Protein AF-A0A954G7U2-F1 (afdb_monomer_lite)

Secondary structure (DSSP, 8-state):
-EEE-SS--SSTTSTTS-SHHHH---EEE--TTTS-TT--------GGGHHHHHHHHTTPPPPTT-S----HHHHTTS-S---SEEEEEE--BTTTB---EEEEEETTSEEEEEES-TTBPP--HHHH-TTTTHHHHHHHHHHHH-HHHHHHHHHHH---SEEEEETTT-TT--S--TT-GGGHHHHHHHHHHHHHHHHHTT------SPPPBPPPTTSPEEEEEEETT--TT-SGGGT--SS--HHHHHHHHTSEEEEEEE-SSSSHHHHHHHHHHSS-GGGGT--S----HHHHHHTT--SS--TTS--HHHHHHHTT-EEEEEE---SS--TT-TTSPPGGGGT-SEEEB-TTSSSSEEEEEES-SSSSPPEE--TTGGGG-SS-EEEEEGGGHHHHHHHHHHHHHHHHHHHT--EEEEEE--TTSSS----GGG--TT---HHHHHHHHHHHHHHHHHHHHHHHHTSHHHHHSEEEEEEESS-PPTTSS--TTSS--TT-SSHHHHEEEEEEE-TTTS-GGGTT-EE-S--EEHHHHHHHHHHHHTPPPPTT----S---HHHHTTS-----SSPEEEE--TT--B-SSSBPPSEEEEETTEEEEE-TTS-S-EEEETTT-TT--S----

Structure (mmCIF, N/CA/C/O backbone):
data_AF-A0A954G7U2-F1
#
_entry.id   AF-A0A954G7U2-F1
#
loop_
_atom_site.group_PDB
_atom_site.id
_atom_site.type_symbol
_atom_site.label_atom_id
_atom_site.label_alt_id
_atom_site.label_comp_id
_atom_site.label_asym_id
_atom_site.label_entity_id
_atom_site.label_seq_id
_atom_site.pdbx_PDB_ins_code
_atom_site.Cartn_x
_atom_site.Cartn_y
_atom_site.Cartn_z
_atom_site.occupancy
_atom_site.B_iso_or_equiv
_atom_site.auth_seq_id
_atom_site.auth_comp_id
_atom_site.auth_asym_id
_atom_site.auth_atom_id
_atom_site.pdbx_PDB_model_num
ATOM 1 N N . PHE A 1 1 ? -40.072 20.769 29.296 1.00 85.25 1 PHE A N 1
ATOM 2 C CA . PHE A 1 1 ? -38.926 20.788 28.366 1.00 85.25 1 PHE A CA 1
ATOM 3 C C . PHE A 1 1 ? -37.975 19.663 28.737 1.00 85.25 1 PHE A C 1
ATOM 5 O O . PHE A 1 1 ? -37.664 19.527 29.916 1.00 85.25 1 PHE A O 1
ATOM 12 N N . LEU A 1 2 ? -37.565 18.854 27.761 1.00 91.56 2 LEU A N 1
ATOM 13 C CA . LEU A 1 2 ? -36.565 17.798 27.914 1.00 91.56 2 LEU A CA 1
ATOM 14 C C . LEU A 1 2 ? -35.473 18.055 26.877 1.00 91.56 2 LEU A C 1
ATOM 16 O O . LEU A 1 2 ? -35.784 18.249 25.705 1.00 91.56 2 LEU A O 1
ATOM 20 N N . HIS A 1 3 ? -34.220 18.082 27.315 1.00 93.12 3 HIS A N 1
ATOM 21 C CA . HIS A 1 3 ? -33.055 18.254 26.457 1.00 93.12 3 HIS A CA 1
ATOM 22 C C . HIS A 1 3 ? -32.057 17.130 26.701 1.00 93.12 3 HIS A C 1
ATOM 24 O O . HIS A 1 3 ? -31.744 16.815 27.850 1.00 93.12 3 HIS A O 1
ATOM 30 N N . THR A 1 4 ? -31.561 16.543 25.617 1.00 92.88 4 THR A N 1
ATOM 31 C CA . THR A 1 4 ? -30.524 15.513 25.633 1.00 92.88 4 THR A CA 1
ATOM 32 C C . THR A 1 4 ? -29.788 15.470 24.290 1.00 92.88 4 THR A C 1
ATOM 34 O O . THR A 1 4 ? -30.161 16.189 23.363 1.00 92.88 4 THR A O 1
ATOM 37 N N . SER A 1 5 ? -28.749 14.640 24.208 1.00 90.81 5 SER A N 1
ATOM 38 C CA . SER A 1 5 ? -28.011 14.321 22.980 1.00 90.81 5 SER A CA 1
ATOM 39 C C . SER A 1 5 ? -28.320 12.886 22.544 1.00 90.81 5 SER A C 1
ATOM 41 O O . SER A 1 5 ? -28.670 12.044 23.378 1.00 90.81 5 SER A O 1
ATOM 43 N N . ASP A 1 6 ? -28.171 12.609 21.252 1.00 86.75 6 ASP A N 1
ATOM 44 C CA . ASP A 1 6 ? -28.313 11.273 20.663 1.00 86.75 6 ASP A CA 1
ATOM 45 C C . ASP A 1 6 ? -27.205 10.317 21.135 1.00 86.75 6 ASP A C 1
ATOM 47 O O . ASP A 1 6 ? -27.476 9.183 21.523 1.00 86.75 6 ASP A O 1
ATOM 51 N N . HIS A 1 7 ? -25.964 10.797 21.165 1.00 89.75 7 HIS A N 1
ATOM 52 C CA . HIS A 1 7 ? -24.781 10.096 21.656 1.00 89.75 7 HIS A CA 1
ATOM 53 C C . HIS A 1 7 ? -23.700 11.097 22.106 1.00 89.75 7 HIS A C 1
ATOM 55 O O . HIS A 1 7 ? -23.910 12.314 22.133 1.00 89.75 7 HIS A O 1
ATOM 61 N N . GLY A 1 8 ? -22.532 10.574 22.475 1.00 90.38 8 GLY A N 1
ATOM 62 C CA . GLY A 1 8 ? -21.350 11.333 22.867 1.00 90.38 8 GLY A CA 1
ATOM 63 C C . GLY A 1 8 ? -20.673 12.122 21.743 1.00 90.38 8 GLY A C 1
ATOM 64 O O . GLY A 1 8 ? -21.047 12.039 20.570 1.00 90.38 8 GLY A O 1
ATOM 65 N N . ALA A 1 9 ? -19.649 12.894 22.113 1.00 88.06 9 ALA A N 1
ATOM 66 C CA . ALA A 1 9 ? -18.893 13.737 21.190 1.00 88.06 9 ALA A CA 1
ATOM 67 C C . ALA A 1 9 ? -18.016 12.911 20.233 1.00 88.06 9 ALA A C 1
ATOM 69 O O . ALA A 1 9 ? -17.580 11.806 20.557 1.00 88.06 9 ALA A O 1
ATOM 70 N N . GLN A 1 10 ? -17.715 13.467 19.059 1.00 85.69 10 GLN A N 1
ATOM 71 C CA . GLN A 1 10 ? -16.864 12.848 18.038 1.00 85.69 10 GLN A CA 1
ATOM 72 C C . GLN A 1 10 ? -15.368 12.968 18.389 1.00 85.69 10 GLN A C 1
ATOM 74 O O . GLN A 1 10 ? -14.590 13.572 17.661 1.00 85.69 10 GLN A O 1
ATOM 79 N N . TRP A 1 11 ? -14.971 12.408 19.531 1.00 87.06 11 TRP A N 1
ATOM 80 C CA . TRP A 1 11 ? -13.580 12.288 19.976 1.00 87.06 11 TRP A CA 1
ATOM 81 C C . TRP A 1 11 ? -13.176 10.811 20.059 1.00 87.06 11 TRP A C 1
ATOM 83 O O . TRP A 1 11 ? -14.057 9.951 20.165 1.00 87.06 11 TRP A O 1
ATOM 93 N N . PRO A 1 12 ? -11.870 10.471 20.037 1.00 88.38 12 PRO A N 1
ATOM 94 C CA . PRO A 1 12 ? -11.428 9.129 20.404 1.00 88.38 12 PRO A CA 1
ATOM 95 C C . PRO A 1 12 ? -12.069 8.705 21.734 1.00 88.38 12 PRO A C 1
ATOM 97 O O . PRO A 1 12 ? -12.138 9.506 22.659 1.00 88.38 12 PRO A O 1
ATOM 100 N N . PHE A 1 13 ? -12.538 7.458 21.818 1.00 91.38 13 PHE A N 1
ATOM 101 C CA . PHE A 1 13 ? -13.315 6.883 22.927 1.00 91.38 13 PHE A CA 1
ATOM 102 C C . PHE A 1 13 ? -14.744 7.440 23.100 1.00 91.38 13 PHE A C 1
ATOM 104 O O . PHE A 1 13 ? -15.514 6.863 23.856 1.00 91.38 13 PHE A O 1
ATOM 111 N N . GLY A 1 14 ? -15.146 8.475 22.359 1.00 92.19 14 GLY A N 1
ATOM 112 C CA . GLY A 1 14 ? -16.505 9.021 22.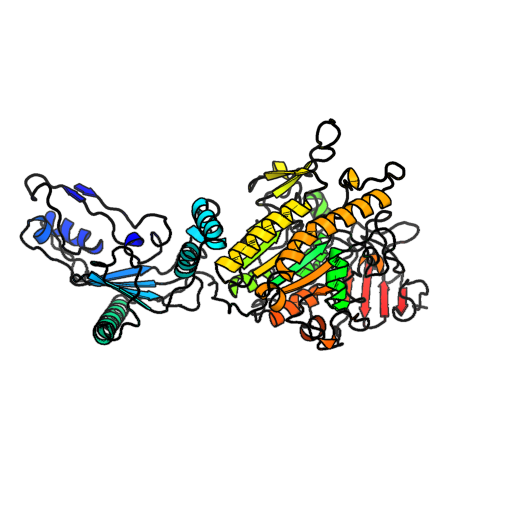352 1.00 92.19 14 GLY A CA 1
ATOM 113 C C . GLY A 1 14 ? -17.454 8.276 21.406 1.00 92.19 14 GLY A C 1
ATOM 114 O O . GLY A 1 14 ? -17.599 7.054 21.479 1.00 92.19 14 GLY A O 1
ATOM 115 N N . LYS A 1 15 ? -18.111 9.013 20.499 1.00 90.94 15 LYS A N 1
ATOM 116 C CA . LYS A 1 15 ? -19.036 8.491 19.473 1.00 90.94 15 LYS A CA 1
ATOM 117 C C . LYS A 1 15 ? -18.513 7.193 18.828 1.00 90.94 15 LYS A C 1
ATOM 119 O O . LYS A 1 15 ? -17.310 7.031 18.629 1.00 90.94 15 LYS A O 1
ATOM 124 N N . TRP A 1 16 ? -19.427 6.270 18.515 1.00 91.81 16 TRP A N 1
ATOM 125 C CA . TRP A 1 16 ? -19.163 4.909 18.003 1.00 91.81 16 TRP A CA 1
ATOM 126 C C . TRP A 1 16 ? -18.488 3.929 18.973 1.00 91.81 16 TRP A C 1
ATOM 128 O O . TRP A 1 16 ? -18.204 2.793 18.597 1.00 91.81 16 TRP A O 1
ATOM 138 N N . ASN A 1 17 ? -18.240 4.342 20.214 1.00 93.50 17 ASN A N 1
ATOM 139 C CA . ASN A 1 17 ? -17.763 3.469 21.278 1.00 93.50 17 ASN A CA 1
ATOM 140 C C . ASN A 1 17 ? -18.837 3.336 22.358 1.00 93.50 17 ASN A C 1
ATOM 142 O O . ASN A 1 17 ? -19.764 4.142 22.441 1.00 93.50 17 ASN A O 1
ATOM 146 N N . LEU A 1 18 ? -18.675 2.334 23.222 1.00 95.88 18 LEU A N 1
ATOM 147 C CA . LEU A 1 18 ? -19.531 2.147 24.394 1.00 95.88 18 LEU A CA 1
ATOM 148 C C . LEU A 1 18 ? -18.876 2.604 25.703 1.00 95.88 18 LEU A C 1
ATOM 150 O O . LEU A 1 18 ? -19.403 2.303 26.770 1.00 95.88 18 LEU A O 1
ATOM 154 N N . TYR A 1 19 ? -17.779 3.363 25.637 1.00 96.19 19 TYR A N 1
ATOM 155 C CA . TYR A 1 19 ? -17.242 4.124 26.773 1.00 96.19 19 TYR A CA 1
ATOM 156 C C . TYR A 1 19 ? -18.203 5.245 27.181 1.00 96.19 19 TYR A C 1
ATOM 158 O O . TYR A 1 19 ? -19.124 5.593 26.442 1.00 96.19 19 TYR A O 1
ATOM 166 N N . ASP A 1 20 ? -18.056 5.769 28.395 1.00 94.19 20 ASP A N 1
ATOM 167 C CA . ASP A 1 20 ? -18.996 6.725 28.982 1.00 94.19 20 ASP A CA 1
ATOM 168 C C . ASP A 1 20 ? -19.050 8.003 28.152 1.00 94.19 20 ASP A C 1
ATOM 170 O O . ASP A 1 20 ? -20.141 8.504 27.890 1.00 94.19 20 ASP A O 1
ATOM 174 N N . ASP A 1 21 ? -17.909 8.436 27.624 1.00 93.00 21 ASP A N 1
ATOM 175 C CA . ASP A 1 21 ? -17.812 9.564 26.697 1.00 93.00 21 ASP A CA 1
ATOM 176 C C . ASP A 1 21 ? -18.608 9.359 25.397 1.00 93.00 21 ASP A C 1
ATOM 178 O O . ASP A 1 21 ? -18.917 10.333 24.712 1.00 93.00 21 ASP A O 1
ATOM 182 N N . GLY A 1 22 ? -18.952 8.114 25.045 1.00 93.25 22 GLY A N 1
ATOM 183 C CA . GLY A 1 22 ? -19.760 7.760 23.877 1.00 93.25 22 GLY A CA 1
ATOM 184 C C . GLY A 1 22 ? -21.259 7.619 24.152 1.00 93.25 22 GLY A C 1
ATOM 185 O O . GLY A 1 22 ? -22.059 7.878 23.252 1.00 93.25 22 GLY A O 1
ATOM 186 N N . ILE A 1 23 ? -21.659 7.238 25.372 1.00 92.81 23 ILE A N 1
ATOM 187 C CA . ILE A 1 23 ? -23.053 6.846 25.681 1.00 92.81 23 ILE A CA 1
ATOM 188 C C . ILE A 1 23 ? -23.708 7.630 26.825 1.00 92.81 23 ILE A C 1
ATOM 190 O O . ILE A 1 23 ? -24.929 7.602 26.966 1.00 92.81 23 ILE A O 1
ATOM 194 N N . ARG A 1 24 ? -22.933 8.315 27.671 1.00 92.44 24 ARG A N 1
ATOM 195 C CA . ARG A 1 24 ? -23.442 9.049 28.835 1.00 92.44 24 ARG A CA 1
ATOM 196 C C . ARG A 1 24 ? -23.710 10.503 28.455 1.00 92.44 24 ARG A C 1
ATOM 198 O O . ARG A 1 24 ? -22.892 11.389 28.689 1.00 92.44 24 ARG A O 1
ATOM 205 N N . THR A 1 25 ? -24.878 10.751 27.879 1.00 92.50 25 THR A N 1
ATOM 206 C CA . THR A 1 25 ? -25.293 12.091 27.449 1.00 92.50 25 THR A CA 1
ATOM 207 C C . THR A 1 25 ? -25.977 12.876 28.576 1.00 92.50 25 THR A C 1
ATOM 209 O O . THR A 1 25 ? -26.512 12.285 29.522 1.00 92.50 25 THR A O 1
ATOM 212 N N . PRO A 1 26 ? -25.965 14.223 28.531 1.00 92.88 26 PRO A N 1
ATOM 213 C CA . PRO A 1 26 ? -26.736 15.020 29.476 1.00 92.88 26 PRO A CA 1
ATOM 214 C C . PRO A 1 26 ? -28.238 14.790 29.268 1.00 92.88 26 PRO A C 1
ATOM 216 O O . PRO A 1 26 ? -28.711 14.699 28.138 1.00 92.88 26 PRO A O 1
ATOM 219 N N . LEU A 1 27 ? -28.998 14.752 30.361 1.00 94.00 27 LEU A N 1
ATOM 220 C CA . LEU A 1 27 ? -30.457 14.824 30.346 1.00 94.00 27 LEU A CA 1
ATOM 221 C C . LEU A 1 27 ? -30.888 15.964 31.265 1.00 94.00 27 LEU A C 1
ATOM 223 O O . LEU A 1 27 ? -30.690 15.904 32.478 1.00 94.00 27 LEU A O 1
ATOM 227 N N . ILE A 1 28 ? -31.474 17.004 30.681 1.00 95.50 28 ILE A N 1
ATOM 228 C CA . ILE A 1 28 ? -31.979 18.171 31.401 1.00 95.50 28 ILE A CA 1
ATOM 229 C C . ILE A 1 28 ? -33.493 18.192 31.252 1.00 95.50 28 ILE A C 1
ATOM 231 O O . ILE A 1 28 ? -34.019 18.226 30.140 1.00 95.50 28 ILE A O 1
ATOM 235 N N . VAL A 1 29 ? -34.198 18.204 32.379 1.00 95.38 29 VAL A N 1
ATOM 236 C CA . VAL A 1 29 ? -35.656 18.313 32.418 1.00 95.38 29 VAL A CA 1
ATOM 237 C C . VAL A 1 29 ? -36.028 19.601 33.138 1.00 95.38 29 VAL A C 1
ATOM 239 O O . VAL A 1 29 ? -35.566 19.862 34.243 1.00 95.38 29 VAL A O 1
ATOM 242 N N . SER A 1 30 ? -36.878 20.408 32.508 1.00 95.31 30 SER A N 1
ATOM 243 C CA . SER A 1 30 ? -37.474 21.603 33.104 1.00 95.31 30 SER A CA 1
ATOM 244 C C . SER A 1 30 ? -38.992 21.488 33.057 1.00 95.31 30 SER A C 1
ATOM 246 O O . SER A 1 30 ? -39.587 21.379 31.976 1.00 95.31 30 SER A O 1
ATOM 248 N N . TRP A 1 31 ? -39.610 21.487 34.240 1.00 95.31 31 TRP A N 1
ATOM 249 C CA . TRP A 1 31 ? -41.059 21.432 34.410 1.00 95.31 31 TRP A CA 1
ATOM 250 C C . TRP A 1 31 ? -41.500 22.296 35.608 1.00 95.31 31 TRP A C 1
ATOM 252 O O . TRP A 1 31 ? -41.650 21.797 36.729 1.00 95.31 31 TRP A O 1
ATOM 262 N N . PRO A 1 32 ? -41.657 23.616 35.398 1.00 95.25 32 PRO A N 1
ATOM 263 C CA . PRO A 1 32 ? -41.957 24.565 36.468 1.00 95.25 32 PRO A CA 1
ATOM 264 C C . PRO A 1 32 ? -43.208 24.191 37.270 1.00 95.25 32 PRO A C 1
ATOM 266 O O . PRO A 1 32 ? -44.218 23.781 36.703 1.00 95.25 32 PRO A O 1
ATOM 269 N N . GLY A 1 33 ? -43.123 24.312 38.597 1.00 94.75 33 GLY A N 1
ATOM 270 C CA . GLY A 1 33 ? -44.211 23.975 39.525 1.00 94.75 33 GLY A CA 1
ATOM 271 C C . GLY A 1 33 ? -44.500 22.477 39.665 1.00 94.75 33 GLY A C 1
ATOM 272 O O . GLY A 1 33 ? -45.351 22.095 40.461 1.00 94.75 33 GLY A O 1
ATOM 273 N N . GLN A 1 34 ? -43.807 21.622 38.909 1.00 95.25 34 GLN A N 1
ATOM 274 C CA . GLN A 1 34 ? -44.065 20.185 38.873 1.00 95.25 34 GLN A CA 1
ATOM 275 C C . GLN A 1 34 ? -42.883 19.359 39.366 1.00 95.25 34 GLN A C 1
ATOM 277 O O . GLN A 1 34 ? -43.114 18.272 39.889 1.00 95.25 34 GLN A O 1
ATOM 282 N N . ILE A 1 35 ? -41.656 19.854 39.220 1.00 95.38 35 ILE A N 1
ATOM 283 C CA . ILE A 1 35 ? -40.432 19.226 39.730 1.00 95.38 35 ILE A CA 1
ATOM 284 C C . ILE A 1 35 ? -39.608 20.253 40.511 1.00 95.38 35 ILE A C 1
ATOM 286 O O . ILE A 1 35 ? -39.769 21.462 40.321 1.00 95.38 35 ILE A O 1
ATOM 290 N N . GLU A 1 36 ? -38.723 19.779 41.384 1.00 94.00 36 GLU A N 1
ATOM 291 C CA . GLU A 1 36 ? -37.835 20.649 42.157 1.00 94.00 36 GLU A CA 1
ATOM 292 C C . GLU A 1 36 ? -36.776 21.310 41.255 1.00 94.00 36 GLU A C 1
ATOM 294 O O . GLU A 1 36 ? -36.193 20.679 40.370 1.00 94.00 36 GLU A O 1
ATOM 299 N N . LYS A 1 37 ? -36.539 22.612 41.455 1.00 94.88 37 LYS A N 1
ATOM 300 C CA . LYS A 1 37 ? -35.612 23.404 40.633 1.00 94.88 37 LYS A CA 1
ATOM 301 C C . LYS A 1 37 ? -34.157 23.173 41.051 1.00 94.88 37 LYS A C 1
ATOM 303 O O . LYS A 1 37 ? -33.852 23.139 42.235 1.00 94.88 37 LYS A O 1
ATOM 308 N N . GLY A 1 38 ? -33.247 23.098 40.078 1.00 93.38 38 GLY A N 1
ATOM 309 C CA . GLY A 1 38 ? -31.799 23.062 40.335 1.00 93.38 38 GLY A CA 1
ATOM 310 C C . GLY A 1 38 ? -31.267 21.757 40.940 1.00 93.38 38 GLY A C 1
ATOM 311 O O . GLY A 1 38 ? -30.126 21.727 41.393 1.00 93.38 38 GLY A O 1
ATOM 312 N N . VAL A 1 39 ? -32.060 20.681 40.945 1.00 93.94 39 VAL A N 1
ATOM 313 C CA . VAL A 1 39 ? -31.662 19.384 41.508 1.00 93.94 39 VAL A CA 1
ATOM 314 C C . VAL A 1 39 ? -30.893 18.545 40.488 1.00 93.94 39 VAL A C 1
ATOM 316 O O . VAL A 1 39 ? -31.284 18.437 39.325 1.00 93.94 39 VAL A O 1
ATOM 319 N N . ARG A 1 40 ? -29.821 17.887 40.946 1.00 94.50 40 ARG A N 1
ATOM 320 C CA . ARG A 1 40 ? -29.090 16.859 40.192 1.00 94.50 40 ARG A CA 1
ATOM 321 C C . ARG A 1 40 ? -29.430 15.475 40.741 1.00 94.50 40 ARG A C 1
ATOM 323 O O . ARG A 1 40 ? -29.175 15.196 41.908 1.00 94.50 40 ARG A O 1
ATOM 330 N N . SER A 1 41 ? -29.964 14.601 39.892 1.00 93.50 41 SER A N 1
ATOM 331 C CA . SER A 1 41 ? -30.255 13.209 40.251 1.00 93.50 41 SER A CA 1
ATOM 332 C C . SER A 1 41 ? -29.075 12.285 39.934 1.00 93.50 41 SER A C 1
ATOM 334 O O . SER A 1 41 ? -28.389 12.475 38.931 1.00 93.50 41 SER A O 1
ATOM 336 N N . GLN A 1 42 ? -28.865 11.273 40.782 1.00 91.25 42 GLN A N 1
ATOM 337 C CA . GLN A 1 42 ? -27.939 10.154 40.540 1.00 91.25 42 GLN A CA 1
ATOM 338 C C . GLN A 1 42 ? -28.660 8.908 39.999 1.00 91.25 42 GLN A C 1
ATOM 340 O O . GLN A 1 42 ? -28.038 7.866 39.800 1.00 91.25 42 GLN A O 1
ATOM 345 N N . ALA A 1 43 ? -29.980 8.977 39.791 1.00 94.88 43 ALA A N 1
ATOM 346 C CA . ALA A 1 43 ? -30.735 7.855 39.255 1.00 94.88 43 ALA A CA 1
ATOM 347 C C . ALA A 1 43 ? -30.260 7.530 37.833 1.00 94.88 43 ALA A C 1
ATOM 349 O O . ALA A 1 43 ? -30.255 8.394 36.957 1.00 94.88 43 ALA A O 1
ATOM 350 N N . MET A 1 44 ? -29.902 6.268 37.599 1.00 95.12 44 MET A N 1
ATOM 351 C CA . MET A 1 44 ? -29.550 5.796 36.267 1.00 95.12 44 MET A CA 1
ATOM 352 C C . MET A 1 44 ? -30.820 5.641 35.423 1.00 95.12 44 MET A C 1
ATOM 354 O O . MET A 1 44 ? -31.736 4.902 35.794 1.00 95.12 44 MET A O 1
ATOM 358 N N . VAL A 1 45 ? -30.868 6.357 34.303 1.00 95.00 45 VAL A N 1
ATOM 359 C CA . VAL A 1 45 ? -31.992 6.402 33.357 1.00 95.00 45 VAL A CA 1
ATOM 360 C C . VAL A 1 45 ? -31.480 6.144 31.942 1.00 95.00 45 VAL A C 1
ATOM 362 O O . VAL A 1 45 ? -30.297 6.343 31.668 1.00 95.00 45 VAL A O 1
ATOM 365 N N . SER A 1 46 ? -32.357 5.691 31.053 1.00 94.19 46 SER A N 1
ATOM 366 C CA . SER A 1 46 ? -32.041 5.397 29.654 1.00 94.19 46 SER A CA 1
ATOM 367 C C . SER A 1 46 ? -33.042 6.065 28.711 1.00 94.19 46 SER A C 1
ATOM 369 O O . SER A 1 46 ? -34.157 6.399 29.101 1.00 94.19 46 SER A O 1
ATOM 371 N N . TRP A 1 47 ? -32.669 6.226 27.442 1.00 92.31 47 TRP A N 1
ATOM 372 C CA . TRP A 1 47 ? -33.535 6.786 26.399 1.00 92.31 47 TRP A CA 1
ATOM 373 C C . TRP A 1 47 ? -34.882 6.058 26.280 1.00 92.31 47 TRP A C 1
ATOM 375 O O . TRP A 1 47 ? -35.918 6.694 26.094 1.00 92.31 47 TRP A O 1
ATOM 385 N N . ILE A 1 48 ? -34.886 4.736 26.472 1.00 93.88 48 ILE A N 1
ATOM 386 C CA . ILE A 1 48 ? -36.109 3.919 26.440 1.00 93.88 48 ILE A CA 1
ATOM 387 C C . ILE A 1 48 ? -37.109 4.282 27.550 1.00 93.88 48 ILE A C 1
ATOM 389 O O . ILE A 1 48 ? -38.288 3.968 27.432 1.00 93.88 48 ILE A O 1
ATOM 393 N N . ASP A 1 49 ? -36.674 4.980 28.604 1.00 96.38 49 ASP A N 1
ATOM 394 C CA . ASP A 1 49 ? -37.538 5.439 29.698 1.00 96.38 49 ASP A CA 1
ATOM 395 C C . ASP A 1 49 ? -38.323 6.709 29.352 1.00 96.38 49 ASP A C 1
ATOM 397 O O . ASP A 1 49 ? -39.296 7.040 30.032 1.00 96.38 49 ASP A O 1
ATOM 401 N N . ILE A 1 50 ? -37.940 7.430 28.294 1.00 94.75 50 ILE A N 1
ATOM 402 C CA . ILE A 1 50 ? -38.591 8.690 27.917 1.00 94.75 50 ILE A CA 1
ATOM 403 C C . ILE A 1 50 ? -40.033 8.431 27.469 1.00 94.75 50 ILE A C 1
ATOM 405 O O . ILE A 1 50 ? -40.944 9.098 27.956 1.00 94.75 50 ILE A O 1
ATOM 409 N N . LEU A 1 51 ? -40.260 7.433 26.608 1.00 95.50 51 LEU A N 1
ATOM 410 C CA . LEU A 1 51 ? -41.594 7.081 26.104 1.00 95.50 51 LEU A CA 1
ATOM 411 C C . LEU A 1 51 ? -42.615 6.826 27.235 1.00 95.50 51 LEU A C 1
ATOM 413 O O . LEU A 1 51 ? -43.606 7.556 27.297 1.00 95.50 51 LEU A O 1
ATOM 417 N N . PRO A 1 52 ? -42.408 5.857 28.152 1.00 97.25 52 PRO A N 1
ATOM 418 C CA . PRO A 1 52 ? -43.362 5.606 29.233 1.00 97.25 52 PRO A CA 1
ATOM 419 C C . PRO A 1 52 ? -43.506 6.798 30.176 1.00 97.25 52 PRO A C 1
ATOM 421 O O . PRO A 1 52 ? -44.587 7.013 30.710 1.00 97.25 52 PRO A O 1
ATOM 424 N N . THR A 1 53 ? -42.452 7.598 30.362 1.00 96.25 53 THR A N 1
ATOM 425 C CA . THR A 1 53 ? -42.526 8.815 31.182 1.00 96.25 53 THR A CA 1
ATOM 426 C C . THR A 1 53 ? -43.450 9.853 30.564 1.00 96.25 53 THR A C 1
ATOM 428 O O . THR A 1 53 ? -44.246 10.450 31.278 1.00 96.25 53 THR A O 1
ATOM 431 N N . LEU A 1 54 ? -43.366 10.080 29.251 1.00 95.81 54 LEU A N 1
ATOM 432 C CA . LEU A 1 54 ? -44.233 11.040 28.566 1.00 95.81 54 LEU A CA 1
ATOM 433 C C . LEU A 1 54 ? -45.699 10.591 28.586 1.00 95.81 54 LEU A C 1
ATOM 435 O O . LEU A 1 54 ? -46.579 11.425 28.782 1.00 95.81 54 LEU A O 1
ATOM 439 N N . VAL A 1 55 ? -45.954 9.287 28.443 1.00 96.44 55 VAL A N 1
ATOM 440 C CA . VAL A 1 55 ? -47.307 8.718 28.555 1.00 96.44 55 VAL A CA 1
ATOM 441 C C . VAL A 1 55 ? -47.867 8.897 29.971 1.00 96.44 55 VAL A C 1
ATOM 443 O O . VAL A 1 55 ? -48.977 9.399 30.123 1.00 96.44 55 VAL A O 1
ATOM 446 N N . ASP A 1 56 ? -47.083 8.558 30.996 1.00 94.62 56 ASP A N 1
ATOM 447 C CA . ASP A 1 56 ? -47.449 8.702 32.414 1.00 94.62 56 ASP A CA 1
ATOM 448 C C . ASP A 1 56 ? -47.709 10.177 32.784 1.00 94.62 56 ASP A C 1
ATOM 450 O O . ASP A 1 56 ? -48.726 10.519 33.383 1.00 94.62 56 ASP A O 1
ATOM 454 N N . VAL A 1 57 ? -46.851 11.092 32.317 1.00 95.06 57 VAL A N 1
ATOM 455 C CA . VAL A 1 57 ? -47.030 12.547 32.480 1.00 95.06 57 VAL A CA 1
ATOM 456 C C . VAL A 1 57 ? -48.317 13.057 31.830 1.00 95.06 57 VAL A C 1
ATOM 458 O O . VAL A 1 57 ? -48.952 13.959 32.376 1.00 95.06 57 VAL A O 1
ATOM 461 N N . ALA A 1 58 ? -48.710 12.495 30.687 1.00 95.81 58 ALA A N 1
ATOM 462 C CA . ALA A 1 58 ? -49.947 12.850 29.998 1.00 95.81 58 ALA A CA 1
ATOM 463 C C . ALA A 1 58 ? -51.206 12.219 30.631 1.00 95.81 58 ALA A C 1
ATOM 465 O O . ALA A 1 58 ? -52.311 12.491 30.167 1.00 95.81 58 ALA A O 1
ATOM 466 N N . GLY A 1 59 ? -51.059 11.382 31.668 1.00 95.56 59 GLY A N 1
ATOM 467 C CA . GLY A 1 59 ? -52.161 10.630 32.275 1.00 95.56 59 GLY A CA 1
ATOM 468 C C . GLY A 1 59 ? -52.651 9.454 31.422 1.00 95.56 59 GLY A C 1
ATOM 469 O O . GLY A 1 59 ? -53.774 8.989 31.609 1.00 95.56 59 GLY A O 1
ATOM 470 N N . GLY A 1 60 ? -51.842 8.996 30.462 1.00 95.19 60 GLY A N 1
ATOM 471 C CA . GLY A 1 60 ? -52.159 7.871 29.586 1.00 95.19 60 GLY A CA 1
ATOM 472 C C . GLY A 1 60 ? -51.771 6.509 30.170 1.00 95.19 60 GLY A C 1
ATOM 473 O O . GLY A 1 60 ? -51.053 6.408 31.163 1.00 95.19 60 GLY A O 1
ATOM 474 N N . ALA A 1 61 ? -52.215 5.439 29.507 1.00 94.56 61 ALA A N 1
ATOM 475 C CA . ALA A 1 61 ? -51.810 4.072 29.823 1.00 94.56 61 ALA A CA 1
ATOM 476 C C . ALA A 1 61 ? -50.518 3.708 29.075 1.00 94.56 61 ALA A C 1
ATOM 478 O O . ALA A 1 61 ? -50.472 3.746 27.844 1.00 94.56 61 ALA A O 1
ATOM 479 N N . VAL A 1 62 ? -49.465 3.361 29.818 1.00 92.69 62 VAL A N 1
ATOM 480 C CA . VAL A 1 62 ? -48.181 2.932 29.246 1.00 92.69 62 VAL A CA 1
ATOM 481 C C . VAL A 1 62 ? -48.374 1.629 28.453 1.00 92.69 62 VAL A C 1
ATOM 483 O O . VAL A 1 62 ? -48.998 0.708 28.982 1.00 92.69 62 VAL A O 1
ATOM 486 N N . PRO A 1 63 ? -47.842 1.518 27.220 1.00 90.19 63 PRO A N 1
ATOM 487 C CA . PRO A 1 63 ? -47.925 0.285 26.442 1.00 90.19 63 PRO A CA 1
ATOM 488 C C . PRO A 1 63 ? -47.363 -0.930 27.191 1.00 90.19 63 PRO A C 1
ATOM 490 O O . PRO A 1 63 ? -46.324 -0.844 27.846 1.00 90.19 63 PRO A O 1
ATOM 493 N N . GLU A 1 64 ? -48.026 -2.078 27.057 1.00 92.19 64 GLU A N 1
ATOM 494 C CA . GLU A 1 64 ? -47.505 -3.345 27.572 1.00 92.19 64 GLU A CA 1
ATOM 495 C C . GLU A 1 64 ? -46.288 -3.817 26.760 1.00 92.19 64 GLU A C 1
ATOM 497 O O . GLU A 1 64 ? -46.154 -3.508 25.575 1.00 92.19 64 GLU A O 1
ATOM 502 N N . LYS A 1 65 ? -45.424 -4.629 27.386 1.00 89.62 65 LYS A N 1
ATOM 503 C CA . LYS A 1 65 ? -44.263 -5.281 26.745 1.00 89.62 65 LYS A CA 1
ATOM 504 C C . LYS A 1 65 ? -43.224 -4.314 26.156 1.00 89.62 65 LYS A C 1
ATOM 506 O O . LYS A 1 65 ? -42.600 -4.623 25.144 1.00 89.62 65 LYS A O 1
ATOM 511 N N . ILE A 1 66 ? -43.015 -3.167 26.801 1.00 93.44 66 ILE A N 1
ATOM 512 C CA . ILE A 1 66 ? -41.864 -2.292 26.540 1.00 93.44 66 ILE A CA 1
ATOM 513 C C . ILE A 1 66 ? -40.835 -2.408 27.670 1.00 93.44 66 ILE A C 1
ATOM 515 O O . ILE A 1 66 ? -41.199 -2.591 28.830 1.00 93.44 66 ILE A O 1
ATOM 519 N N . ASP A 1 67 ? -39.554 -2.234 27.344 1.00 93.00 67 ASP A N 1
ATOM 520 C CA . ASP A 1 67 ? -38.454 -2.303 28.324 1.00 93.00 67 ASP A CA 1
ATOM 521 C C . ASP A 1 67 ? -38.298 -1.018 29.157 1.00 93.00 67 ASP A C 1
ATOM 523 O O . ASP A 1 67 ? -37.634 -0.989 30.203 1.00 93.00 67 ASP A O 1
ATOM 527 N N . GLY A 1 68 ? -38.857 0.085 28.656 1.00 95.31 68 GLY A N 1
ATOM 528 C CA . GLY A 1 68 ? -38.840 1.391 29.301 1.00 95.31 68 GLY A CA 1
ATOM 529 C C . GLY A 1 68 ? -39.689 1.416 30.568 1.00 95.31 68 GLY A C 1
ATOM 530 O O . GLY A 1 68 ? -40.768 0.830 30.617 1.00 95.31 68 GLY A O 1
ATOM 531 N N . ARG A 1 69 ? -39.261 2.173 31.582 1.00 95.19 69 ARG A N 1
ATOM 532 C CA . ARG A 1 69 ? -40.054 2.416 32.797 1.00 95.19 69 ARG A CA 1
ATOM 533 C C . ARG A 1 69 ? -40.147 3.915 33.051 1.00 95.19 69 ARG A C 1
ATOM 535 O O . ARG A 1 69 ? -39.177 4.635 32.859 1.00 95.19 69 ARG A O 1
ATOM 542 N N . SER A 1 70 ? -41.305 4.400 33.500 1.00 95.88 70 SER A N 1
ATOM 543 C CA . SER A 1 70 ? -41.478 5.834 33.769 1.00 95.88 70 SER A CA 1
ATOM 544 C C . SER A 1 70 ? -40.500 6.321 34.849 1.00 95.88 70 SER A C 1
ATOM 546 O O . SER A 1 70 ? -40.428 5.757 35.948 1.00 95.88 70 SER A O 1
ATOM 548 N N . ILE A 1 71 ? -39.763 7.394 34.551 1.00 96.94 71 ILE A N 1
ATOM 549 C CA . ILE A 1 71 ? -38.894 8.106 35.499 1.00 96.94 71 ILE A CA 1
ATOM 550 C C . ILE A 1 71 ? -39.650 9.207 36.250 1.00 96.94 71 ILE A C 1
ATOM 552 O O . ILE A 1 71 ? -39.046 9.915 37.055 1.00 96.94 71 ILE A O 1
ATOM 556 N N . LEU A 1 72 ? -40.967 9.348 36.056 1.00 96.12 72 LEU A N 1
ATOM 557 C CA . LEU A 1 72 ? -41.782 10.357 36.737 1.00 96.12 72 LEU A CA 1
ATOM 558 C C . LEU A 1 72 ? -41.620 10.345 38.272 1.00 96.12 72 LEU A C 1
ATOM 560 O O . LEU A 1 72 ? -41.485 11.425 38.849 1.00 96.12 72 LEU A O 1
ATOM 564 N N . PRO A 1 73 ? -41.538 9.188 38.967 1.00 96.56 73 PRO A N 1
ATOM 565 C CA . PRO A 1 73 ? -41.262 9.176 40.404 1.00 96.56 73 PRO A CA 1
ATOM 566 C C . PRO A 1 73 ? -39.911 9.800 40.776 1.00 96.56 73 PRO A C 1
ATOM 568 O O . PRO A 1 73 ? -39.810 10.424 41.829 1.00 96.56 73 PRO A O 1
ATOM 571 N N . VAL A 1 74 ? -38.889 9.663 39.924 1.00 96.69 74 VAL A N 1
ATOM 572 C CA . VAL A 1 74 ? -37.584 10.316 40.121 1.00 96.69 74 VAL A CA 1
ATOM 573 C C . VAL A 1 74 ? -37.705 11.816 39.885 1.00 96.69 74 VAL A C 1
ATOM 575 O O . VAL A 1 74 ? -37.254 12.600 40.713 1.00 96.69 74 VAL A O 1
ATOM 578 N N . LEU A 1 75 ? -38.374 12.223 38.802 1.00 95.94 75 LEU A N 1
ATOM 579 C CA . LEU A 1 75 ? -38.607 13.638 38.489 1.00 95.94 75 LEU A CA 1
ATOM 580 C C . LEU A 1 75 ? -39.378 14.356 39.609 1.00 95.94 75 LEU A C 1
ATOM 582 O O . LEU A 1 75 ? -39.106 15.514 39.909 1.00 95.94 75 LEU A O 1
ATOM 586 N N . LYS A 1 76 ? -40.317 13.659 40.258 1.00 95.56 76 LYS A N 1
ATOM 587 C CA . LYS A 1 76 ? -41.117 14.156 41.387 1.00 95.56 76 LYS A CA 1
ATOM 588 C C . LYS A 1 76 ? -40.418 14.046 42.751 1.00 95.56 76 LYS A C 1
ATOM 590 O O . LYS A 1 76 ? -41.067 14.299 43.760 1.00 95.56 76 LYS A O 1
ATOM 595 N N . GLY A 1 77 ? -39.157 13.607 42.810 1.00 94.12 77 GLY A N 1
ATOM 596 C CA . GLY A 1 77 ? -38.415 13.428 44.067 1.00 94.12 77 GLY A CA 1
ATOM 597 C C . GLY A 1 77 ? -38.917 12.282 44.957 1.00 94.12 77 GLY A C 1
ATOM 598 O O . GLY A 1 77 ? -38.473 12.138 46.090 1.00 94.12 77 GLY A O 1
ATOM 599 N N . LYS A 1 78 ? -39.828 11.434 44.461 1.00 96.00 78 LYS A N 1
ATOM 600 C CA . LYS A 1 78 ? -40.390 10.290 45.204 1.00 96.00 78 LYS A CA 1
ATOM 601 C C . LYS A 1 78 ? -39.450 9.082 45.235 1.00 96.00 78 LYS A C 1
ATOM 603 O O . LYS A 1 78 ? -39.624 8.193 46.062 1.00 96.00 78 LYS A O 1
ATOM 608 N N . LYS A 1 79 ? -38.491 9.012 44.307 1.00 96.31 79 LYS A N 1
ATOM 609 C CA . LYS A 1 79 ? -37.451 7.977 44.245 1.00 96.31 79 LYS A CA 1
ATOM 610 C C . LYS A 1 79 ? -36.096 8.598 43.926 1.00 96.31 79 LYS A C 1
ATOM 612 O O . LYS A 1 79 ? -36.007 9.508 43.110 1.00 96.31 79 LYS A O 1
ATOM 617 N N . THR A 1 80 ? -35.040 8.040 44.508 1.00 94.38 80 THR A N 1
ATOM 618 C CA . THR A 1 80 ? -33.642 8.431 44.249 1.00 94.38 80 THR A CA 1
ATOM 619 C C . THR A 1 80 ? -32.930 7.493 43.269 1.00 94.38 80 THR A C 1
ATOM 621 O O . THR A 1 80 ? -31.779 7.727 42.909 1.00 94.38 80 THR A O 1
ATOM 624 N N . SER A 1 81 ? -33.605 6.434 42.811 1.00 95.44 81 SER A N 1
ATOM 625 C CA . SER A 1 81 ? -33.069 5.432 41.889 1.00 95.44 81 SER A CA 1
ATOM 626 C C . SER A 1 81 ? -34.099 4.946 40.879 1.00 95.44 81 SER A C 1
ATOM 628 O O . SER A 1 81 ? -35.306 5.097 41.086 1.00 95.44 81 SER A O 1
ATOM 630 N N . HIS A 1 82 ? -33.615 4.352 39.783 1.00 97.06 82 HIS A N 1
ATOM 631 C CA . HIS A 1 82 ? -34.472 3.877 38.699 1.00 97.06 82 HIS A CA 1
ATOM 632 C C . HIS A 1 82 ? -33.990 2.561 38.067 1.00 97.06 82 HIS A C 1
ATOM 634 O O . HIS A 1 82 ? -34.615 1.525 38.297 1.00 97.06 82 HIS A O 1
ATOM 640 N N . ARG A 1 83 ? -32.903 2.569 37.284 1.00 96.12 83 ARG A N 1
ATOM 641 C CA . ARG A 1 83 ? -32.289 1.349 36.732 1.00 96.12 83 ARG A CA 1
ATOM 642 C C . ARG A 1 83 ? -31.148 0.848 37.604 1.00 96.12 83 ARG A C 1
ATOM 644 O O . ARG A 1 83 ? -30.354 1.648 38.091 1.00 96.12 83 ARG A O 1
ATOM 651 N N . ASP A 1 84 ? -31.073 -0.473 37.733 1.00 95.75 84 ASP A N 1
ATOM 652 C CA . ASP A 1 84 ? -29.924 -1.160 38.326 1.00 95.75 84 ASP A CA 1
ATOM 653 C C . ASP A 1 84 ? -28.867 -1.458 37.259 1.00 95.75 84 ASP A C 1
ATOM 655 O O . ASP A 1 84 ? -27.679 -1.348 37.540 1.00 95.75 84 ASP A O 1
ATOM 659 N N . VAL A 1 85 ? -29.297 -1.722 36.014 1.00 96.50 85 VAL A N 1
ATOM 660 C CA . VAL A 1 85 ? -28.426 -1.937 34.849 1.00 96.50 85 VAL A CA 1
ATOM 661 C C . VAL A 1 85 ? -28.967 -1.204 33.615 1.00 96.50 85 VAL A C 1
ATOM 663 O O . VAL A 1 85 ? -30.180 -1.146 33.381 1.00 96.50 85 VAL A O 1
ATOM 666 N N . VAL A 1 86 ? -28.062 -0.628 32.825 1.00 96.38 86 VAL A N 1
ATOM 667 C CA . VAL A 1 86 ? -28.301 -0.120 31.468 1.00 96.38 86 VAL A CA 1
ATOM 668 C C . VAL A 1 86 ? -27.423 -0.903 30.501 1.00 96.38 86 VAL A C 1
ATOM 670 O O . VAL A 1 86 ? -26.211 -0.980 30.696 1.00 96.38 86 VAL A O 1
ATOM 673 N N . PHE A 1 87 ? -28.031 -1.445 29.449 1.00 96.94 87 PHE A N 1
ATOM 674 C CA . PHE A 1 87 ? -27.325 -2.111 28.360 1.00 96.94 87 PHE A CA 1
ATOM 675 C C . PHE A 1 87 ? -27.206 -1.182 27.155 1.00 96.94 87 PHE A C 1
ATOM 677 O O . PHE A 1 87 ? -28.138 -0.435 26.848 1.00 96.94 87 PHE A O 1
ATOM 684 N N . THR A 1 88 ? -26.069 -1.236 26.470 1.00 95.44 88 THR A N 1
ATOM 685 C CA . THR A 1 88 ? -25.831 -0.504 25.223 1.00 95.44 88 THR A CA 1
ATOM 686 C C . THR A 1 88 ? -25.168 -1.402 24.188 1.00 95.44 88 THR A C 1
ATOM 688 O O . THR A 1 88 ? -24.512 -2.397 24.508 1.00 95.44 88 THR A O 1
ATOM 691 N N . THR A 1 89 ? -25.360 -1.058 22.917 1.00 94.50 89 THR A N 1
ATOM 692 C CA . THR A 1 89 ? -24.810 -1.798 21.784 1.00 94.50 89 THR A CA 1
ATOM 693 C C . THR A 1 89 ? -24.351 -0.852 20.691 1.00 94.50 89 THR A C 1
ATOM 695 O O . THR A 1 89 ? -24.933 0.211 20.479 1.00 94.50 89 THR A O 1
ATOM 698 N N . HIS A 1 90 ? -23.301 -1.264 19.997 1.00 94.25 90 HIS A N 1
ATOM 699 C CA . HIS A 1 90 ? -22.869 -0.709 18.729 1.00 94.25 90 HIS A CA 1
ATOM 700 C C . HIS A 1 90 ? -22.635 -1.887 17.784 1.00 94.25 90 HIS A C 1
ATOM 702 O O . HIS A 1 90 ? -21.897 -2.805 18.136 1.00 94.25 90 HIS A O 1
ATOM 708 N N . SER A 1 91 ? -23.259 -1.900 16.607 1.00 91.50 91 SER A N 1
ATOM 709 C CA . SER A 1 91 ? -23.115 -3.030 15.674 1.00 91.50 91 SER A CA 1
ATOM 710 C C . SER A 1 91 ? -22.175 -2.736 14.508 1.00 91.50 91 SER A C 1
ATOM 712 O O . SER A 1 91 ? -21.477 -3.635 14.054 1.00 91.50 91 SER A O 1
ATOM 714 N N . GLY A 1 92 ? -22.121 -1.491 14.038 1.00 89.69 92 GLY A N 1
ATOM 715 C CA . GLY A 1 92 ? -21.216 -1.075 12.972 1.00 89.69 92 GLY A CA 1
ATOM 716 C C . GLY A 1 92 ? -21.712 0.152 12.212 1.00 89.69 92 GLY A C 1
ATOM 717 O O . GLY A 1 92 ? -22.865 0.556 12.358 1.00 89.69 92 GLY A O 1
ATOM 718 N N . ASP A 1 93 ? -20.833 0.719 11.388 1.00 87.50 93 ASP A N 1
ATOM 719 C CA . ASP A 1 93 ? -21.107 1.862 10.508 1.00 87.50 93 ASP A CA 1
ATOM 720 C C . ASP A 1 93 ? -20.425 1.649 9.148 1.00 87.50 93 ASP A C 1
ATOM 722 O O . ASP A 1 93 ? -19.309 2.116 8.896 1.00 87.50 93 ASP A O 1
ATOM 726 N N . GLY A 1 94 ? -21.068 0.846 8.293 1.00 86.12 94 GLY A N 1
ATOM 727 C CA . GLY A 1 94 ? -20.526 0.450 6.992 1.00 86.12 94 GLY A CA 1
ATOM 728 C C . GLY A 1 94 ? -19.099 -0.092 7.107 1.00 86.12 94 GLY A C 1
ATOM 729 O O . GLY A 1 94 ? -18.817 -0.913 7.966 1.00 86.12 94 GLY A O 1
ATOM 730 N N . ASN A 1 95 ? -18.189 0.401 6.263 1.00 84.88 95 ASN A N 1
ATOM 731 C CA . ASN A 1 95 ? -16.758 0.075 6.340 1.00 84.88 95 ASN A CA 1
ATOM 732 C C . ASN A 1 95 ? -15.951 1.048 7.224 1.00 84.88 95 ASN A C 1
ATOM 734 O O . ASN A 1 95 ? -14.729 0.942 7.266 1.00 84.88 95 ASN A O 1
ATOM 738 N N . PHE A 1 96 ? -16.594 2.020 7.883 1.00 84.00 96 PHE A N 1
ATOM 739 C CA . PHE A 1 96 ? -15.899 2.968 8.762 1.00 84.00 96 PHE A CA 1
ATOM 740 C C . PHE A 1 96 ? -15.671 2.393 10.150 1.00 84.00 96 PHE A C 1
ATOM 742 O O . PHE A 1 96 ? -14.616 2.629 10.725 1.00 84.00 96 PHE A O 1
ATOM 749 N N . ASN A 1 97 ? -16.648 1.655 10.681 1.00 89.44 97 ASN A N 1
ATOM 750 C CA . ASN A 1 97 ? -16.520 0.962 11.956 1.00 89.44 97 ASN A CA 1
ATOM 751 C C . ASN A 1 97 ? -17.092 -0.453 11.844 1.00 89.44 97 ASN A C 1
ATOM 753 O O . ASN A 1 97 ? -18.294 -0.667 12.007 1.00 89.44 97 ASN A O 1
ATOM 757 N N . VAL A 1 98 ? -16.208 -1.409 11.564 1.00 94.38 98 VAL A N 1
ATOM 758 C CA . VAL A 1 98 ? -16.513 -2.845 11.488 1.00 94.38 98 VAL A CA 1
ATOM 759 C C . VAL A 1 98 ? -16.131 -3.501 12.816 1.00 94.38 98 VAL A C 1
ATOM 761 O O . VAL A 1 98 ? -15.240 -4.344 12.883 1.00 94.38 98 VAL A O 1
ATOM 764 N N . TYR A 1 99 ? -16.744 -3.040 13.908 1.00 95.19 99 TYR A N 1
ATOM 765 C CA . TYR A 1 99 ? -16.391 -3.475 15.258 1.00 95.19 99 TYR A CA 1
ATOM 766 C C . TYR A 1 99 ? -17.620 -3.492 16.183 1.00 95.19 99 TYR A C 1
ATOM 768 O O . TYR A 1 99 ? -17.967 -2.473 16.795 1.00 95.19 99 TYR A O 1
ATOM 776 N N . PRO A 1 100 ? -18.341 -4.625 16.271 1.00 96.19 100 PRO A N 1
ATOM 777 C CA . PRO A 1 100 ? -19.512 -4.721 17.128 1.00 96.19 100 PRO A CA 1
ATOM 778 C C . PRO A 1 100 ? -19.128 -4.880 18.610 1.00 96.19 100 PRO A C 1
ATOM 780 O O . PRO A 1 100 ? -18.320 -5.733 18.988 1.00 96.19 100 PRO A O 1
ATOM 783 N N . ILE A 1 101 ? -19.754 -4.062 19.458 1.00 97.44 101 ILE A N 1
ATOM 784 C CA . ILE A 1 101 ? -19.487 -3.935 20.896 1.00 97.44 101 ILE A CA 1
ATOM 785 C C . ILE A 1 101 ? -20.804 -4.052 21.665 1.00 97.44 101 ILE A C 1
ATOM 787 O O . ILE A 1 101 ? -21.829 -3.532 21.217 1.00 97.44 101 ILE A O 1
ATOM 791 N N . ARG A 1 102 ? -20.791 -4.705 22.829 1.00 97.88 102 ARG A N 1
ATOM 792 C CA . ARG A 1 102 ? -21.895 -4.731 23.804 1.00 97.88 102 ARG A CA 1
ATOM 793 C C . ARG A 1 102 ? -21.401 -4.236 25.147 1.00 97.88 102 ARG A C 1
ATOM 795 O O . ARG A 1 102 ? -20.260 -4.505 25.501 1.00 97.88 102 ARG A O 1
ATOM 802 N N . ALA A 1 103 ? -22.237 -3.545 25.906 1.00 98.12 103 ALA A N 1
ATOM 803 C CA . ALA A 1 103 ? -21.856 -3.114 27.239 1.00 98.12 103 ALA A CA 1
ATOM 804 C C . ALA A 1 103 ? -23.020 -3.159 28.225 1.00 98.12 103 ALA A C 1
ATOM 806 O O . ALA A 1 103 ? -24.186 -3.043 27.851 1.00 98.12 103 ALA A O 1
ATOM 807 N N . ALA A 1 104 ? -22.668 -3.304 29.498 1.00 98.00 104 ALA A N 1
ATOM 808 C CA . ALA A 1 104 ? -23.563 -3.154 30.632 1.00 98.00 104 ALA A CA 1
ATOM 809 C C . ALA A 1 104 ? -22.952 -2.159 31.614 1.00 98.00 104 ALA A C 1
ATOM 811 O O . ALA A 1 104 ? -21.767 -2.252 31.942 1.00 98.00 104 ALA A O 1
ATOM 812 N N . ARG A 1 105 ? -23.766 -1.227 32.104 1.00 96.56 105 ARG A N 1
ATOM 813 C CA . ARG A 1 105 ? -23.410 -0.311 33.183 1.00 96.56 105 ARG A CA 1
ATOM 814 C C . ARG A 1 105 ? -24.355 -0.502 34.353 1.00 96.56 105 ARG A C 1
ATOM 816 O O . ARG A 1 105 ? -25.566 -0.423 34.166 1.00 96.56 105 ARG A O 1
ATOM 823 N N . THR A 1 106 ? -23.806 -0.710 35.543 1.00 96.81 106 THR A N 1
ATOM 824 C CA . THR A 1 106 ? -24.583 -0.881 36.769 1.00 96.81 106 THR A CA 1
ATOM 825 C C . THR A 1 106 ? -24.680 0.412 37.564 1.00 96.81 106 THR A C 1
ATOM 827 O O . THR A 1 106 ? -23.877 1.341 37.418 1.00 96.81 106 THR A O 1
ATOM 830 N N . ARG A 1 107 ? -25.675 0.464 38.445 1.00 94.19 107 ARG A N 1
ATOM 831 C CA . ARG A 1 107 ? -25.894 1.575 39.368 1.00 94.19 107 ARG A CA 1
ATOM 832 C C . ARG A 1 107 ? -24.723 1.784 40.332 1.00 94.19 107 ARG A C 1
ATOM 834 O O . ARG A 1 107 ? -24.460 2.916 40.724 1.00 94.19 107 ARG A O 1
ATOM 841 N N . GLU A 1 108 ? -24.018 0.720 40.699 1.00 94.25 108 GLU A N 1
ATOM 842 C CA . GLU A 1 108 ? -22.868 0.744 41.613 1.00 94.25 108 GLU A CA 1
ATOM 843 C C . GLU A 1 108 ? -21.577 1.254 40.952 1.00 94.25 108 GLU A C 1
ATOM 845 O O . GLU A 1 108 ? -20.526 1.244 41.590 1.00 94.25 108 GLU A O 1
ATOM 850 N N . GLY A 1 109 ? -21.644 1.687 39.688 1.00 95.12 109 GLY A N 1
ATOM 851 C CA . GLY A 1 109 ? -20.506 2.243 38.961 1.00 95.12 109 GLY A CA 1
ATOM 852 C C . GLY A 1 109 ? -19.757 1.242 38.091 1.00 95.12 109 GLY A C 1
ATOM 853 O O . GLY A 1 109 ? -18.816 1.634 37.406 1.00 95.12 109 GLY A O 1
ATOM 854 N N . TRP A 1 110 ? -20.165 -0.026 38.057 1.00 97.62 110 TRP A N 1
ATOM 855 C CA . TRP A 1 110 ? -19.458 -1.018 37.256 1.00 97.62 110 TRP A CA 1
ATOM 856 C C . TRP A 1 110 ? -19.838 -0.910 35.799 1.00 97.62 110 TRP A C 1
ATOM 858 O O . TRP A 1 110 ? -21.010 -0.752 35.456 1.00 97.62 110 TRP A O 1
ATOM 868 N N . LYS A 1 111 ? -18.843 -1.046 34.932 1.00 97.94 111 LYS A N 1
ATOM 869 C CA . LYS A 1 111 ? -19.059 -1.068 33.501 1.00 97.94 111 LYS A CA 1
ATOM 870 C C . LYS A 1 111 ? -18.279 -2.183 32.850 1.00 97.94 111 LYS A C 1
ATOM 872 O O . LYS A 1 111 ? -17.063 -2.250 32.970 1.00 97.94 111 LYS A O 1
ATOM 877 N N . TYR A 1 112 ? -19.006 -3.047 32.166 1.00 98.62 112 TYR A N 1
ATOM 878 C CA . TYR A 1 112 ? -18.461 -4.165 31.424 1.00 98.62 112 TYR A CA 1
ATOM 879 C C . TYR A 1 112 ? -18.680 -3.928 29.938 1.00 98.62 112 TYR A C 1
ATOM 881 O O . TYR A 1 112 ? -19.789 -3.585 29.528 1.00 98.62 112 TYR A O 1
ATOM 889 N N . ILE A 1 113 ? -17.630 -4.117 29.147 1.00 98.62 113 ILE A N 1
ATOM 890 C CA . ILE A 1 113 ? -17.661 -4.026 27.690 1.00 98.62 113 ILE A CA 1
ATOM 891 C C . ILE A 1 113 ? -17.226 -5.379 27.131 1.00 98.62 113 ILE A C 1
ATOM 893 O O . ILE A 1 113 ? -16.234 -5.958 27.571 1.00 98.62 113 ILE A O 1
ATOM 897 N N . ARG A 1 114 ? -17.972 -5.881 26.151 1.00 98.44 114 ARG A N 1
ATOM 898 C CA . ARG A 1 114 ? -17.635 -7.053 25.355 1.00 98.44 114 ARG A CA 1
ATOM 899 C C . ARG A 1 114 ? -17.424 -6.641 23.909 1.00 98.44 114 ARG A C 1
ATOM 901 O O . ARG A 1 114 ? -18.360 -6.208 23.235 1.00 98.44 114 ARG A O 1
ATOM 908 N N . ASN A 1 115 ? -16.211 -6.867 23.436 1.00 97.81 115 ASN A N 1
ATOM 909 C CA . ASN A 1 115 ? -15.827 -6.721 22.044 1.00 97.81 115 ASN A CA 1
ATOM 910 C C . ASN A 1 115 ? -16.010 -8.087 21.372 1.00 97.81 115 ASN A C 1
ATOM 912 O O . ASN A 1 115 ? -15.334 -9.050 21.738 1.00 97.81 115 ASN A O 1
ATOM 916 N N . LEU A 1 116 ? -16.974 -8.210 20.451 1.00 97.00 116 LEU A N 1
ATOM 917 C CA . LEU A 1 116 ? -17.350 -9.527 19.908 1.00 97.00 116 LEU A CA 1
ATOM 918 C C . LEU A 1 116 ? -16.244 -10.133 19.030 1.00 97.00 116 LEU A C 1
ATOM 920 O O . LEU A 1 116 ? -16.092 -11.353 19.007 1.00 97.00 116 LEU A O 1
ATOM 924 N N . HIS A 1 117 ? -15.454 -9.270 18.384 1.00 96.56 117 HIS A N 1
ATOM 925 C CA . HIS A 1 117 ? -14.347 -9.629 17.500 1.00 96.56 117 HIS A CA 1
ATOM 926 C C . HIS A 1 117 ? -13.038 -8.962 17.953 1.00 96.56 117 HIS A C 1
ATOM 928 O O . HIS A 1 117 ? -12.606 -7.973 17.354 1.00 96.56 117 HIS A O 1
ATOM 934 N N . PRO A 1 118 ? -12.398 -9.453 19.034 1.00 95.62 118 PRO A N 1
ATOM 935 C CA . PRO A 1 118 ? -11.111 -8.926 19.495 1.00 95.62 118 PRO A CA 1
ATOM 936 C C . PRO A 1 118 ? -9.983 -9.080 18.467 1.00 95.62 118 PRO A C 1
ATOM 938 O O . PRO A 1 118 ? -8.959 -8.425 18.596 1.00 95.62 118 PRO A O 1
ATOM 941 N N . GLU A 1 119 ? -10.155 -9.935 17.461 1.00 95.50 119 GLU A N 1
ATOM 942 C CA . GLU A 1 119 ? -9.229 -10.130 16.347 1.00 95.50 119 GLU A CA 1
ATOM 943 C C . GLU A 1 119 ? -9.301 -9.025 15.278 1.00 95.50 119 GLU A C 1
ATOM 945 O O . GLU A 1 119 ? -8.468 -9.002 14.370 1.00 95.50 119 GLU A O 1
ATOM 950 N N . PHE A 1 120 ? -10.281 -8.118 15.350 1.00 95.44 120 PHE A N 1
ATOM 951 C CA . PHE A 1 120 ? -10.383 -6.975 14.442 1.00 95.44 120 PHE A CA 1
ATOM 952 C C . PHE A 1 120 ? -9.614 -5.763 14.979 1.00 95.44 120 PHE A C 1
ATOM 954 O O . PHE A 1 120 ? -9.487 -5.550 16.183 1.00 95.44 120 PHE A O 1
ATOM 961 N N . LEU A 1 121 ? -9.104 -4.943 14.068 1.00 94.00 121 LEU A N 1
ATOM 962 C CA . LEU A 1 121 ? -8.543 -3.637 14.375 1.00 94.00 121 LEU A CA 1
ATOM 963 C C . LEU A 1 121 ? -9.695 -2.637 14.526 1.00 94.00 121 LEU A C 1
ATOM 965 O O . LEU A 1 121 ? -10.492 -2.460 13.599 1.00 94.00 121 LEU A O 1
ATOM 969 N N . PHE A 1 122 ? -9.783 -1.958 15.669 1.00 94.19 122 PHE A N 1
ATOM 970 C CA . PHE A 1 122 ? -10.808 -0.940 15.876 1.00 94.19 122 PHE A CA 1
ATOM 971 C C . PHE A 1 122 ? -10.502 0.297 15.027 1.00 94.19 122 PHE A C 1
ATOM 973 O O . PHE A 1 122 ? -9.487 0.969 15.213 1.00 94.19 122 PHE A O 1
ATOM 980 N N . THR A 1 123 ? -11.407 0.612 14.106 1.00 90.00 123 THR A N 1
ATOM 981 C CA . THR A 1 123 ? -11.360 1.814 13.269 1.00 90.00 123 THR A CA 1
ATOM 982 C C . THR A 1 123 ? -12.709 2.520 13.323 1.00 90.00 123 THR A C 1
ATOM 984 O O . THR A 1 123 ? -13.738 1.917 13.627 1.00 90.00 123 THR A O 1
ATOM 987 N N . SER A 1 124 ? -12.698 3.830 13.107 1.00 89.88 124 SER A N 1
ATOM 988 C CA . SER A 1 124 ? -13.905 4.650 13.017 1.00 89.88 124 SER A CA 1
ATOM 989 C C . SER A 1 124 ? -13.653 5.831 12.082 1.00 89.88 124 SER A C 1
ATOM 991 O O . SER A 1 124 ? -12.563 5.992 11.529 1.00 89.88 124 SER A O 1
ATOM 993 N N . HIS A 1 125 ? -14.619 6.737 11.946 1.00 87.94 125 HIS A N 1
ATOM 994 C CA . HIS A 1 125 ? -14.393 7.995 11.225 1.00 87.94 125 HIS A CA 1
ATOM 995 C C . HIS A 1 125 ? -13.209 8.794 11.785 1.00 87.94 125 HIS A C 1
ATOM 997 O O . HIS A 1 125 ? -12.527 9.459 11.016 1.00 87.94 125 HIS A O 1
ATOM 1003 N N . VAL A 1 126 ? -12.897 8.664 13.081 1.00 88.25 126 VAL A N 1
ATOM 1004 C CA . VAL A 1 126 ? -11.697 9.269 13.687 1.00 88.25 126 VAL A CA 1
ATOM 1005 C C . VAL A 1 126 ? -10.416 8.830 12.970 1.00 88.25 126 VAL A C 1
ATOM 1007 O O . VAL A 1 126 ? -9.545 9.654 12.706 1.00 88.25 126 VAL A O 1
ATOM 1010 N N . THR A 1 127 ? -10.298 7.541 12.649 1.00 86.88 127 THR A N 1
ATOM 1011 C CA . THR A 1 127 ? -9.093 6.964 12.031 1.00 86.88 127 THR A CA 1
ATOM 1012 C C . THR A 1 127 ? -9.129 7.007 10.512 1.00 86.88 127 THR A C 1
ATOM 1014 O O . THR A 1 127 ? -8.082 6.944 9.877 1.00 86.88 127 THR A O 1
ATOM 1017 N N . SER A 1 128 ? -10.326 7.066 9.927 1.00 77.25 128 SER A N 1
ATOM 1018 C CA . SER A 1 128 ? -10.543 6.727 8.518 1.00 77.25 128 SER A CA 1
ATOM 1019 C C . SER A 1 128 ? -11.110 7.871 7.673 1.00 77.25 128 SER A C 1
ATOM 1021 O O . SER A 1 128 ? -11.131 7.751 6.449 1.00 77.25 128 SER A O 1
ATOM 1023 N N . SER A 1 129 ? -11.557 8.982 8.274 1.00 69.50 129 SER A N 1
ATOM 1024 C CA . SER A 1 129 ? -12.090 10.144 7.545 1.00 69.50 129 SER A CA 1
ATOM 1025 C C . SER A 1 129 ? -11.054 11.274 7.447 1.00 69.50 129 SER A C 1
ATOM 1027 O O . SER A 1 129 ? -10.701 11.879 8.459 1.00 69.50 129 SER A O 1
ATOM 1029 N N . PRO A 1 130 ? -10.596 11.660 6.241 1.00 58.84 130 PRO A N 1
ATOM 1030 C CA . PRO A 1 130 ? -9.723 12.823 6.056 1.00 58.84 130 PRO A CA 1
ATOM 1031 C C . PRO A 1 130 ? -10.334 14.145 6.546 1.00 58.84 130 PRO A C 1
ATOM 1033 O O . PRO A 1 130 ? -9.594 15.035 6.951 1.00 58.84 130 PRO A O 1
ATOM 1036 N N . ALA A 1 131 ? -11.667 14.274 6.527 1.00 56.59 131 ALA A N 1
ATOM 1037 C CA . ALA A 1 131 ? -12.373 15.474 6.983 1.00 56.59 131 ALA A CA 1
ATOM 1038 C C . ALA A 1 131 ? -12.418 15.594 8.518 1.00 56.59 131 ALA A C 1
ATOM 1040 O O . ALA A 1 131 ? -12.461 16.704 9.039 1.00 56.59 131 ALA A O 1
ATOM 1041 N N . ASP A 1 132 ? -12.350 14.465 9.232 1.00 58.25 132 ASP A N 1
ATOM 1042 C CA . ASP A 1 132 ? -12.487 14.400 10.692 1.00 58.25 132 ASP A CA 1
ATOM 1043 C C . ASP A 1 132 ? -11.179 14.021 11.417 1.00 58.25 132 ASP A C 1
ATOM 1045 O O . ASP A 1 132 ? -11.108 14.084 12.638 1.00 58.25 132 ASP A O 1
ATOM 1049 N N . SER A 1 133 ? -10.123 13.641 10.690 1.00 58.91 133 SER A N 1
ATOM 1050 C CA . SER A 1 133 ? -8.883 13.044 11.234 1.00 58.91 133 SER A CA 1
ATOM 1051 C C . SER A 1 133 ? -7.793 14.033 11.662 1.00 58.91 133 SER A C 1
ATOM 1053 O O . SER A 1 133 ? -6.707 13.608 12.066 1.00 58.91 133 SER A O 1
ATOM 1055 N N . GLY A 1 134 ? -8.043 15.347 11.614 1.00 66.62 134 GLY A N 1
ATOM 1056 C CA . GLY A 1 134 ? -7.030 16.359 11.951 1.00 66.62 134 GLY A CA 1
ATOM 1057 C C . GLY A 1 134 ? -6.381 16.139 13.327 1.00 66.62 134 GLY A C 1
ATOM 1058 O O . GLY A 1 134 ? -5.175 16.320 13.485 1.00 66.62 134 GLY A O 1
ATOM 1059 N N . TYR A 1 135 ? -7.156 15.659 14.305 1.00 80.19 135 TYR A N 1
ATOM 1060 C CA . TYR A 1 135 ? -6.656 15.300 15.635 1.00 80.19 135 TYR A CA 1
ATOM 1061 C C . TYR A 1 135 ? -6.119 13.863 15.741 1.00 80.19 135 TYR A C 1
ATOM 1063 O O . TYR A 1 135 ? -5.235 13.619 16.555 1.00 80.19 135 TYR A O 1
ATOM 1071 N N . TRP A 1 136 ? -6.575 12.900 14.931 1.00 88.12 136 TRP A N 1
ATOM 1072 C CA . TRP A 1 136 ? -5.968 11.560 14.933 1.00 88.12 136 TRP A CA 1
ATOM 1073 C C . TRP A 1 136 ? -4.518 11.613 14.448 1.00 88.12 136 TRP A C 1
ATOM 1075 O O . TRP A 1 136 ? -3.627 11.049 15.080 1.00 88.12 136 TRP A O 1
ATOM 1085 N N . ASN A 1 137 ? -4.252 12.386 13.393 1.00 86.88 137 ASN A N 1
ATOM 1086 C CA . ASN A 1 137 ? -2.892 12.597 12.901 1.00 86.88 137 ASN A CA 1
ATOM 1087 C C . ASN A 1 137 ? -1.993 13.272 13.947 1.00 86.88 137 ASN A C 1
ATOM 1089 O O . ASN A 1 137 ? -0.812 12.940 14.032 1.00 86.88 137 ASN A O 1
ATOM 1093 N N . SER A 1 138 ? -2.527 14.173 14.782 1.00 89.44 138 SER A N 1
ATOM 1094 C CA . SER A 1 138 ? -1.744 14.769 15.873 1.00 89.44 138 SER A CA 1
ATOM 1095 C C . SER A 1 138 ? -1.449 13.764 16.994 1.00 89.44 138 SER A C 1
ATOM 1097 O O . SER A 1 138 ? -0.354 13.790 17.558 1.00 89.44 138 SER A O 1
ATOM 1099 N N . TRP A 1 139 ? -2.365 12.827 17.270 1.00 92.25 139 TRP A N 1
ATOM 1100 C CA . TRP A 1 139 ? -2.123 11.710 18.189 1.00 92.25 139 TRP A CA 1
ATOM 1101 C C . TRP A 1 139 ? -1.050 10.762 17.661 1.00 92.25 139 TRP A C 1
ATOM 1103 O O . TRP A 1 139 ? -0.126 10.435 18.403 1.00 92.25 139 TRP A O 1
ATOM 1113 N N . LEU A 1 140 ? -1.133 10.366 16.385 1.00 92.69 140 LEU A N 1
ATOM 1114 C CA . LEU A 1 140 ? -0.109 9.548 15.730 1.00 92.69 140 LEU A CA 1
ATOM 1115 C C . LEU A 1 140 ? 1.253 10.240 15.766 1.00 92.69 140 LEU A C 1
ATOM 1117 O O . LEU A 1 140 ? 2.236 9.635 16.182 1.00 92.69 140 LEU A O 1
ATOM 1121 N N . GLN A 1 141 ? 1.297 11.528 15.420 1.00 94.00 141 GLN A N 1
ATOM 1122 C CA . GLN A 1 141 ? 2.531 12.305 15.446 1.00 94.00 141 GLN A CA 1
ATOM 1123 C C . GLN A 1 141 ? 3.143 12.362 16.847 1.00 94.00 141 GLN A C 1
ATOM 1125 O O . GLN A 1 141 ? 4.353 12.206 17.000 1.00 94.00 141 GLN A O 1
ATOM 1130 N N . LYS A 1 142 ? 2.321 12.565 17.881 1.00 95.81 142 LYS A N 1
ATOM 1131 C CA . LYS A 1 142 ? 2.792 12.574 19.267 1.00 95.81 142 LYS A CA 1
ATOM 1132 C C . LYS A 1 142 ? 3.256 11.183 19.716 1.00 95.81 142 LYS A C 1
ATOM 1134 O O . LYS A 1 142 ? 4.261 11.086 20.408 1.00 95.81 142 LYS A O 1
ATOM 1139 N N . ALA A 1 143 ? 2.580 10.118 19.286 1.00 96.69 143 ALA A N 1
ATOM 1140 C CA . ALA A 1 143 ? 2.906 8.729 19.619 1.00 96.69 143 ALA A CA 1
ATOM 1141 C C . ALA A 1 143 ? 4.258 8.239 19.067 1.00 96.69 143 ALA A C 1
ATOM 1143 O O . ALA A 1 143 ? 4.805 7.260 19.583 1.00 96.69 143 ALA A O 1
ATOM 1144 N N . VAL A 1 144 ? 4.818 8.914 18.056 1.00 96.12 144 VAL A N 1
ATOM 1145 C CA . VAL A 1 144 ? 6.177 8.631 17.568 1.00 96.12 144 VAL A CA 1
ATOM 1146 C C . VAL A 1 144 ? 7.195 8.819 18.696 1.00 96.12 144 VAL A C 1
ATOM 1148 O O . VAL A 1 144 ? 7.972 7.911 18.984 1.00 96.12 144 VAL A O 1
ATOM 1151 N N . SER A 1 145 ? 7.142 9.952 19.399 1.00 96.38 145 SER A N 1
ATOM 1152 C CA . SER A 1 145 ? 8.144 10.336 20.405 1.00 96.38 145 SER A CA 1
ATOM 1153 C C . SER A 1 145 ? 7.678 10.232 21.861 1.00 96.38 145 SER A C 1
ATOM 1155 O O . SER A 1 145 ? 8.473 10.473 22.765 1.00 96.38 145 SER A O 1
ATOM 1157 N N . ASP A 1 146 ? 6.412 9.889 22.113 1.00 97.62 146 ASP A N 1
ATOM 1158 C CA . ASP A 1 146 ? 5.819 9.865 23.454 1.00 97.62 146 ASP A CA 1
ATOM 1159 C C . ASP A 1 146 ? 5.144 8.522 23.753 1.00 97.62 146 ASP A C 1
ATOM 1161 O O . ASP A 1 146 ? 4.140 8.154 23.136 1.00 97.62 146 ASP A O 1
ATOM 1165 N N . ASP A 1 147 ? 5.684 7.797 24.731 1.00 96.31 147 ASP A N 1
ATOM 1166 C CA . ASP A 1 147 ? 5.222 6.459 25.104 1.00 96.31 147 ASP A CA 1
ATOM 1167 C C . ASP A 1 147 ? 3.785 6.451 25.640 1.00 96.31 147 ASP A C 1
ATOM 1169 O O . ASP A 1 147 ? 3.037 5.509 25.376 1.00 96.31 147 ASP A O 1
ATOM 1173 N N . ILE A 1 148 ? 3.363 7.505 26.346 1.00 95.19 148 ILE A N 1
ATOM 1174 C CA . ILE A 1 148 ? 2.000 7.614 26.881 1.00 95.19 148 ILE A CA 1
ATOM 1175 C C . ILE A 1 148 ? 1.018 7.813 25.725 1.00 95.19 148 ILE A C 1
ATOM 1177 O O . ILE A 1 148 ? -0.020 7.150 25.665 1.00 95.19 148 ILE A O 1
ATOM 1181 N N . ALA A 1 149 ? 1.338 8.698 24.778 1.00 95.75 149 ALA A N 1
ATOM 1182 C CA . ALA A 1 149 ? 0.531 8.872 23.573 1.00 95.75 149 ALA A CA 1
ATOM 1183 C C . ALA A 1 149 ? 0.487 7.584 22.739 1.00 95.75 149 ALA A C 1
ATOM 1185 O O . ALA A 1 149 ? -0.583 7.193 22.269 1.00 95.75 149 ALA A O 1
ATOM 1186 N N . ARG A 1 150 ? 1.615 6.872 22.633 1.00 96.44 150 ARG A N 1
ATOM 1187 C CA . ARG A 1 150 ? 1.696 5.574 21.957 1.00 96.44 150 ARG A CA 1
ATOM 1188 C C . ARG A 1 150 ? 0.787 4.534 22.597 1.00 96.44 150 ARG A C 1
ATOM 1190 O O . ARG A 1 150 ? 0.020 3.877 21.897 1.00 96.44 150 ARG A O 1
ATOM 1197 N N . GLN A 1 151 ? 0.804 4.420 23.923 1.00 95.00 151 GLN A N 1
ATOM 1198 C CA . GLN A 1 151 ? -0.090 3.524 24.657 1.00 95.00 151 GLN A CA 1
ATOM 1199 C C . GLN A 1 151 ? -1.565 3.888 24.448 1.00 95.00 151 GLN A C 1
ATOM 1201 O O . GLN A 1 151 ? -2.387 2.992 24.275 1.00 95.00 151 GLN A O 1
ATOM 1206 N N . LYS A 1 152 ? -1.912 5.181 24.388 1.00 94.00 152 LYS A N 1
ATOM 1207 C CA . LYS A 1 152 ? -3.287 5.635 24.105 1.00 94.00 152 LYS A CA 1
ATOM 1208 C C . LYS A 1 152 ? -3.748 5.284 22.692 1.00 94.00 152 LYS A C 1
ATOM 1210 O O . LYS A 1 152 ? -4.851 4.765 22.534 1.00 94.00 152 LYS A O 1
ATOM 1215 N N . VAL A 1 153 ? -2.909 5.527 21.683 1.00 95.06 153 VAL A N 1
ATOM 1216 C CA . VAL A 1 153 ? -3.178 5.144 20.286 1.00 95.06 153 VAL A CA 1
ATOM 1217 C C . VAL A 1 153 ? -3.371 3.633 20.180 1.00 95.06 153 VAL A C 1
ATOM 1219 O O . VAL A 1 153 ? -4.366 3.176 19.622 1.00 95.06 153 VAL A O 1
ATOM 1222 N N . ARG A 1 154 ? -2.475 2.846 20.786 1.00 94.94 154 ARG A N 1
ATOM 1223 C CA . ARG A 1 154 ? -2.586 1.383 20.795 1.00 94.94 154 ARG A CA 1
ATOM 1224 C C . ARG A 1 154 ? -3.848 0.916 21.510 1.00 94.94 154 ARG A C 1
ATOM 1226 O O . ARG A 1 154 ? -4.573 0.096 20.967 1.00 94.94 154 ARG A O 1
ATOM 1233 N N . ARG A 1 155 ? -4.165 1.476 22.677 1.00 94.19 155 ARG A N 1
ATOM 1234 C CA . ARG A 1 155 ? -5.406 1.161 23.395 1.00 94.19 155 ARG A CA 1
ATOM 1235 C C . ARG A 1 155 ? -6.641 1.451 22.543 1.00 94.19 155 ARG A C 1
ATOM 1237 O O . ARG A 1 155 ? -7.625 0.732 22.668 1.00 94.19 155 ARG A O 1
ATOM 1244 N N . TYR A 1 156 ? -6.607 2.494 21.714 1.00 94.50 156 TYR A N 1
ATOM 1245 C CA . TYR A 1 156 ? -7.718 2.832 20.831 1.00 94.50 156 TYR A CA 1
ATOM 1246 C C . TYR A 1 156 ? -7.906 1.808 19.701 1.00 94.50 156 TYR A C 1
ATOM 1248 O O . TYR A 1 156 ? -9.038 1.426 19.420 1.00 94.50 156 TYR A O 1
ATOM 1256 N N . LEU A 1 157 ? -6.809 1.359 19.085 1.00 94.69 157 LEU A N 1
ATOM 1257 C CA . LEU A 1 157 ? -6.818 0.447 17.935 1.00 94.69 157 LEU A CA 1
ATOM 1258 C C . LEU A 1 157 ? -6.990 -1.032 18.319 1.00 94.69 157 LEU A C 1
ATOM 1260 O O . LEU A 1 157 ? -7.679 -1.773 17.622 1.00 94.69 157 LEU A O 1
ATOM 1264 N N . PHE A 1 158 ? -6.371 -1.469 19.417 1.00 94.94 158 PHE A N 1
ATOM 1265 C CA . PHE A 1 158 ? -6.356 -2.863 19.864 1.00 94.94 158 PHE A CA 1
ATOM 1266 C C . PHE A 1 158 ? -7.182 -2.994 21.141 1.00 94.94 158 PHE A C 1
ATOM 1268 O O . PHE A 1 158 ? -6.796 -2.473 22.192 1.00 94.94 158 PHE A O 1
ATOM 1275 N N . ARG A 1 159 ? -8.323 -3.687 21.061 1.00 94.50 159 ARG A N 1
ATOM 1276 C CA . ARG A 1 159 ? -9.214 -3.892 22.211 1.00 94.50 159 ARG A CA 1
ATOM 1277 C C . ARG A 1 159 ? -9.173 -5.349 22.669 1.00 94.50 159 ARG A C 1
ATOM 1279 O O . ARG A 1 159 ? -9.209 -6.245 21.827 1.00 94.50 159 ARG A O 1
ATOM 1286 N N . PRO A 1 160 ? -9.109 -5.613 23.985 1.00 96.44 160 PRO A N 1
ATOM 1287 C CA . PRO A 1 160 ? -9.230 -6.974 24.491 1.00 96.44 160 PRO A CA 1
ATOM 1288 C C . PRO A 1 160 ? -10.654 -7.491 24.258 1.00 96.44 160 PRO A C 1
ATOM 1290 O O . PRO A 1 160 ? -11.578 -6.718 24.026 1.00 96.44 160 PRO A O 1
ATOM 1293 N N . ARG A 1 161 ? -10.869 -8.803 24.376 1.00 97.75 161 ARG A N 1
ATOM 1294 C CA . ARG A 1 161 ? -12.213 -9.394 24.238 1.00 97.75 161 ARG A CA 1
ATOM 1295 C C . ARG A 1 161 ? -13.230 -8.795 25.208 1.00 97.75 161 ARG A C 1
ATOM 1297 O O . ARG A 1 161 ? -14.404 -8.640 24.877 1.00 97.75 161 ARG A O 1
ATOM 1304 N N . GLU A 1 162 ? -12.775 -8.498 26.415 1.00 98.19 162 GLU A N 1
ATOM 1305 C CA . GLU A 1 162 ? -13.606 -8.001 27.498 1.00 98.19 162 GLU A CA 1
ATOM 1306 C C . GLU A 1 162 ? -12.865 -6.909 28.266 1.00 98.19 162 GLU A C 1
ATOM 1308 O O . GLU A 1 162 ? -11.646 -6.962 28.444 1.00 98.19 162 GLU A O 1
ATOM 1313 N N . GLU A 1 163 ? -13.618 -5.925 28.738 1.00 98.38 163 GLU A N 1
ATOM 1314 C CA . GLU A 1 163 ? -13.122 -4.829 29.562 1.00 98.38 163 GLU A CA 1
ATOM 1315 C C . GLU A 1 163 ? -14.046 -4.655 30.769 1.00 98.38 163 GLU A C 1
ATOM 1317 O O . GLU A 1 163 ? -15.263 -4.837 30.665 1.00 98.38 163 GLU A O 1
ATOM 1322 N N . LEU A 1 164 ? -13.472 -4.309 31.920 1.00 98.50 164 LEU A N 1
ATOM 1323 C CA . LEU A 1 164 ? -14.211 -4.009 33.140 1.00 98.50 164 LEU A CA 1
ATOM 1324 C C . LEU A 1 164 ? -13.657 -2.747 33.792 1.00 98.50 164 LEU A C 1
ATOM 1326 O O . LEU A 1 164 ? -12.459 -2.646 34.033 1.00 98.50 164 LEU A O 1
ATOM 1330 N N . TYR A 1 165 ? -14.543 -1.829 34.154 1.00 98.38 165 TYR A N 1
ATOM 1331 C CA . TYR A 1 165 ? -14.201 -0.556 34.775 1.00 98.38 165 TYR A CA 1
ATOM 1332 C C . TYR A 1 165 ? -15.070 -0.288 35.996 1.00 98.38 165 TYR A C 1
ATOM 1334 O O . TYR A 1 165 ? -16.241 -0.675 36.031 1.00 98.38 165 TYR A O 1
ATOM 1342 N N . GLN A 1 166 ? -14.500 0.417 36.973 1.00 97.75 166 GLN A N 1
ATOM 1343 C CA . GLN A 1 166 ? -15.247 1.026 38.069 1.00 97.75 166 GLN A CA 1
ATOM 1344 C C . GLN A 1 166 ? -15.332 2.534 37.823 1.00 97.75 166 GLN A C 1
ATOM 1346 O O . GLN A 1 166 ? -14.461 3.294 38.239 1.00 97.75 166 GLN A O 1
ATOM 1351 N N . VAL A 1 167 ? -16.360 2.981 37.099 1.00 95.62 167 VAL A N 1
ATOM 1352 C CA . VAL A 1 167 ? -16.403 4.339 36.524 1.00 95.62 167 VAL A CA 1
ATOM 1353 C C . VAL A 1 167 ? -16.738 5.441 37.529 1.00 95.62 167 VAL A C 1
ATOM 1355 O O . VAL A 1 167 ? -16.694 6.623 37.192 1.00 95.62 167 VAL A O 1
ATOM 1358 N N . THR A 1 168 ? -17.080 5.083 38.768 1.00 92.00 168 THR A N 1
ATOM 1359 C CA . THR A 1 168 ? -17.140 6.048 39.878 1.00 92.00 168 THR A CA 1
ATOM 1360 C C . THR A 1 168 ? -15.752 6.528 40.284 1.00 92.00 168 THR A C 1
ATOM 1362 O O . THR A 1 168 ? -15.602 7.696 40.633 1.00 92.00 168 THR A O 1
ATOM 1365 N N . ASP A 1 169 ? -14.756 5.644 40.190 1.00 94.88 169 ASP A N 1
ATOM 1366 C CA . ASP A 1 169 ? -13.378 5.896 40.621 1.00 94.88 169 ASP A CA 1
ATOM 1367 C C . ASP A 1 169 ? -12.470 6.190 39.411 1.00 94.88 169 ASP A C 1
ATOM 1369 O O . ASP A 1 169 ? -11.468 6.892 39.527 1.00 94.88 169 ASP A O 1
ATOM 1373 N N . ASP A 1 170 ? -12.851 5.684 38.234 1.00 96.12 170 ASP A N 1
ATOM 1374 C CA . ASP A 1 170 ? -12.165 5.834 36.951 1.00 96.12 170 ASP A CA 1
ATOM 1375 C C . ASP A 1 170 ? -13.138 6.339 35.863 1.00 96.12 170 ASP A C 1
ATOM 1377 O O . ASP A 1 170 ? -13.577 5.576 34.996 1.00 96.12 170 ASP A O 1
ATOM 1381 N N . PRO A 1 171 ? -13.522 7.630 35.894 1.00 92.06 171 PRO A N 1
ATOM 1382 C CA . PRO A 1 171 ? -14.547 8.182 35.003 1.00 92.06 171 PRO A CA 1
ATOM 1383 C C . PRO A 1 171 ? -14.145 8.210 33.521 1.00 92.06 171 PRO A C 1
ATOM 1385 O O . PRO A 1 171 ? -15.011 8.415 32.677 1.00 92.06 171 PRO A O 1
ATOM 1388 N N . TYR A 1 172 ? -12.860 8.010 33.213 1.00 91.81 172 TYR A N 1
ATOM 1389 C CA . TYR A 1 172 ? -12.317 7.954 31.850 1.00 91.81 172 TYR A CA 1
ATOM 1390 C C . TYR A 1 172 ? -11.942 6.527 31.423 1.00 91.81 172 TYR A C 1
ATOM 1392 O O . TYR A 1 172 ? -11.265 6.337 30.406 1.00 91.81 172 TYR A O 1
ATOM 1400 N N . GLU A 1 173 ? -12.330 5.531 32.226 1.00 95.88 173 GLU A N 1
ATOM 1401 C CA . GLU A 1 173 ? -12.167 4.108 31.933 1.00 95.88 173 GLU A CA 1
ATOM 1402 C C . GLU A 1 173 ? -10.711 3.754 31.568 1.00 95.88 173 GLU A C 1
ATOM 1404 O O . GLU A 1 173 ? -10.460 3.021 30.620 1.00 95.88 173 GLU A O 1
ATOM 1409 N N . GLN A 1 174 ? -9.707 4.318 32.246 1.00 93.62 174 GLN A N 1
ATOM 1410 C CA . GLN A 1 174 ? -8.289 4.094 31.943 1.00 93.62 174 GLN A CA 1
ATOM 1411 C C . GLN A 1 174 ? -7.721 2.798 32.528 1.00 93.62 174 GLN A C 1
ATOM 1413 O O . GLN A 1 174 ? -6.782 2.239 31.957 1.00 93.62 174 GLN A O 1
ATOM 1418 N N . LYS A 1 175 ? -8.281 2.295 33.631 1.00 95.88 175 LYS A N 1
ATOM 1419 C CA . LYS A 1 175 ? -7.807 1.105 34.341 1.00 95.88 175 LYS A CA 1
ATOM 1420 C C . LYS A 1 175 ? -8.750 -0.070 34.095 1.00 95.88 175 LYS A C 1
ATOM 1422 O O . LYS A 1 175 ? -9.745 -0.237 34.793 1.00 95.88 175 LYS A O 1
ATOM 1427 N N . ASN A 1 176 ? -8.404 -0.915 33.125 1.00 97.00 176 ASN A N 1
ATOM 1428 C CA . ASN A 1 176 ? -9.146 -2.150 32.878 1.00 97.00 176 ASN A CA 1
ATOM 1429 C C . ASN A 1 176 ? -8.880 -3.167 34.007 1.00 97.00 176 ASN A C 1
ATOM 1431 O O . ASN A 1 176 ? -7.739 -3.550 34.248 1.00 97.00 176 ASN A O 1
ATOM 1435 N N . LEU A 1 177 ? -9.939 -3.591 34.693 1.00 98.00 177 LEU A N 1
ATOM 1436 C CA . LEU A 1 177 ? -9.937 -4.524 35.823 1.00 98.00 177 LEU A CA 1
ATOM 1437 C C . LEU A 1 177 ? -10.298 -5.960 35.405 1.00 98.00 177 LEU A C 1
ATOM 1439 O O . LEU A 1 177 ? -10.623 -6.777 36.263 1.00 98.00 177 LEU A O 1
ATOM 1443 N N . ILE A 1 178 ? -10.285 -6.274 34.104 1.00 97.31 178 ILE A N 1
ATOM 1444 C CA . ILE A 1 178 ? -10.669 -7.600 33.594 1.00 97.31 178 ILE A CA 1
ATOM 1445 C C . ILE A 1 178 ? -9.820 -8.741 34.183 1.00 97.31 178 ILE A C 1
ATOM 1447 O O . ILE A 1 178 ? -10.355 -9.816 34.446 1.00 97.31 178 ILE A O 1
ATOM 1451 N N . ASP A 1 179 ? -8.537 -8.480 34.454 1.00 96.81 179 ASP A N 1
ATOM 1452 C CA . ASP A 1 179 ? -7.585 -9.460 34.996 1.00 96.81 179 ASP A CA 1
ATOM 1453 C C . ASP A 1 179 ? -7.460 -9.412 36.530 1.00 96.81 179 ASP A C 1
ATOM 1455 O O . ASP A 1 179 ? -6.667 -10.153 37.108 1.00 96.81 179 ASP A O 1
ATOM 1459 N N . ASP A 1 180 ? -8.223 -8.553 37.218 1.00 97.75 180 ASP A N 1
ATOM 1460 C CA . ASP A 1 180 ? -8.191 -8.457 38.681 1.00 97.75 180 ASP A CA 1
ATOM 1461 C C . ASP A 1 180 ? -8.915 -9.667 39.316 1.00 97.75 180 ASP A C 1
ATOM 1463 O O . ASP A 1 180 ? -10.141 -9.799 39.176 1.00 97.75 180 ASP A O 1
ATOM 1467 N N . PRO A 1 181 ? -8.210 -10.538 40.076 1.00 97.25 181 PRO A N 1
ATOM 1468 C CA . PRO A 1 181 ? -8.810 -11.714 40.706 1.00 97.25 181 PRO A CA 1
ATOM 1469 C C . PRO A 1 181 ? -9.970 -11.380 41.654 1.00 97.25 181 PRO A C 1
ATOM 1471 O O . PRO A 1 181 ? -10.877 -12.197 41.835 1.00 97.25 181 PRO A O 1
ATOM 1474 N N . ALA A 1 182 ? -9.990 -10.175 42.236 1.00 97.81 182 ALA A N 1
ATOM 1475 C CA . ALA A 1 182 ? -11.079 -9.733 43.104 1.00 97.81 182 ALA A CA 1
ATOM 1476 C C . ALA A 1 182 ? -12.406 -9.552 42.342 1.00 97.81 182 ALA A C 1
ATOM 1478 O O . ALA A 1 182 ? -13.480 -9.617 42.947 1.00 97.81 182 ALA A O 1
ATOM 1479 N N . GLN A 1 183 ? -12.359 -9.366 41.017 1.00 97.75 183 GLN A N 1
ATOM 1480 C CA . GLN A 1 183 ? -13.539 -9.092 40.193 1.00 97.75 183 GLN A CA 1
ATOM 1481 C C . GLN A 1 183 ? -14.156 -10.336 39.548 1.00 97.75 183 GLN A C 1
ATOM 1483 O O . GLN A 1 183 ? -15.215 -10.227 38.930 1.00 97.75 183 GLN A O 1
ATOM 1488 N N . VAL A 1 184 ? -13.581 -11.531 39.726 1.00 97.38 184 VAL A N 1
ATOM 1489 C CA . VAL A 1 184 ? -14.030 -12.773 39.058 1.00 97.38 184 VAL A CA 1
ATOM 1490 C C . VAL A 1 184 ? -15.535 -13.028 39.211 1.00 97.38 184 VAL A C 1
ATOM 1492 O O . VAL A 1 184 ? -16.223 -13.312 38.229 1.00 97.38 184 VAL A O 1
ATOM 1495 N N . LYS A 1 185 ? -16.083 -12.877 40.427 1.00 97.62 185 LYS A N 1
ATOM 1496 C CA . LYS A 1 185 ? -17.526 -13.066 40.680 1.00 97.62 185 LYS A CA 1
ATOM 1497 C C . LYS A 1 185 ? -18.380 -12.035 39.942 1.00 97.62 185 LYS A C 1
ATOM 1499 O O . LYS A 1 185 ? -19.422 -12.375 39.387 1.00 97.62 185 LYS A O 1
ATOM 1504 N N . ARG A 1 186 ? -17.928 -10.782 39.921 1.00 97.12 186 ARG A N 1
ATOM 1505 C CA . ARG A 1 186 ? -18.624 -9.676 39.259 1.00 97.12 186 ARG A CA 1
ATOM 1506 C C . ARG A 1 186 ? -18.615 -9.838 37.743 1.00 97.12 186 ARG A C 1
ATOM 1508 O O . ARG A 1 186 ? -19.652 -9.668 37.111 1.00 97.12 186 ARG A O 1
ATOM 1515 N N . LEU A 1 187 ? -17.481 -10.242 37.177 1.00 97.62 187 LEU A N 1
ATOM 1516 C CA . LEU A 1 187 ? -17.357 -10.566 35.759 1.00 97.62 187 LEU A CA 1
ATOM 1517 C C . LEU A 1 187 ? -18.307 -11.689 35.352 1.00 97.62 187 LEU A C 1
ATOM 1519 O O . LEU A 1 187 ? -19.002 -11.562 34.349 1.00 97.62 187 LEU A O 1
ATOM 1523 N N . ALA A 1 188 ? -18.379 -12.770 36.134 1.00 98.06 188 ALA A N 1
ATOM 1524 C CA . ALA A 1 188 ? -19.304 -13.869 35.859 1.00 98.06 188 ALA A CA 1
ATOM 1525 C C . ALA A 1 188 ? -20.768 -13.396 35.824 1.00 98.06 188 ALA A C 1
ATOM 1527 O O . ALA A 1 188 ? -21.517 -13.781 34.925 1.00 98.06 188 ALA A O 1
ATOM 1528 N N . GLN A 1 189 ? -21.152 -12.517 36.753 1.00 98.12 189 GLN A N 1
ATOM 1529 C CA . GLN A 1 189 ? -22.494 -11.944 36.801 1.00 98.12 189 GLN A CA 1
ATOM 1530 C C . GLN A 1 189 ? -22.783 -11.043 35.589 1.00 98.12 189 GLN A C 1
ATOM 1532 O O . GLN A 1 189 ? -23.761 -11.274 34.883 1.00 98.12 189 GLN A O 1
ATOM 1537 N N . LEU A 1 190 ? -21.910 -10.078 35.286 1.00 98.38 190 LEU A N 1
ATOM 1538 C CA . LEU A 1 190 ? -22.103 -9.153 34.159 1.00 98.38 190 LEU A CA 1
ATOM 1539 C C . LEU A 1 190 ? -22.093 -9.875 32.805 1.00 98.38 190 LEU A C 1
ATOM 1541 O O . LEU A 1 190 ? -22.888 -9.555 31.922 1.00 98.38 190 LEU A O 1
ATOM 1545 N N . ARG A 1 191 ? -21.259 -10.912 32.650 1.00 98.25 191 ARG A N 1
ATOM 1546 C CA . ARG A 1 191 ? -21.279 -11.789 31.469 1.00 98.25 191 ARG A CA 1
ATOM 1547 C C . ARG A 1 191 ? -22.637 -12.458 31.290 1.00 98.25 191 ARG A C 1
ATOM 1549 O O . ARG A 1 191 ? -23.131 -12.515 30.164 1.00 98.25 191 ARG A O 1
ATOM 1556 N N . LYS A 1 192 ? -23.218 -12.976 32.377 1.00 98.31 192 LYS A N 1
ATOM 1557 C CA . LYS A 1 192 ? -24.533 -13.625 32.367 1.00 98.31 192 LYS A CA 1
ATOM 1558 C C . LYS A 1 192 ? -25.632 -12.631 32.001 1.00 98.31 192 LYS A C 1
ATOM 1560 O O . LYS A 1 192 ? -26.454 -12.948 31.150 1.00 98.31 192 LYS A O 1
ATOM 1565 N N . GLU A 1 193 ? -25.615 -11.443 32.595 1.00 98.12 193 GLU A N 1
ATOM 1566 C CA . GLU A 1 193 ? -26.594 -10.386 32.325 1.00 98.12 193 GLU A CA 1
ATOM 1567 C C . GLU A 1 193 ? -26.553 -9.916 30.868 1.00 98.12 193 GLU A C 1
ATOM 1569 O O . GLU A 1 193 ? -27.593 -9.872 30.218 1.00 98.12 193 GLU A O 1
ATOM 1574 N N . VAL A 1 194 ? -25.362 -9.651 30.316 1.00 98.25 194 VAL A N 1
ATOM 1575 C CA . VAL A 1 194 ? -25.220 -9.281 28.896 1.00 98.25 194 VAL A CA 1
ATOM 1576 C C . VAL A 1 194 ? -25.685 -10.409 27.975 1.00 98.25 194 VAL A C 1
ATOM 1578 O O . VAL A 1 194 ? -26.385 -10.140 27.004 1.00 98.25 194 VAL A O 1
ATOM 1581 N N . ASN A 1 195 ? -25.355 -11.670 28.282 1.00 98.06 195 ASN A N 1
ATOM 1582 C CA . ASN A 1 195 ? -25.829 -12.821 27.503 1.00 98.06 195 ASN A CA 1
ATOM 1583 C C . ASN A 1 195 ? -27.355 -12.933 27.509 1.00 98.06 195 ASN A C 1
ATOM 1585 O O . ASN A 1 195 ? -27.961 -13.178 26.468 1.00 98.06 195 ASN A O 1
ATOM 1589 N N . GLN A 1 196 ? -27.964 -12.773 28.683 1.00 98.12 196 GLN A N 1
ATOM 1590 C CA . GLN A 1 196 ? -29.409 -12.829 28.836 1.00 98.12 196 GLN A CA 1
ATOM 1591 C C . GLN A 1 196 ? -30.077 -11.702 28.046 1.00 98.12 196 GLN A C 1
ATOM 1593 O O . GLN A 1 196 ? -30.955 -11.975 27.233 1.00 98.12 196 GLN A O 1
ATOM 1598 N N . TRP A 1 197 ? -29.603 -10.466 28.213 1.00 97.25 197 TRP A N 1
ATOM 1599 C CA . TRP A 1 197 ? -30.122 -9.305 27.495 1.00 97.25 197 TRP A CA 1
ATOM 1600 C C . TRP A 1 197 ? -29.986 -9.455 25.971 1.00 97.25 197 TRP A C 1
ATOM 1602 O O . TRP A 1 197 ? -30.935 -9.183 25.236 1.00 97.25 197 TRP A O 1
ATOM 1612 N N . MET A 1 198 ? -28.848 -9.955 25.481 1.00 97.50 198 MET A N 1
ATOM 1613 C CA . MET A 1 198 ? -28.666 -10.268 24.058 1.00 97.50 198 MET A CA 1
ATOM 1614 C C . MET A 1 198 ? -29.678 -11.313 23.563 1.00 97.50 198 MET A C 1
ATOM 1616 O O . MET A 1 198 ? -30.200 -11.190 22.457 1.00 97.50 198 MET A O 1
ATOM 1620 N N . GLY A 1 199 ? -29.979 -12.335 24.371 1.00 97.50 199 GLY A N 1
ATOM 1621 C CA . GLY A 1 199 ? -30.988 -13.345 24.044 1.00 97.50 199 GLY A CA 1
ATOM 1622 C C . GLY A 1 199 ? -32.408 -12.774 23.997 1.00 97.50 199 GLY A C 1
ATOM 1623 O O . GLY A 1 199 ? -33.141 -13.017 23.039 1.00 97.50 199 GLY A O 1
ATOM 1624 N N . GLU A 1 200 ? -32.782 -11.974 24.997 1.00 95.38 200 GLU A N 1
ATOM 1625 C CA . GLU A 1 200 ? -34.098 -11.327 25.105 1.00 95.38 200 GLU A CA 1
ATOM 1626 C C . GLU A 1 200 ? -34.350 -10.334 23.961 1.00 95.38 200 GLU A C 1
ATOM 1628 O O . GLU A 1 200 ? -35.448 -10.289 23.405 1.00 95.38 200 GLU A O 1
ATOM 1633 N N . THR A 1 201 ? -33.314 -9.596 23.553 1.00 94.06 201 THR A N 1
ATOM 1634 C CA . THR A 1 201 ? -33.381 -8.607 22.463 1.00 94.06 201 THR A CA 1
ATOM 1635 C C . THR A 1 201 ? -33.127 -9.187 21.072 1.00 94.06 201 THR A C 1
ATOM 1637 O O . THR A 1 201 ? -33.215 -8.455 20.086 1.00 94.06 201 THR A O 1
ATOM 1640 N N . ARG A 1 202 ? -32.866 -10.500 20.968 1.00 95.31 202 ARG A N 1
ATOM 1641 C CA . ARG A 1 202 ? -32.533 -11.197 19.712 1.00 95.31 202 ARG A CA 1
ATOM 1642 C C . ARG A 1 202 ? -31.358 -10.537 18.983 1.00 95.31 202 ARG A C 1
ATOM 1644 O O . ARG A 1 202 ? -31.424 -10.290 17.779 1.00 95.31 202 ARG A O 1
ATOM 1651 N N . ASP A 1 203 ? -30.300 -10.236 19.728 1.00 95.50 203 ASP A N 1
ATOM 1652 C CA . ASP A 1 203 ? -29.121 -9.553 19.209 1.00 95.50 203 ASP A CA 1
ATOM 1653 C C . ASP A 1 203 ? -28.493 -10.343 18.047 1.00 95.50 203 ASP A C 1
ATOM 1655 O O . ASP A 1 203 ? -28.047 -11.479 18.246 1.00 95.50 203 ASP A O 1
ATOM 1659 N N . PRO A 1 204 ? -28.432 -9.767 16.833 1.00 91.88 204 PRO A N 1
ATOM 1660 C CA . PRO A 1 204 ? -27.989 -10.503 15.658 1.00 91.88 204 PRO A CA 1
ATOM 1661 C C . PRO A 1 204 ? -26.467 -10.687 15.612 1.00 91.88 204 PRO A C 1
ATOM 1663 O O . PRO A 1 204 ? -25.983 -11.464 14.794 1.00 91.88 204 PRO A O 1
ATOM 1666 N N . GLN A 1 205 ? -25.707 -9.968 16.452 1.00 93.69 205 GLN A N 1
ATOM 1667 C CA . GLN A 1 205 ? -24.237 -9.989 16.488 1.00 93.69 205 GLN A CA 1
ATOM 1668 C C . GLN A 1 205 ? -23.582 -9.738 15.116 1.00 93.69 205 GLN A C 1
ATOM 1670 O O . GLN A 1 205 ? -22.452 -10.146 14.864 1.00 93.69 205 GLN A O 1
ATOM 1675 N N . THR A 1 206 ? -24.299 -9.053 14.222 1.00 90.81 206 THR A N 1
ATOM 1676 C CA . THR A 1 206 ? -23.887 -8.834 12.837 1.00 90.81 206 THR A CA 1
ATOM 1677 C C . THR A 1 206 ? -22.590 -8.038 12.749 1.00 90.81 206 THR A C 1
ATOM 1679 O O . THR A 1 206 ? -22.455 -6.986 13.375 1.00 90.81 206 THR A O 1
ATOM 1682 N N . VAL A 1 207 ? -21.689 -8.497 11.881 1.00 93.62 207 VAL A N 1
ATOM 1683 C CA . VAL A 1 207 ? -20.543 -7.725 11.392 1.00 93.62 207 VAL A CA 1
ATOM 1684 C C . VAL A 1 207 ? -20.963 -7.007 10.114 1.00 93.62 207 VAL A C 1
ATOM 1686 O O . VAL A 1 207 ? -21.281 -7.642 9.109 1.00 93.62 207 VAL A O 1
ATOM 1689 N N . PHE A 1 208 ? -20.994 -5.677 10.156 1.00 90.31 208 PHE A N 1
ATOM 1690 C CA . PHE A 1 208 ? -21.303 -4.850 8.991 1.00 90.31 208 PHE A CA 1
ATOM 1691 C C . PHE A 1 208 ? -20.011 -4.425 8.297 1.00 90.31 208 PHE A C 1
ATOM 1693 O O . PHE A 1 208 ? -19.169 -3.817 8.939 1.00 90.31 208 PHE A O 1
ATOM 1700 N N . GLY A 1 209 ? -19.877 -4.699 6.997 1.00 90.62 209 GLY A N 1
ATOM 1701 C CA . GLY A 1 209 ? -18.695 -4.324 6.214 1.00 90.62 209 GLY A CA 1
ATOM 1702 C C . GLY A 1 209 ? -17.579 -5.373 6.224 1.00 90.62 209 GLY A C 1
ATOM 1703 O O . GLY A 1 209 ? -17.763 -6.501 6.678 1.00 90.62 209 GLY A O 1
ATOM 1704 N N . THR A 1 210 ? -16.421 -5.012 5.671 1.00 89.62 210 THR A N 1
ATOM 1705 C CA . THR A 1 210 ? -15.240 -5.887 5.620 1.00 89.62 210 THR A CA 1
ATOM 1706 C C . THR A 1 210 ? -14.269 -5.525 6.744 1.00 89.62 210 THR A C 1
ATOM 1708 O O . THR A 1 210 ? -13.751 -4.406 6.742 1.00 89.62 210 THR A O 1
ATOM 1711 N N . PRO A 1 211 ? -13.996 -6.432 7.698 1.00 91.56 211 PRO A N 1
ATOM 1712 C CA . PRO A 1 211 ? -13.133 -6.121 8.828 1.00 91.56 211 PRO A CA 1
ATOM 1713 C C . PRO A 1 211 ? -11.668 -5.998 8.407 1.00 91.56 211 PRO A C 1
ATOM 1715 O O . PRO A 1 211 ? -11.189 -6.732 7.540 1.00 91.56 211 PRO A O 1
ATOM 1718 N N . ARG A 1 212 ? -10.937 -5.115 9.092 1.00 92.19 212 ARG A N 1
ATOM 1719 C CA . ARG A 1 212 ? -9.473 -5.180 9.163 1.00 92.19 212 ARG A CA 1
ATOM 1720 C C . ARG A 1 212 ? -9.101 -6.039 10.356 1.00 92.19 212 ARG A C 1
ATOM 1722 O O . ARG A 1 212 ? -9.580 -5.784 11.458 1.00 92.19 212 ARG A O 1
ATOM 1729 N N . ARG A 1 213 ? -8.267 -7.049 10.151 1.00 93.12 213 ARG A N 1
ATOM 1730 C CA . ARG A 1 213 ? -7.762 -7.899 11.233 1.00 93.12 213 ARG A CA 1
ATOM 1731 C C . ARG A 1 213 ? -6.569 -7.243 11.914 1.00 93.12 213 ARG A C 1
ATOM 1733 O O . ARG A 1 213 ? -5.916 -6.381 11.340 1.00 93.12 213 ARG A O 1
ATOM 1740 N N . ILE A 1 214 ? -6.276 -7.651 13.138 1.00 92.94 214 ILE A N 1
ATOM 1741 C CA . ILE A 1 214 ? -4.996 -7.346 13.773 1.00 92.94 214 ILE A CA 1
ATOM 1742 C C . ILE A 1 214 ? -3.943 -8.255 13.137 1.00 92.94 214 ILE A C 1
ATOM 1744 O O . ILE A 1 214 ? -4.077 -9.478 13.163 1.00 92.94 214 ILE A O 1
ATOM 1748 N N . ALA A 1 215 ? -2.909 -7.654 12.553 1.00 87.94 215 ALA A N 1
ATOM 1749 C CA . ALA A 1 215 ? -1.745 -8.390 12.084 1.00 87.94 215 ALA A CA 1
ATOM 1750 C C . ALA A 1 215 ? -0.835 -8.745 13.265 1.00 87.94 215 ALA A C 1
ATOM 1752 O O . ALA A 1 215 ? -0.723 -7.978 14.224 1.00 87.94 215 ALA A O 1
ATOM 1753 N N . ASP A 1 216 ? -0.128 -9.866 13.152 1.00 86.12 216 ASP A N 1
ATOM 1754 C CA . ASP A 1 216 ? 1.052 -10.093 13.977 1.00 86.12 216 ASP A CA 1
ATOM 1755 C C . ASP A 1 216 ? 2.111 -9.030 13.630 1.00 86.12 216 ASP A C 1
ATOM 1757 O O . ASP A 1 216 ? 2.405 -8.789 12.456 1.00 86.12 216 ASP A O 1
ATOM 1761 N N . ARG A 1 217 ? 2.644 -8.362 14.659 1.00 82.81 217 ARG A N 1
ATOM 1762 C CA . ARG A 1 217 ? 3.650 -7.299 14.521 1.00 82.81 217 ARG A CA 1
ATOM 1763 C C . ARG A 1 217 ? 4.977 -7.836 13.983 1.00 82.81 217 ARG A C 1
ATOM 1765 O O . ARG A 1 217 ? 5.750 -7.051 13.433 1.00 82.81 217 ARG A O 1
ATOM 1772 N N . ASP A 1 218 ? 5.210 -9.136 14.128 1.00 88.50 218 ASP A N 1
ATOM 1773 C CA . ASP A 1 218 ? 6.404 -9.818 13.638 1.00 88.50 218 ASP A CA 1
ATOM 1774 C C . ASP A 1 218 ? 6.278 -10.232 12.164 1.00 88.50 218 ASP A C 1
ATOM 1776 O O . ASP A 1 218 ? 7.242 -10.708 11.570 1.00 88.50 218 ASP A O 1
ATOM 1780 N N . ARG A 1 219 ? 5.121 -10.001 11.522 1.00 94.56 219 ARG A N 1
ATOM 1781 C CA . ARG A 1 219 ? 5.026 -10.100 10.060 1.00 94.56 219 ARG A CA 1
ATOM 1782 C C . ARG A 1 219 ? 5.926 -9.050 9.399 1.00 94.56 219 ARG A C 1
ATOM 1784 O O . ARG A 1 219 ? 6.039 -7.934 9.918 1.00 94.56 219 ARG A O 1
ATOM 1791 N N . PRO A 1 220 ? 6.529 -9.360 8.240 1.00 97.75 220 PRO A N 1
ATOM 1792 C CA . PRO A 1 220 ? 7.485 -8.466 7.609 1.00 97.75 220 PRO A CA 1
ATOM 1793 C C . PRO A 1 220 ? 6.813 -7.201 7.088 1.00 97.75 220 PRO A C 1
ATOM 1795 O O . PRO A 1 220 ? 5.739 -7.254 6.480 1.00 97.75 220 PRO A O 1
ATOM 1798 N N . ASN A 1 221 ? 7.486 -6.070 7.280 1.00 98.81 221 ASN A N 1
ATOM 1799 C CA . ASN A 1 221 ? 7.209 -4.841 6.554 1.00 98.81 221 ASN A CA 1
ATOM 1800 C C . ASN A 1 221 ? 7.692 -4.980 5.111 1.00 98.81 221 ASN A C 1
ATOM 1802 O O . ASN A 1 221 ? 8.724 -5.598 4.855 1.00 98.81 221 ASN A O 1
ATOM 1806 N N . ILE A 1 222 ? 6.991 -4.357 4.172 1.00 98.88 222 ILE A N 1
ATOM 1807 C CA . ILE A 1 222 ? 7.311 -4.433 2.748 1.00 98.88 222 ILE A CA 1
ATOM 1808 C C . ILE A 1 222 ? 7.403 -3.021 2.175 1.00 98.88 222 ILE A C 1
ATOM 1810 O O . ILE A 1 222 ? 6.479 -2.220 2.325 1.00 98.88 222 ILE A O 1
ATOM 1814 N N . ILE A 1 223 ? 8.495 -2.736 1.473 1.00 98.94 223 ILE A N 1
ATOM 1815 C CA . ILE A 1 223 ? 8.699 -1.510 0.704 1.00 98.94 223 ILE A CA 1
ATOM 1816 C C . ILE A 1 223 ? 8.959 -1.900 -0.746 1.00 98.94 223 ILE A C 1
ATOM 1818 O O . ILE A 1 223 ? 9.916 -2.612 -1.032 1.00 98.94 223 ILE A O 1
ATOM 1822 N N . THR A 1 224 ? 8.138 -1.415 -1.672 1.00 98.81 224 THR A N 1
ATOM 1823 C CA . THR A 1 224 ? 8.425 -1.524 -3.106 1.00 98.81 224 THR A CA 1
ATOM 1824 C C . THR A 1 224 ? 8.856 -0.169 -3.641 1.00 98.81 224 THR A C 1
ATOM 1826 O O . THR A 1 224 ? 8.168 0.835 -3.452 1.00 98.81 224 THR A O 1
ATOM 1829 N N . VAL A 1 225 ? 10.003 -0.139 -4.306 1.00 98.81 225 VAL A N 1
ATOM 1830 C CA . VAL A 1 225 ? 10.534 1.022 -5.007 1.00 98.81 225 VAL A CA 1
ATOM 1831 C C . VAL A 1 225 ? 10.467 0.735 -6.496 1.00 98.81 225 VAL A C 1
ATOM 1833 O O . VAL A 1 225 ? 11.087 -0.214 -6.974 1.00 98.81 225 VAL A O 1
ATOM 1836 N N . PHE A 1 226 ? 9.684 1.533 -7.218 1.00 97.38 226 PHE A N 1
ATOM 1837 C CA . PHE A 1 226 ? 9.478 1.341 -8.651 1.00 97.38 226 PHE A CA 1
ATOM 1838 C C . PHE A 1 226 ? 9.763 2.636 -9.399 1.00 97.38 226 PHE A C 1
ATOM 1840 O O . PHE A 1 226 ? 8.929 3.545 -9.437 1.00 97.38 226 PHE A O 1
ATOM 1847 N N . ILE A 1 227 ? 10.991 2.705 -9.909 1.00 98.31 227 ILE A N 1
ATOM 1848 C CA . ILE A 1 227 ? 11.602 3.874 -10.541 1.00 98.31 227 ILE A CA 1
ATOM 1849 C C . ILE A 1 227 ? 11.070 4.007 -11.968 1.00 98.31 227 ILE A C 1
ATOM 1851 O O . ILE A 1 227 ? 10.943 3.013 -12.685 1.00 98.31 227 ILE A O 1
ATOM 1855 N N . ASP A 1 228 ? 10.746 5.227 -12.375 1.00 98.06 228 ASP A N 1
ATOM 1856 C CA . ASP A 1 228 ? 10.145 5.522 -13.675 1.00 98.06 228 ASP A CA 1
ATOM 1857 C C . ASP A 1 228 ? 11.236 5.692 -14.747 1.00 98.06 228 ASP A C 1
ATOM 1859 O O . ASP A 1 228 ? 12.126 6.525 -14.586 1.00 98.06 228 ASP A O 1
ATOM 1863 N N . ASP A 1 229 ? 11.161 4.919 -15.835 1.00 97.69 229 ASP A N 1
ATOM 1864 C CA . ASP A 1 229 ? 12.072 4.995 -16.998 1.00 97.69 229 ASP A CA 1
ATOM 1865 C C . ASP A 1 229 ? 13.572 4.769 -16.719 1.00 97.69 229 ASP A C 1
ATOM 1867 O O . ASP A 1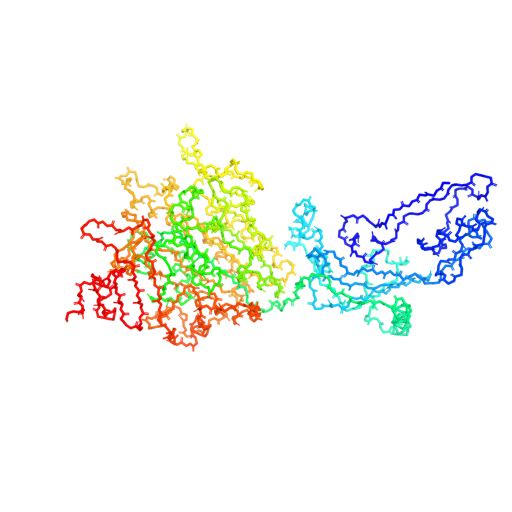 229 ? 14.420 5.336 -17.413 1.00 97.69 229 ASP A O 1
ATOM 1871 N N . MET A 1 230 ? 13.923 3.935 -15.739 1.00 97.94 230 MET A N 1
ATOM 1872 C CA . MET A 1 230 ? 15.318 3.598 -15.458 1.00 97.94 230 MET A CA 1
ATOM 1873 C C . MET A 1 230 ? 15.751 2.351 -16.228 1.00 97.94 230 MET A C 1
ATOM 1875 O O . MET A 1 230 ? 15.160 1.278 -16.118 1.00 97.94 230 MET A O 1
ATOM 1879 N N . GLY A 1 231 ? 16.822 2.477 -17.001 1.00 97.25 231 GLY A N 1
ATOM 1880 C CA . GLY A 1 231 ? 17.344 1.388 -17.801 1.00 97.25 231 GLY A CA 1
ATOM 1881 C C . GLY A 1 231 ? 18.057 0.308 -16.996 1.00 97.25 231 GLY A C 1
ATOM 1882 O O . GLY A 1 231 ? 18.480 0.497 -15.854 1.00 97.25 231 GLY A O 1
ATOM 1883 N N . TRP A 1 232 ? 18.184 -0.867 -17.617 1.00 97.81 232 TRP A N 1
ATOM 1884 C CA . TRP A 1 232 ? 18.726 -2.063 -16.970 1.00 97.81 232 TRP A CA 1
ATOM 1885 C C . TRP A 1 232 ? 20.155 -1.892 -16.455 1.00 97.81 232 TRP A C 1
ATOM 1887 O O . TRP A 1 232 ? 20.487 -2.421 -15.398 1.00 97.81 232 TRP A O 1
ATOM 1897 N N . SER A 1 233 ? 20.971 -1.118 -17.169 1.00 96.25 233 SER A N 1
ATOM 1898 C CA . SER A 1 233 ? 22.386 -0.907 -16.871 1.00 96.25 233 SER A CA 1
ATOM 1899 C C . SER A 1 233 ? 22.683 0.490 -16.330 1.00 96.25 233 SER A C 1
ATOM 1901 O O . SER A 1 233 ? 23.828 0.926 -16.392 1.00 96.25 233 SER A O 1
ATOM 1903 N N . ASP A 1 234 ? 21.676 1.234 -15.866 1.00 97.62 234 ASP A N 1
ATOM 1904 C CA . ASP A 1 234 ? 21.894 2.599 -15.375 1.00 97.62 234 ASP A CA 1
ATOM 1905 C C . ASP A 1 234 ? 22.484 2.639 -13.966 1.00 97.62 234 ASP A C 1
ATOM 1907 O O . ASP A 1 234 ? 23.296 3.513 -13.666 1.00 97.62 234 ASP A O 1
ATOM 1911 N N . LEU A 1 235 ? 22.112 1.677 -13.119 1.00 97.69 235 LEU A N 1
ATOM 1912 C CA . LEU A 1 235 ? 22.681 1.529 -11.782 1.00 97.69 235 LEU A CA 1
ATOM 1913 C C . LEU A 1 235 ? 24.124 1.024 -11.870 1.00 97.69 235 LEU A C 1
ATOM 1915 O O . LEU A 1 235 ? 24.414 0.071 -12.605 1.00 97.69 235 LEU A O 1
ATOM 1919 N N . SER A 1 236 ? 25.022 1.574 -11.053 1.00 96.75 236 SER A N 1
ATOM 1920 C CA . SER A 1 236 ? 26.419 1.124 -11.014 1.00 96.75 236 SER A CA 1
ATOM 1921 C C . SER A 1 236 ? 26.539 -0.343 -10.573 1.00 96.75 236 SER A C 1
ATOM 1923 O O . SER A 1 236 ? 27.322 -1.100 -11.155 1.00 96.75 236 SER A O 1
ATOM 1925 N N . CYS A 1 237 ? 25.669 -0.827 -9.678 1.00 96.88 237 CYS A N 1
ATOM 1926 C CA . CYS A 1 237 ? 25.589 -2.251 -9.322 1.00 96.88 237 CYS A CA 1
ATOM 1927 C C . CYS A 1 237 ? 25.052 -3.189 -10.429 1.00 96.88 237 CYS A C 1
ATOM 1929 O O . CYS A 1 237 ? 25.090 -4.412 -10.246 1.00 96.88 237 CYS A O 1
ATOM 1931 N N . TYR A 1 238 ? 24.595 -2.652 -11.567 1.00 97.00 238 TYR A N 1
ATOM 1932 C CA . TYR A 1 238 ? 24.231 -3.385 -12.792 1.00 97.00 238 TYR A CA 1
ATOM 1933 C C . TYR A 1 238 ? 25.193 -3.104 -13.963 1.00 97.00 238 TYR A C 1
ATOM 1935 O O . TYR A 1 238 ? 24.903 -3.434 -15.110 1.00 97.00 238 TYR A O 1
ATOM 1943 N N . GLY A 1 239 ? 26.374 -2.546 -13.677 1.00 91.56 239 GLY A N 1
ATOM 1944 C CA . GLY A 1 239 ? 27.412 -2.283 -14.676 1.00 91.56 239 GLY A CA 1
ATOM 1945 C C . GLY A 1 239 ? 27.366 -0.882 -15.288 1.00 91.56 239 GLY A C 1
ATOM 1946 O O . GLY A 1 239 ? 28.155 -0.608 -16.195 1.00 91.56 239 GLY A O 1
ATOM 1947 N N . GLY A 1 240 ? 26.496 -0.000 -14.784 1.00 92.19 240 GLY A N 1
ATOM 1948 C CA . GLY A 1 240 ? 26.474 1.415 -15.140 1.00 92.19 240 GLY A CA 1
ATOM 1949 C C . GLY A 1 240 ? 27.798 2.108 -14.822 1.00 92.19 240 GLY A C 1
ATOM 1950 O O . GLY A 1 240 ? 28.443 1.828 -13.812 1.00 92.19 240 GLY A O 1
ATOM 1951 N N . LYS A 1 241 ? 28.231 3.001 -15.719 1.00 90.69 241 LYS A N 1
ATOM 1952 C CA . LYS A 1 241 ? 29.542 3.676 -15.639 1.00 90.69 241 LYS A CA 1
ATOM 1953 C C . LYS A 1 241 ? 29.459 5.200 -15.576 1.00 90.69 241 LYS A C 1
ATOM 1955 O O . LYS A 1 241 ? 30.499 5.836 -15.452 1.00 90.69 241 LYS A O 1
ATOM 1960 N N . VAL A 1 242 ? 28.263 5.779 -15.720 1.00 89.50 242 VAL A N 1
ATOM 1961 C CA . VAL A 1 242 ? 28.099 7.233 -15.887 1.00 89.50 242 VAL A CA 1
ATOM 1962 C C . VAL A 1 242 ? 27.945 7.958 -14.550 1.00 89.50 242 VAL A C 1
ATOM 1964 O O . VAL A 1 242 ? 28.630 8.949 -14.333 1.00 89.50 242 VAL A O 1
ATOM 1967 N N . THR A 1 243 ? 27.109 7.453 -13.638 1.00 91.19 243 THR A N 1
ATOM 1968 C CA . THR A 1 243 ? 26.982 7.974 -12.265 1.00 91.19 243 THR A CA 1
ATOM 1969 C C . THR A 1 243 ? 27.045 6.837 -11.243 1.00 91.19 243 THR A C 1
ATOM 1971 O O . THR A 1 243 ? 26.837 5.672 -11.589 1.00 91.19 243 THR A O 1
ATOM 1974 N N . GLN A 1 244 ? 27.370 7.174 -9.995 1.00 91.50 244 GLN A N 1
ATOM 1975 C CA . GLN A 1 244 ? 27.370 6.245 -8.868 1.00 91.50 244 GLN A CA 1
ATOM 1976 C C . GLN A 1 244 ? 26.017 6.300 -8.158 1.00 91.50 244 GLN A C 1
ATOM 1978 O O . GLN A 1 244 ? 25.569 7.366 -7.743 1.00 91.50 244 GLN A O 1
ATOM 1983 N N . THR A 1 245 ? 25.391 5.143 -7.961 1.00 96.50 245 THR A N 1
ATOM 1984 C CA . THR A 1 245 ? 24.131 5.011 -7.217 1.00 96.50 245 THR A CA 1
ATOM 1985 C C . THR A 1 245 ? 24.394 4.444 -5.826 1.00 96.50 245 THR A C 1
ATOM 1987 O O . THR A 1 245 ? 24.011 3.319 -5.519 1.00 96.50 245 THR A O 1
ATOM 1990 N N . GLU A 1 246 ? 25.126 5.197 -4.995 1.00 97.12 246 GLU A N 1
ATOM 1991 C CA . GLU A 1 246 ? 25.716 4.727 -3.729 1.00 97.12 246 GLU A CA 1
ATOM 1992 C C . GLU A 1 246 ? 24.699 4.072 -2.777 1.00 97.12 246 GLU A C 1
ATOM 1994 O O . GLU A 1 246 ? 25.001 3.074 -2.111 1.00 97.12 246 GLU A O 1
ATOM 1999 N N . ASN A 1 247 ? 23.494 4.629 -2.667 1.00 98.62 247 ASN A N 1
ATOM 2000 C CA . ASN A 1 247 ? 22.499 4.154 -1.710 1.00 98.62 247 ASN A CA 1
ATOM 2001 C C . ASN A 1 247 ? 21.840 2.857 -2.188 1.00 98.62 247 ASN A C 1
ATOM 2003 O O . ASN A 1 247 ? 21.736 1.902 -1.413 1.00 98.62 247 ASN A O 1
ATOM 2007 N N . ILE A 1 248 ? 21.450 2.791 -3.461 1.00 98.62 248 ILE A N 1
ATOM 2008 C CA . ILE A 1 248 ? 20.911 1.575 -4.081 1.00 98.62 248 ILE A CA 1
ATOM 2009 C C . ILE A 1 248 ? 21.982 0.476 -4.157 1.00 98.62 248 ILE A C 1
ATOM 2011 O O . ILE A 1 248 ? 21.700 -0.676 -3.824 1.00 98.62 248 ILE A O 1
ATOM 2015 N N . ASP A 1 249 ? 23.222 0.813 -4.508 1.00 98.56 249 ASP A N 1
ATOM 2016 C CA . ASP A 1 249 ? 24.339 -0.134 -4.593 1.00 98.56 249 ASP A CA 1
ATOM 2017 C C . ASP A 1 249 ? 24.657 -0.773 -3.243 1.00 98.56 249 ASP A C 1
ATOM 2019 O O . ASP A 1 249 ? 24.962 -1.964 -3.158 1.00 98.56 249 ASP A O 1
ATOM 2023 N N . ARG A 1 250 ? 24.537 -0.000 -2.164 1.00 98.44 250 ARG A N 1
ATOM 2024 C CA . ARG A 1 250 ? 24.680 -0.503 -0.798 1.00 98.44 250 ARG A CA 1
ATOM 2025 C C . ARG A 1 250 ? 23.559 -1.463 -0.410 1.00 98.44 250 ARG A C 1
ATOM 2027 O O . ARG A 1 250 ? 23.827 -2.458 0.254 1.00 98.44 250 ARG A O 1
ATOM 2034 N N . LEU A 1 251 ? 22.326 -1.237 -0.865 1.00 98.56 251 LEU A N 1
ATOM 2035 C CA . LEU A 1 251 ? 21.270 -2.244 -0.717 1.00 98.56 251 LEU A CA 1
ATOM 2036 C C . LEU A 1 251 ? 21.542 -3.487 -1.567 1.00 98.56 251 LEU A C 1
ATOM 2038 O O . LEU A 1 251 ? 21.262 -4.597 -1.127 1.00 98.56 251 LEU A O 1
ATOM 2042 N N . ALA A 1 252 ? 22.118 -3.332 -2.756 1.00 98.44 252 ALA A N 1
ATOM 2043 C CA . ALA A 1 252 ? 22.480 -4.465 -3.597 1.00 98.44 252 ALA A CA 1
ATOM 2044 C C . ALA A 1 252 ? 23.614 -5.315 -2.995 1.00 98.44 252 ALA A C 1
ATOM 2046 O O . ALA A 1 252 ? 23.556 -6.541 -3.073 1.00 98.44 252 ALA A O 1
ATOM 2047 N N . SER A 1 253 ? 24.624 -4.694 -2.379 1.00 98.19 253 SER A N 1
ATOM 2048 C CA . SER A 1 253 ? 25.743 -5.403 -1.739 1.00 98.19 253 SER A CA 1
ATOM 2049 C C . SER A 1 253 ? 25.354 -6.088 -0.424 1.00 98.19 253 SER A C 1
ATOM 2051 O O . SER A 1 253 ? 25.967 -7.081 -0.041 1.00 98.19 253 SER A O 1
ATOM 2053 N N . GLU A 1 254 ? 24.306 -5.600 0.238 1.00 97.88 254 GLU A N 1
ATOM 2054 C CA . GLU A 1 254 ? 23.703 -6.199 1.436 1.00 97.88 254 GLU A CA 1
ATOM 2055 C C . GLU A 1 254 ? 22.466 -7.064 1.123 1.00 97.88 254 GLU A C 1
ATOM 2057 O O . GLU A 1 254 ? 21.800 -7.553 2.038 1.00 97.88 254 GLU A O 1
ATOM 2062 N N . GLY A 1 255 ? 22.121 -7.226 -0.153 1.00 98.31 255 GLY A N 1
ATOM 2063 C CA . GLY A 1 255 ? 20.891 -7.868 -0.611 1.00 98.31 255 GLY A CA 1
ATOM 2064 C C . GLY A 1 255 ? 21.138 -8.889 -1.716 1.00 98.31 255 GLY A C 1
ATOM 2065 O O . GLY A 1 255 ? 22.242 -9.393 -1.884 1.00 98.31 255 GLY A O 1
ATOM 2066 N N . LEU A 1 256 ? 20.096 -9.203 -2.475 1.00 98.69 256 LEU A N 1
ATOM 2067 C CA . LEU A 1 256 ? 20.114 -10.134 -3.596 1.00 98.69 256 LEU A CA 1
ATOM 2068 C C . LEU A 1 256 ? 19.731 -9.397 -4.881 1.00 98.69 256 LEU A C 1
ATOM 2070 O O . LEU A 1 256 ? 18.689 -8.743 -4.946 1.00 98.69 256 LEU A O 1
ATOM 2074 N N . ARG A 1 257 ? 20.559 -9.517 -5.921 1.00 98.56 257 ARG A N 1
ATOM 2075 C CA . ARG A 1 257 ? 20.265 -8.992 -7.265 1.00 98.56 257 ARG A CA 1
ATOM 2076 C C . ARG A 1 257 ? 19.691 -10.077 -8.168 1.00 98.56 257 ARG A C 1
ATOM 2078 O O . ARG A 1 257 ? 20.164 -11.208 -8.124 1.00 98.56 257 ARG A O 1
ATOM 2085 N N . PHE A 1 258 ? 18.761 -9.717 -9.047 1.00 98.69 258 PHE A N 1
ATOM 2086 C CA . PHE A 1 258 ? 18.242 -10.588 -10.101 1.00 98.69 258 PHE A CA 1
ATOM 2087 C C . PHE A 1 258 ? 18.486 -9.977 -11.472 1.00 98.69 258 PHE A C 1
ATOM 2089 O O . PHE A 1 258 ? 17.993 -8.892 -11.776 1.00 98.69 258 PHE A O 1
ATOM 2096 N N . THR A 1 259 ? 19.176 -10.705 -12.347 1.00 97.44 259 THR A N 1
ATOM 2097 C CA . THR A 1 259 ? 19.414 -10.202 -13.704 1.00 97.44 259 THR A CA 1
ATOM 2098 C C . THR A 1 259 ? 18.295 -10.545 -14.675 1.00 97.44 259 THR A C 1
ATOM 2100 O O . THR A 1 259 ? 18.234 -9.902 -15.712 1.00 97.44 259 THR A O 1
ATOM 2103 N N . ASN A 1 260 ? 17.409 -11.507 -14.384 1.00 97.75 260 ASN A N 1
ATOM 2104 C CA . ASN A 1 260 ? 16.310 -11.953 -15.263 1.00 97.75 260 ASN A CA 1
ATOM 2105 C C . ASN A 1 260 ? 14.916 -11.583 -14.711 1.00 97.75 260 ASN A C 1
ATOM 2107 O O . ASN A 1 260 ? 13.998 -12.409 -14.708 1.00 97.75 260 ASN A O 1
ATOM 2111 N N . PHE A 1 261 ? 14.756 -10.342 -14.245 1.00 98.62 261 PHE A N 1
ATOM 2112 C CA . PHE A 1 261 ? 13.461 -9.795 -13.841 1.00 98.62 261 PHE A CA 1
ATOM 2113 C C . PHE A 1 261 ? 12.800 -9.002 -14.977 1.00 98.62 261 PHE A C 1
ATOM 2115 O O . PHE A 1 261 ? 13.452 -8.229 -15.681 1.00 98.62 261 PHE A O 1
ATOM 2122 N N . TYR A 1 262 ? 11.487 -9.179 -15.133 1.00 98.81 262 TYR A N 1
ATOM 2123 C CA . TYR A 1 262 ? 10.700 -8.556 -16.194 1.00 98.81 262 TYR A CA 1
ATOM 2124 C C . TYR A 1 262 ? 9.527 -7.734 -15.685 1.00 98.81 262 TYR A C 1
ATOM 2126 O O . TYR A 1 262 ? 8.782 -8.137 -14.792 1.00 98.81 262 TYR A O 1
ATOM 2134 N N . VAL A 1 263 ? 9.263 -6.638 -16.380 1.00 98.56 263 VAL A N 1
ATOM 2135 C CA . VAL A 1 263 ? 7.989 -5.933 -16.300 1.00 98.56 263 VAL A CA 1
ATOM 2136 C C . VAL A 1 263 ? 7.038 -6.424 -17.383 1.00 98.56 263 VAL A C 1
ATOM 2138 O O . VAL A 1 263 ? 7.450 -6.820 -18.470 1.00 98.56 263 VAL A O 1
ATOM 2141 N N . ASN A 1 264 ? 5.734 -6.404 -17.119 1.00 98.06 264 ASN A N 1
ATOM 2142 C CA . ASN A 1 264 ? 4.734 -7.009 -18.014 1.00 98.06 264 ASN A CA 1
ATOM 2143 C C . ASN A 1 264 ? 4.297 -6.102 -19.176 1.00 98.06 264 ASN A C 1
ATOM 2145 O O . ASN A 1 264 ? 3.349 -6.416 -19.897 1.00 98.06 264 ASN A O 1
ATOM 2149 N N . SER A 1 265 ? 4.967 -4.965 -19.359 1.00 98.00 265 SER A N 1
ATOM 2150 C CA . SER A 1 265 ? 4.785 -4.058 -20.490 1.00 98.00 265 SER A CA 1
ATOM 2151 C C . SER A 1 265 ? 5.963 -3.086 -20.562 1.00 98.00 265 SER A C 1
ATOM 2153 O O . SER A 1 265 ? 6.409 -2.642 -19.508 1.00 98.00 265 SER A O 1
ATOM 2155 N N . PRO A 1 266 ? 6.407 -2.651 -21.755 1.00 97.44 266 PRO A N 1
ATOM 2156 C CA . PRO A 1 266 ? 7.511 -1.698 -21.883 1.00 97.44 266 PRO A CA 1
ATOM 2157 C C . PRO A 1 266 ? 7.076 -0.242 -21.645 1.00 97.44 266 PRO A C 1
ATOM 2159 O O . PRO A 1 266 ? 7.600 0.683 -22.262 1.00 97.44 266 PRO A O 1
ATOM 2162 N N . ILE A 1 267 ? 6.030 -0.022 -20.844 1.00 96.25 267 ILE A N 1
ATOM 2163 C CA . ILE A 1 267 ? 5.510 1.315 -20.551 1.00 96.25 267 ILE A CA 1
ATOM 2164 C C . ILE A 1 267 ? 4.798 1.341 -19.191 1.00 96.25 267 ILE A C 1
ATOM 2166 O O . ILE A 1 267 ? 4.177 0.361 -18.778 1.00 96.25 267 ILE A O 1
ATOM 2170 N N . CYS A 1 268 ? 4.856 2.497 -18.542 1.00 96.50 268 CYS A N 1
ATOM 2171 C CA . CYS A 1 268 ? 4.511 2.749 -17.147 1.00 96.50 268 CYS A CA 1
ATOM 2172 C C . CYS A 1 268 ? 3.138 2.238 -16.665 1.00 96.50 268 CYS A C 1
ATOM 2174 O O . CYS A 1 268 ? 3.092 1.320 -15.846 1.00 96.50 268 CYS A O 1
ATOM 2176 N N . SER A 1 269 ? 2.004 2.785 -17.136 1.00 98.25 269 SER A N 1
ATOM 2177 C CA . SER A 1 269 ? 0.670 2.408 -16.605 1.00 98.25 269 SER A CA 1
ATOM 2178 C C . SER A 1 269 ? 0.402 0.888 -16.571 1.00 98.25 269 SER A C 1
ATOM 2180 O O . SER A 1 269 ? 0.052 0.383 -15.505 1.00 98.25 269 SER A O 1
ATOM 2182 N N . PRO A 1 270 ? 0.557 0.124 -17.672 1.00 98.31 270 PRO A N 1
ATOM 2183 C CA . PRO A 1 270 ? 0.344 -1.326 -17.651 1.00 98.31 270 PRO A CA 1
ATOM 2184 C C . PRO A 1 270 ? 1.327 -2.086 -16.747 1.00 98.31 270 PRO A C 1
ATOM 2186 O O . PRO A 1 270 ? 0.919 -3.036 -16.084 1.00 98.31 270 PRO A O 1
ATOM 2189 N N . SER A 1 271 ? 2.592 -1.669 -16.672 1.00 97.81 271 SER A N 1
ATOM 2190 C CA . SER A 1 271 ? 3.571 -2.285 -15.764 1.00 97.81 271 SER A CA 1
ATOM 2191 C C . SER A 1 271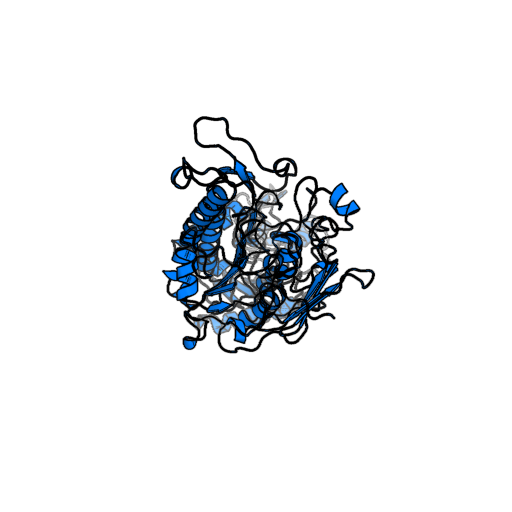 ? 3.180 -2.106 -14.290 1.00 97.81 271 SER A C 1
ATOM 2193 O O . SER A 1 271 ? 3.156 -3.059 -13.509 1.00 97.81 271 SER A O 1
ATOM 2195 N N . ARG A 1 272 ? 2.738 -0.901 -13.918 1.00 98.50 272 ARG A N 1
ATOM 2196 C CA . ARG A 1 272 ? 2.251 -0.589 -12.564 1.00 98.50 272 ARG A CA 1
ATOM 2197 C C . ARG A 1 272 ? 0.974 -1.357 -12.216 1.00 98.50 272 ARG A C 1
ATOM 2199 O O . ARG A 1 272 ? 0.829 -1.816 -11.082 1.00 98.50 272 ARG A O 1
ATOM 2206 N N . VAL A 1 273 ? 0.079 -1.569 -13.187 1.00 98.69 273 VAL A N 1
ATOM 2207 C CA . VAL A 1 273 ? -1.105 -2.436 -13.019 1.00 98.69 273 VAL A CA 1
ATOM 2208 C C . VAL A 1 273 ? -0.692 -3.876 -12.721 1.00 98.69 273 VAL A C 1
ATOM 2210 O O . VAL A 1 273 ? -1.276 -4.490 -11.829 1.00 98.69 273 VAL A O 1
ATOM 2213 N N . ALA A 1 274 ? 0.322 -4.403 -13.410 1.00 98.44 274 ALA A N 1
ATOM 2214 C CA . ALA A 1 274 ? 0.805 -5.765 -13.196 1.00 98.44 274 ALA A CA 1
ATOM 2215 C C . ALA A 1 274 ? 1.290 -5.981 -11.754 1.00 98.44 274 ALA A C 1
ATOM 2217 O O . ALA A 1 274 ? 0.780 -6.863 -11.061 1.00 98.44 274 ALA A O 1
ATOM 2218 N N . LEU A 1 275 ? 2.182 -5.117 -11.258 1.00 98.19 275 LEU A N 1
ATOM 2219 C CA . LEU A 1 275 ? 2.664 -5.195 -9.873 1.00 98.19 275 LEU A CA 1
ATOM 2220 C C . LEU A 1 275 ? 1.547 -4.957 -8.843 1.00 98.19 275 LEU A C 1
ATOM 2222 O O . LEU A 1 275 ? 1.563 -5.541 -7.764 1.00 98.19 275 LEU A O 1
ATOM 2226 N N . THR A 1 276 ? 0.560 -4.115 -9.157 1.00 98.56 276 THR A N 1
ATOM 2227 C CA . THR A 1 276 ? -0.557 -3.808 -8.244 1.00 98.56 276 THR A CA 1
ATOM 2228 C C . THR A 1 276 ? -1.534 -4.972 -8.109 1.00 98.56 276 THR A C 1
ATOM 2230 O O . THR A 1 276 ? -2.038 -5.235 -7.012 1.00 98.56 276 THR A O 1
ATOM 2233 N N . THR A 1 277 ? -1.808 -5.654 -9.223 1.00 98.50 277 THR A N 1
ATOM 2234 C CA . THR A 1 277 ? -2.923 -6.603 -9.329 1.00 98.50 277 THR A CA 1
ATOM 2235 C C . THR A 1 277 ? -2.513 -8.066 -9.374 1.00 98.50 277 THR A C 1
ATOM 2237 O O . THR A 1 277 ? -3.366 -8.928 -9.183 1.00 98.50 277 THR A O 1
ATOM 2240 N N . GLY A 1 278 ? -1.243 -8.364 -9.661 1.00 98.12 278 GLY A N 1
ATOM 2241 C CA . GLY A 1 278 ? -0.799 -9.733 -9.932 1.00 98.12 278 GLY A CA 1
ATOM 2242 C C . GLY A 1 278 ? -1.426 -10.317 -11.198 1.00 98.12 278 GLY A C 1
ATOM 2243 O O . GLY A 1 278 ? -1.417 -11.532 -11.385 1.00 98.12 278 GLY A O 1
ATOM 2244 N N . GLN A 1 279 ? -1.988 -9.463 -12.060 1.00 98.31 279 GLN A N 1
ATOM 2245 C CA . GLN A 1 279 ? -2.639 -9.841 -13.307 1.00 98.31 279 GLN A CA 1
ATOM 2246 C C . GLN A 1 279 ? -2.071 -9.101 -14.515 1.00 98.31 279 GLN A C 1
ATOM 2248 O O . GLN A 1 279 ? -1.648 -7.946 -14.430 1.00 98.31 279 GLN A O 1
ATOM 2253 N N . TYR A 1 280 ? -2.138 -9.751 -15.674 1.00 98.31 280 TYR A N 1
ATOM 2254 C CA . TYR A 1 280 ? -1.807 -9.126 -16.946 1.00 98.31 280 TYR A CA 1
ATOM 2255 C C . TYR A 1 280 ? -2.660 -7.861 -17.166 1.00 98.31 280 TYR A C 1
ATOM 2257 O O . TYR A 1 280 ? -3.896 -7.923 -17.110 1.00 98.31 280 TYR A O 1
ATOM 2265 N N . PRO A 1 281 ? -2.045 -6.704 -17.469 1.00 97.81 281 PRO A N 1
ATOM 2266 C CA . PRO A 1 281 ? -2.752 -5.421 -17.536 1.00 97.81 281 PRO A CA 1
ATOM 2267 C C . PRO A 1 281 ? -3.774 -5.348 -18.688 1.00 97.81 281 PRO A C 1
ATOM 2269 O O . PRO A 1 281 ? -4.724 -4.561 -18.668 1.00 97.81 281 PRO A O 1
ATOM 2272 N N . GLN A 1 282 ? -3.651 -6.254 -19.659 1.00 96.62 282 GLN A N 1
ATOM 2273 C CA . GLN A 1 282 ? -4.602 -6.495 -20.737 1.00 96.62 282 GLN A CA 1
ATOM 2274 C C . GLN A 1 282 ? -6.008 -6.846 -20.219 1.00 96.62 282 GLN A C 1
ATOM 2276 O O . GLN A 1 282 ? -6.986 -6.413 -20.833 1.00 96.62 282 GLN A O 1
ATOM 2281 N N . ARG A 1 283 ? -6.128 -7.557 -19.084 1.00 96.75 283 ARG A N 1
ATOM 2282 C CA . ARG A 1 283 ? -7.422 -7.878 -18.443 1.00 96.75 283 ARG A CA 1
ATOM 2283 C C . ARG A 1 283 ? -8.186 -6.619 -18.027 1.00 96.75 283 ARG A C 1
ATOM 2285 O O . ARG A 1 283 ? -9.412 -6.598 -18.054 1.00 96.75 283 ARG A O 1
ATOM 2292 N N . TRP A 1 284 ? -7.446 -5.552 -17.732 1.00 97.56 284 TRP A N 1
ATOM 2293 C CA . TRP A 1 284 ? -7.955 -4.262 -17.273 1.00 97.56 284 TRP A CA 1
ATOM 2294 C C . TRP A 1 284 ? -8.074 -3.223 -18.390 1.00 97.56 284 TRP A C 1
ATOM 2296 O O . TRP A 1 284 ? -8.395 -2.068 -18.123 1.00 97.56 284 TRP A O 1
ATOM 2306 N N . LYS A 1 285 ? -7.820 -3.614 -19.649 1.00 97.94 285 LYS A N 1
ATOM 2307 C CA . LYS A 1 285 ? -7.762 -2.705 -20.808 1.00 97.94 285 LYS A CA 1
ATOM 2308 C C . LYS A 1 285 ? -6.809 -1.526 -20.576 1.00 97.94 285 LYS A C 1
ATOM 2310 O O . LYS A 1 285 ? -7.045 -0.426 -21.063 1.00 97.94 285 LYS A O 1
ATOM 2315 N N . ILE A 1 286 ? -5.729 -1.735 -19.832 1.00 98.31 286 ILE A N 1
ATOM 2316 C CA . ILE A 1 286 ? -4.652 -0.755 -19.682 1.00 98.31 286 ILE A CA 1
ATOM 2317 C C . ILE A 1 286 ? -3.467 -1.357 -20.424 1.00 98.31 286 ILE A C 1
ATOM 2319 O O . ILE A 1 286 ? -2.804 -2.239 -19.910 1.00 98.31 286 ILE A O 1
ATOM 2323 N N . THR A 1 287 ? -3.265 -0.976 -21.684 1.00 97.25 287 THR A N 1
ATOM 2324 C CA . THR A 1 287 ? -2.251 -1.583 -22.577 1.00 97.25 287 THR A CA 1
ATOM 2325 C C . THR A 1 287 ? -1.235 -0.575 -23.114 1.00 97.25 287 THR A C 1
ATOM 2327 O O . THR A 1 287 ? -0.361 -0.923 -23.895 1.00 97.25 287 THR A O 1
ATOM 2330 N N . SER A 1 288 ? -1.348 0.681 -22.691 1.00 97.69 288 SER A N 1
ATOM 2331 C CA . SER A 1 288 ? -0.416 1.782 -22.944 1.00 97.69 288 SER A CA 1
ATOM 2332 C C . SER A 1 288 ? -0.531 2.779 -21.786 1.00 97.69 288 SER A C 1
ATOM 2334 O O . SER A 1 288 ? -1.364 2.598 -20.891 1.00 97.69 288 SER A O 1
ATOM 2336 N N . TYR A 1 289 ? 0.276 3.838 -21.794 1.00 96.50 289 TYR A N 1
ATOM 2337 C CA . TYR A 1 289 ? 0.174 4.895 -20.792 1.00 96.50 289 TYR A CA 1
ATOM 2338 C C . TYR A 1 289 ? -1.215 5.545 -20.820 1.00 96.50 289 TYR A C 1
ATOM 2340 O O . TYR A 1 289 ? -1.728 5.920 -21.881 1.00 96.50 289 TYR A O 1
ATOM 2348 N N . LEU A 1 290 ? -1.828 5.716 -19.653 1.00 96.94 290 LEU A N 1
ATOM 2349 C CA . LEU A 1 290 ? -3.113 6.391 -19.528 1.00 96.94 290 LEU A CA 1
ATOM 2350 C C . LEU A 1 290 ? -2.937 7.904 -19.752 1.00 96.94 290 LEU A C 1
ATOM 2352 O O . LEU A 1 290 ? -2.169 8.580 -19.063 1.00 96.94 290 LEU A O 1
ATOM 2356 N N . ALA A 1 291 ? -3.663 8.433 -20.737 1.00 94.94 291 ALA A N 1
ATOM 2357 C CA . ALA A 1 291 ? -3.581 9.811 -21.213 1.00 94.94 291 ALA A CA 1
ATOM 2358 C C . ALA A 1 291 ? -4.914 10.553 -20.999 1.00 94.94 291 ALA A C 1
ATOM 2360 O O . ALA A 1 291 ? -5.611 10.316 -20.014 1.00 94.94 291 ALA A O 1
ATOM 2361 N N . ARG A 1 292 ? -5.264 11.466 -21.918 1.00 95.94 292 ARG A N 1
ATOM 2362 C CA . ARG A 1 292 ? -6.581 12.116 -21.951 1.00 95.94 292 ARG A CA 1
ATOM 2363 C C . ARG A 1 292 ? -7.673 11.145 -22.395 1.00 95.94 292 ARG A C 1
ATOM 2365 O O . ARG A 1 292 ? -7.404 10.216 -23.159 1.00 95.94 292 ARG A O 1
ATOM 2372 N N . ARG A 1 293 ? -8.927 11.413 -22.029 1.00 96.94 293 ARG A N 1
ATOM 2373 C CA . ARG A 1 293 ? -10.074 10.539 -22.326 1.00 96.94 293 ARG A CA 1
ATOM 2374 C C . ARG A 1 293 ? -10.211 10.161 -23.786 1.00 96.94 293 ARG A C 1
ATOM 2376 O O . ARG A 1 293 ? -10.451 8.994 -24.089 1.00 96.94 293 ARG A O 1
ATOM 2383 N N . LYS A 1 294 ? -10.091 11.152 -24.673 1.00 97.62 294 LYS A N 1
ATOM 2384 C CA . LYS A 1 294 ? -10.192 10.957 -26.124 1.00 97.62 294 LYS A CA 1
ATOM 2385 C C . LYS A 1 294 ? -9.139 9.955 -26.607 1.00 97.62 294 LYS A C 1
ATOM 2387 O O . LYS A 1 294 ? -9.516 8.923 -27.147 1.00 97.62 294 LYS A O 1
ATOM 2392 N N . ALA A 1 295 ? -7.870 10.196 -26.284 1.00 97.19 295 ALA A N 1
ATOM 2393 C CA . ALA A 1 295 ? -6.762 9.319 -26.658 1.00 97.19 295 ALA A CA 1
ATOM 2394 C C . ALA A 1 295 ? -6.874 7.917 -26.038 1.00 97.19 295 ALA A C 1
ATOM 2396 O O . ALA A 1 295 ? -6.519 6.926 -26.668 1.00 97.19 295 ALA A O 1
ATOM 2397 N N . ASN A 1 296 ? -7.374 7.800 -24.804 1.00 97.75 296 ASN A N 1
ATOM 2398 C CA . ASN A 1 296 ? -7.629 6.493 -24.194 1.00 97.75 296 ASN A CA 1
ATOM 2399 C C . ASN A 1 296 ? -8.714 5.728 -24.969 1.00 97.75 296 ASN A C 1
ATOM 2401 O O . ASN A 1 296 ? -8.500 4.570 -25.300 1.00 97.75 296 ASN A O 1
ATOM 2405 N N . ARG A 1 297 ? -9.831 6.376 -25.338 1.00 97.88 297 ARG A N 1
ATOM 2406 C CA . ARG A 1 297 ? -10.891 5.741 -26.145 1.00 97.88 297 ARG A CA 1
ATOM 2407 C C . ARG A 1 297 ? -10.401 5.320 -27.528 1.00 97.88 297 ARG A C 1
ATOM 2409 O O . ARG A 1 297 ? -10.673 4.199 -27.933 1.00 97.88 297 ARG A O 1
ATOM 2416 N N . GLU A 1 298 ? -9.671 6.193 -28.218 1.00 97.81 298 GLU A N 1
ATOM 2417 C CA . GLU A 1 298 ? -9.120 5.921 -29.555 1.00 97.81 298 GLU A CA 1
ATOM 2418 C C . GLU A 1 298 ? -8.153 4.731 -29.550 1.00 97.81 298 GLU A C 1
ATOM 2420 O O . GLU A 1 298 ? -8.131 3.951 -30.494 1.00 97.81 298 GLU A O 1
ATOM 2425 N N . ARG A 1 299 ? -7.402 4.548 -28.458 1.00 96.75 299 ARG A N 1
ATOM 2426 C CA . ARG A 1 299 ? -6.488 3.412 -28.268 1.00 96.75 299 ARG A CA 1
ATOM 2427 C C . ARG A 1 299 ? -7.155 2.175 -27.641 1.00 96.75 299 ARG A C 1
ATOM 2429 O O . ARG A 1 299 ? -6.477 1.178 -27.416 1.00 96.75 299 ARG A O 1
ATOM 2436 N N . GLY A 1 300 ? -8.453 2.228 -27.323 1.00 97.19 300 GLY A N 1
ATOM 2437 C CA . GLY A 1 300 ? -9.189 1.128 -26.683 1.00 97.19 300 GLY A CA 1
ATOM 2438 C C . GLY A 1 300 ? -8.864 0.901 -25.199 1.00 97.19 300 GLY A C 1
ATOM 2439 O O . GLY A 1 300 ? -9.128 -0.181 -24.674 1.00 97.19 300 GLY A O 1
ATOM 2440 N N . LEU A 1 301 ? -8.293 1.898 -24.519 1.00 98.06 301 LEU A N 1
ATOM 2441 C CA . LEU A 1 301 ? -7.908 1.826 -23.111 1.00 98.06 301 LEU A CA 1
ATOM 2442 C C . LEU A 1 301 ? -9.056 2.199 -22.161 1.00 98.06 301 LEU A C 1
ATOM 2444 O O . LEU A 1 301 ? -9.895 3.061 -22.451 1.00 98.06 301 LEU A O 1
ATOM 2448 N N . ALA A 1 302 ? -9.027 1.607 -20.966 1.00 98.31 302 ALA A N 1
ATOM 2449 C CA . ALA A 1 302 ? -9.758 2.105 -19.808 1.00 98.31 302 ALA A CA 1
ATOM 2450 C C . ALA A 1 302 ? -9.285 3.519 -19.418 1.00 98.31 302 ALA A C 1
ATOM 2452 O O . ALA A 1 302 ? -8.270 4.021 -19.892 1.00 98.31 302 ALA A O 1
ATOM 2453 N N . GLN A 1 303 ? -10.047 4.192 -18.556 1.00 98.12 303 GLN A N 1
ATOM 2454 C CA . GLN A 1 303 ? -9.702 5.536 -18.068 1.00 98.12 303 GLN A CA 1
ATOM 2455 C C . GLN A 1 303 ? -8.972 5.503 -16.718 1.00 98.12 303 GLN A C 1
ATOM 2457 O O . GLN A 1 303 ? -8.287 6.456 -16.358 1.00 98.12 303 GLN A O 1
ATOM 2462 N N . TRP A 1 304 ? -9.146 4.415 -15.975 1.00 98.38 304 TRP A N 1
ATOM 2463 C CA . TRP A 1 304 ? -8.526 4.114 -14.690 1.00 98.38 304 TRP A CA 1
ATOM 2464 C C . TRP A 1 304 ? -8.625 2.601 -14.454 1.00 98.38 304 TRP A C 1
ATOM 2466 O O . TRP A 1 304 ? -9.422 1.927 -15.115 1.00 98.38 304 TRP A O 1
ATOM 2476 N N . LEU A 1 305 ? -7.830 2.075 -13.525 1.00 98.62 305 LEU A N 1
ATOM 2477 C CA . LEU A 1 305 ? -7.954 0.700 -13.047 1.00 98.62 305 LEU A CA 1
ATOM 2478 C C . LEU A 1 305 ? -9.297 0.525 -12.334 1.00 98.62 305 LEU A C 1
ATOM 2480 O O . LEU A 1 305 ? -9.652 1.331 -11.482 1.00 98.62 305 LEU A O 1
ATOM 2484 N N . ASP A 1 306 ? -10.055 -0.516 -12.657 1.00 97.75 306 ASP A N 1
ATOM 2485 C CA . ASP A 1 306 ? -11.323 -0.775 -11.974 1.00 97.75 306 ASP A CA 1
ATOM 2486 C C . ASP A 1 306 ? -11.084 -1.010 -10.465 1.00 97.75 306 ASP A C 1
ATOM 2488 O O . ASP A 1 306 ? -10.261 -1.857 -10.108 1.00 97.75 306 ASP A O 1
ATOM 2492 N N . PRO A 1 307 ? -11.784 -0.310 -9.550 1.00 96.12 307 PRO A N 1
ATOM 2493 C CA . PRO A 1 307 ? -11.711 -0.595 -8.119 1.00 96.12 307 PRO A CA 1
ATOM 2494 C C . PRO A 1 307 ? -12.018 -2.048 -7.744 1.00 96.12 307 PRO A C 1
ATOM 2496 O O . PRO A 1 307 ? -11.574 -2.487 -6.686 1.00 96.12 307 PRO A O 1
ATOM 2499 N N . ALA A 1 308 ? -12.740 -2.804 -8.573 1.00 94.25 308 ALA A N 1
ATOM 2500 C CA . ALA A 1 308 ? -12.988 -4.228 -8.359 1.00 94.25 308 ALA A CA 1
ATOM 2501 C C . ALA A 1 308 ? -11.760 -5.122 -8.618 1.00 94.25 308 ALA A C 1
ATOM 2503 O O . ALA A 1 308 ? -11.796 -6.303 -8.275 1.00 94.25 308 ALA A O 1
ATOM 2504 N N . ALA A 1 309 ? -10.670 -4.589 -9.183 1.00 97.00 309 ALA A N 1
ATOM 2505 C CA . ALA A 1 309 ? -9.442 -5.347 -9.399 1.00 97.00 309 ALA A CA 1
ATOM 2506 C C . ALA A 1 309 ? -8.902 -5.958 -8.097 1.00 97.00 309 ALA A C 1
ATOM 2508 O O . ALA A 1 309 ? -9.022 -5.327 -7.037 1.00 97.00 309 ALA A O 1
ATOM 2509 N N . PRO A 1 310 ? -8.289 -7.159 -8.139 1.00 97.06 310 PRO A N 1
ATOM 2510 C CA . PRO A 1 310 ? -7.504 -7.640 -7.015 1.00 97.06 310 PRO A CA 1
ATOM 2511 C C . PRO A 1 310 ? -6.355 -6.653 -6.815 1.00 97.06 310 PRO A C 1
ATOM 2513 O O . PRO A 1 310 ? -5.662 -6.313 -7.764 1.00 97.06 310 PRO A O 1
ATOM 2516 N N . VAL A 1 311 ? -6.190 -6.133 -5.602 1.00 97.75 311 VAL A N 1
ATOM 2517 C CA . VAL A 1 311 ? -5.113 -5.190 -5.283 1.00 97.75 311 VAL A CA 1
ATOM 2518 C C . VAL A 1 311 ? -4.396 -5.691 -4.043 1.00 97.75 311 VAL A C 1
ATOM 2520 O O . VAL A 1 311 ? -5.039 -5.899 -3.011 1.00 97.75 311 VAL A O 1
ATOM 2523 N N . LEU A 1 312 ? -3.074 -5.849 -4.136 1.00 98.38 312 LEU A N 1
ATOM 2524 C CA . LEU A 1 312 ? -2.240 -6.331 -3.030 1.00 98.38 312 LEU A CA 1
ATOM 2525 C C . LEU A 1 312 ? -2.411 -5.470 -1.774 1.00 98.38 312 LEU A C 1
ATOM 2527 O O . LEU A 1 312 ? -2.692 -6.001 -0.703 1.00 98.38 312 LEU A O 1
ATOM 2531 N N . ALA A 1 313 ? -2.350 -4.143 -1.920 1.00 98.25 313 ALA A N 1
ATOM 2532 C CA . ALA A 1 313 ? -2.529 -3.210 -0.808 1.00 98.25 313 ALA A CA 1
ATOM 2533 C C . ALA A 1 313 ? -3.854 -3.432 -0.065 1.00 98.25 313 ALA A C 1
ATOM 2535 O O . ALA A 1 313 ? -3.868 -3.469 1.158 1.00 98.25 313 ALA A O 1
ATOM 2536 N N . ARG A 1 314 ? -4.961 -3.670 -0.784 1.00 96.88 314 ARG A N 1
ATOM 2537 C CA . ARG A 1 314 ? -6.265 -3.955 -0.165 1.00 96.88 314 ARG A CA 1
ATOM 2538 C C . ARG A 1 314 ? -6.240 -5.222 0.682 1.00 96.88 314 ARG A C 1
ATOM 2540 O O . ARG A 1 314 ? -6.798 -5.216 1.774 1.00 96.88 314 ARG A O 1
ATOM 2547 N N . GLN A 1 315 ? -5.603 -6.281 0.193 1.00 96.81 315 GLN A N 1
ATOM 2548 C CA . GLN A 1 315 ? -5.511 -7.541 0.931 1.00 96.81 315 GLN A CA 1
ATOM 2549 C C . GLN A 1 315 ? -4.610 -7.403 2.163 1.00 96.81 315 GLN A C 1
ATOM 2551 O O . GLN A 1 315 ? -4.980 -7.840 3.249 1.00 96.81 315 GLN A O 1
ATOM 2556 N N . LEU A 1 316 ? -3.484 -6.693 2.042 1.00 97.94 316 LEU A N 1
ATOM 2557 C CA . LEU A 1 316 ? -2.614 -6.385 3.181 1.00 97.94 316 LEU A CA 1
ATOM 2558 C C . LEU A 1 316 ? -3.320 -5.496 4.216 1.00 97.94 316 LEU A C 1
ATOM 2560 O O . LEU A 1 316 ? -3.242 -5.762 5.415 1.00 97.94 316 LEU A O 1
ATOM 2564 N N . ASN A 1 317 ? -4.078 -4.492 3.769 1.00 96.44 317 ASN A N 1
ATOM 2565 C CA . ASN A 1 317 ? -4.877 -3.621 4.632 1.00 96.44 317 ASN A CA 1
ATOM 2566 C C . ASN A 1 317 ? -5.893 -4.416 5.468 1.00 96.44 317 ASN A C 1
ATOM 2568 O O . ASN A 1 317 ? -5.991 -4.223 6.683 1.00 96.44 317 ASN A O 1
ATOM 2572 N N . GLN A 1 318 ? -6.608 -5.342 4.819 1.00 94.38 318 GLN A N 1
ATOM 2573 C CA . GLN A 1 318 ? -7.550 -6.262 5.464 1.00 94.38 318 GLN A CA 1
ATOM 2574 C C . GLN A 1 318 ? -6.838 -7.234 6.414 1.00 94.38 318 GLN A C 1
ATOM 2576 O O . GLN A 1 318 ? -7.373 -7.552 7.475 1.00 94.38 318 GLN A O 1
ATOM 2581 N N . ALA A 1 319 ? -5.606 -7.631 6.089 1.00 94.88 319 ALA A N 1
ATOM 2582 C CA . ALA A 1 319 ? -4.741 -8.437 6.946 1.00 94.88 319 ALA A CA 1
ATOM 2583 C C . ALA A 1 319 ? -4.102 -7.655 8.113 1.00 94.88 319 ALA A C 1
ATOM 2585 O O . ALA A 1 319 ? -3.349 -8.251 8.878 1.00 94.88 319 ALA A O 1
ATOM 2586 N N . GLY A 1 320 ? -4.394 -6.356 8.263 1.00 94.56 320 GLY A N 1
ATOM 2587 C CA . GLY A 1 320 ? -3.969 -5.531 9.400 1.00 94.56 320 GLY A CA 1
ATOM 2588 C C . GLY A 1 320 ? -2.749 -4.651 9.168 1.00 94.56 320 GLY A C 1
ATOM 2589 O O . GLY A 1 320 ? -2.333 -3.935 10.084 1.00 94.56 320 GLY A O 1
ATOM 2590 N N . TYR A 1 321 ? -2.198 -4.652 7.955 1.00 97.75 321 TYR A N 1
ATOM 2591 C CA . TYR A 1 321 ? -1.098 -3.766 7.598 1.00 97.75 321 TYR A CA 1
ATOM 2592 C C . TYR A 1 321 ? -1.563 -2.314 7.532 1.00 97.75 321 TYR A C 1
ATOM 2594 O O . TYR A 1 321 ? -2.644 -2.024 7.012 1.00 97.75 321 TYR A O 1
ATOM 2602 N N . ALA A 1 322 ? -0.715 -1.397 7.990 1.00 97.25 322 ALA A N 1
ATOM 2603 C CA . ALA A 1 322 ? -0.763 -0.015 7.533 1.00 97.25 322 ALA A CA 1
ATOM 2604 C C . ALA A 1 322 ? -0.321 0.031 6.062 1.00 97.25 322 ALA A C 1
ATOM 2606 O O . ALA A 1 322 ? 0.637 -0.635 5.672 1.00 97.25 322 ALA A O 1
ATOM 2607 N N . THR A 1 323 ? -1.000 0.813 5.226 1.00 98.50 323 THR A N 1
ATOM 2608 C CA . THR A 1 323 ? -0.764 0.814 3.769 1.00 98.50 323 THR A CA 1
ATOM 2609 C C . THR A 1 323 ? -0.545 2.221 3.216 1.00 98.50 323 THR A C 1
ATOM 2611 O O . THR A 1 323 ? -1.375 3.107 3.420 1.00 98.50 323 THR A O 1
ATOM 2614 N N . GLY A 1 324 ? 0.566 2.439 2.509 1.00 98.50 324 GLY A N 1
ATOM 2615 C CA . GLY A 1 324 ? 0.973 3.754 2.004 1.00 98.50 324 GLY A CA 1
ATOM 2616 C C . GLY A 1 324 ? 1.412 3.739 0.538 1.00 98.50 324 GLY A C 1
ATOM 2617 O O . GLY A 1 324 ? 2.095 2.813 0.110 1.00 98.50 324 GLY A O 1
ATOM 2618 N N . HIS A 1 325 ? 1.043 4.771 -0.228 1.00 98.81 325 HIS A N 1
ATOM 2619 C CA . HIS A 1 325 ? 1.528 4.993 -1.600 1.00 98.81 325 HIS A CA 1
ATOM 2620 C C . HIS A 1 325 ? 2.115 6.397 -1.764 1.00 98.81 325 HIS A C 1
ATOM 2622 O O . HIS A 1 325 ? 1.403 7.391 -1.620 1.00 98.81 325 HIS A O 1
ATOM 2628 N N . PHE A 1 326 ? 3.388 6.490 -2.122 1.00 98.75 326 PHE A N 1
ATOM 2629 C CA . PHE A 1 326 ? 4.116 7.745 -2.268 1.00 98.75 326 PHE A CA 1
ATOM 2630 C C . PHE A 1 326 ? 4.759 7.797 -3.653 1.00 98.75 326 PHE A C 1
ATOM 2632 O O . PHE A 1 326 ? 5.561 6.934 -3.997 1.00 98.75 326 PHE A O 1
ATOM 2639 N N . GLY A 1 327 ? 4.377 8.787 -4.456 1.00 98.19 327 GLY A N 1
ATOM 2640 C CA . GLY A 1 327 ? 4.855 8.975 -5.823 1.00 98.19 327 GLY A CA 1
ATOM 2641 C C . GLY A 1 327 ? 3.830 8.662 -6.915 1.00 98.19 327 GLY A C 1
ATOM 2642 O O . GLY A 1 327 ? 2.609 8.688 -6.709 1.00 98.19 327 GLY A O 1
ATOM 2643 N N . LYS A 1 328 ? 4.325 8.402 -8.122 1.00 98.19 328 LYS A N 1
ATOM 2644 C CA . LYS A 1 328 ? 3.558 8.176 -9.345 1.00 98.19 328 LYS A CA 1
ATOM 2645 C C . LYS A 1 328 ? 2.558 7.031 -9.188 1.00 98.19 328 LYS A C 1
ATOM 2647 O O . LYS A 1 328 ? 2.914 5.902 -8.854 1.00 98.19 328 LYS A O 1
ATOM 2652 N N . TRP A 1 329 ? 1.282 7.328 -9.430 1.00 97.88 329 TRP A N 1
ATOM 2653 C CA . TRP A 1 329 ? 0.202 6.335 -9.414 1.00 97.88 329 TRP A CA 1
ATOM 2654 C C . TRP A 1 329 ? -0.036 5.753 -10.809 1.00 97.88 329 TRP A C 1
ATOM 2656 O O . TRP A 1 329 ? 0.114 4.556 -11.037 1.00 97.88 329 TRP A O 1
ATOM 2666 N N . HIS A 1 330 ? -0.389 6.625 -11.753 1.00 97.25 330 HIS A N 1
ATOM 2667 C CA . HIS A 1 330 ? -0.575 6.359 -13.181 1.00 97.25 330 HIS A CA 1
ATOM 2668 C C . HIS A 1 330 ? -1.557 5.240 -13.555 1.00 97.25 330 HIS A C 1
ATOM 2670 O O . HIS A 1 330 ? -1.542 4.732 -14.674 1.00 97.25 330 HIS A O 1
ATOM 2676 N N . MET A 1 331 ? -2.481 4.917 -12.651 1.00 97.94 331 MET A N 1
ATOM 2677 C CA . MET A 1 331 ? -3.601 3.995 -12.880 1.00 97.94 331 MET A CA 1
ATOM 2678 C C . MET A 1 331 ? -4.961 4.717 -12.864 1.00 97.94 331 MET A C 1
ATOM 2680 O O . MET A 1 331 ? -6.003 4.102 -12.644 1.00 97.94 331 MET A O 1
ATOM 2684 N N . GLY A 1 332 ? -4.963 6.034 -13.093 1.00 95.75 332 GLY A N 1
ATOM 2685 C CA . GLY A 1 332 ? -6.151 6.890 -13.161 1.00 95.75 332 GLY A CA 1
ATOM 2686 C C . GLY A 1 332 ? -5.929 8.243 -12.481 1.00 95.75 332 GLY A C 1
ATOM 2687 O O . GLY A 1 332 ? -5.083 8.352 -11.601 1.00 95.75 332 GLY A O 1
ATOM 2688 N N . GLY A 1 333 ? -6.715 9.263 -12.841 1.00 93.62 333 GLY A N 1
ATOM 2689 C CA . GLY A 1 333 ? -6.668 10.566 -12.167 1.00 93.62 333 GLY A CA 1
ATOM 2690 C C . GLY A 1 333 ? -5.761 11.630 -12.790 1.00 93.62 333 GLY A C 1
ATOM 2691 O O . GLY A 1 333 ? -5.419 12.599 -12.128 1.00 93.62 333 GLY A O 1
ATOM 2692 N N . GLN A 1 334 ? -5.381 11.468 -14.054 1.00 91.06 334 GLN A N 1
ATOM 2693 C CA . GLN A 1 334 ? -4.528 12.395 -14.798 1.00 91.06 334 GLN A CA 1
ATOM 2694 C C . GLN A 1 334 ? -5.305 13.277 -15.785 1.00 91.06 334 GLN A C 1
ATOM 2696 O O . GLN A 1 334 ? -6.367 12.893 -16.277 1.00 91.06 334 GLN A O 1
ATOM 2701 N N . ARG A 1 335 ? -4.707 14.407 -16.182 1.00 93.56 335 ARG A N 1
ATOM 2702 C CA . ARG A 1 335 ? -5.116 15.230 -17.338 1.00 93.56 335 ARG A CA 1
ATOM 2703 C C . ARG A 1 335 ? -6.590 15.671 -17.286 1.00 93.56 335 ARG A C 1
ATOM 2705 O O . ARG A 1 335 ? -6.886 16.603 -16.565 1.00 93.56 335 ARG A O 1
ATOM 2712 N N . ASP A 1 336 ? -7.509 15.043 -18.032 1.00 95.00 336 ASP A N 1
ATOM 2713 C CA . ASP A 1 336 ? -8.959 15.351 -18.063 1.00 95.00 336 ASP A CA 1
ATOM 2714 C C . ASP A 1 336 ? -9.831 14.268 -17.373 1.00 95.00 336 ASP A C 1
ATOM 2716 O O . ASP A 1 336 ? -11.050 14.168 -17.576 1.00 95.00 336 ASP A O 1
ATOM 2720 N N . VAL A 1 337 ? -9.212 13.427 -16.537 1.00 95.50 337 VAL A N 1
ATOM 2721 C CA . VAL A 1 337 ? -9.835 12.276 -15.862 1.00 95.50 337 VAL A CA 1
ATOM 2722 C C . VAL A 1 337 ? -10.045 12.536 -14.357 1.00 95.50 337 VAL A C 1
ATOM 2724 O O . VAL A 1 337 ? -9.715 11.716 -13.505 1.00 95.50 337 VAL A O 1
ATOM 2727 N N . GLY A 1 338 ? -10.654 13.672 -13.997 1.00 94.50 338 GLY A N 1
ATOM 2728 C CA . GLY A 1 338 ? -10.866 14.078 -12.589 1.00 94.50 338 GLY A CA 1
ATOM 2729 C C . GLY A 1 338 ? -11.890 13.254 -11.791 1.00 94.50 338 GLY A C 1
ATOM 2730 O O . GLY A 1 338 ? -11.994 13.365 -10.567 1.00 94.50 338 GLY A O 1
ATOM 2731 N N . ASN A 1 339 ? -12.667 12.389 -12.450 1.00 95.06 339 ASN A N 1
ATOM 2732 C CA . ASN A 1 339 ? -13.631 11.516 -11.775 1.00 95.06 339 ASN A CA 1
ATOM 2733 C C . ASN A 1 339 ? -13.066 10.130 -11.417 1.00 95.06 339 ASN A C 1
ATOM 2735 O O . ASN A 1 339 ? -13.827 9.314 -10.901 1.00 95.06 339 ASN A O 1
ATOM 2739 N N . ALA A 1 340 ? -11.775 9.874 -11.652 1.00 96.69 340 ALA A N 1
ATOM 2740 C CA . ALA A 1 340 ? -11.164 8.612 -11.257 1.00 96.69 340 ALA A CA 1
ATOM 2741 C C . ALA A 1 340 ? -11.282 8.384 -9.729 1.00 96.69 340 ALA A C 1
ATOM 2743 O O . ALA A 1 340 ? -11.338 9.352 -8.952 1.00 96.69 340 ALA A O 1
ATOM 2744 N N . PRO A 1 341 ? -11.342 7.118 -9.280 1.00 96.69 341 PRO A N 1
ATOM 2745 C CA . PRO A 1 341 ? -11.288 6.775 -7.863 1.00 96.69 341 PRO A CA 1
ATOM 2746 C C . PRO A 1 341 ? -9.988 7.271 -7.214 1.00 96.69 341 PRO A C 1
ATOM 2748 O O . PRO A 1 341 ? -8.927 7.231 -7.834 1.00 96.69 341 PRO A O 1
ATOM 2751 N N . LEU A 1 342 ? -10.069 7.717 -5.957 1.00 96.31 342 LEU A N 1
ATOM 2752 C CA . LEU A 1 342 ? -8.883 8.065 -5.165 1.00 96.31 342 LEU A CA 1
ATOM 2753 C C . LEU A 1 342 ? -8.031 6.820 -4.899 1.00 96.31 342 LEU A C 1
ATOM 2755 O O . LEU A 1 342 ? -8.578 5.724 -4.781 1.00 96.31 342 LEU A O 1
ATOM 2759 N N . ILE A 1 343 ? -6.721 7.001 -4.707 1.00 97.06 343 ILE A N 1
ATOM 2760 C CA . ILE A 1 343 ? -5.781 5.912 -4.379 1.00 97.06 343 ILE A CA 1
ATOM 2761 C C . ILE A 1 343 ? -6.248 5.122 -3.141 1.00 97.06 343 ILE A C 1
ATOM 2763 O O . ILE A 1 343 ? -6.163 3.896 -3.104 1.00 97.06 343 ILE A O 1
ATOM 2767 N N . THR A 1 344 ? -6.879 5.797 -2.177 1.00 93.31 344 THR A N 1
ATOM 2768 C CA . THR A 1 344 ? -7.450 5.163 -0.979 1.00 93.31 344 THR A CA 1
ATOM 2769 C C . THR A 1 344 ? -8.547 4.132 -1.276 1.00 93.31 344 THR A C 1
ATOM 2771 O O . THR A 1 344 ? -8.744 3.195 -0.506 1.00 93.31 344 THR A O 1
ATOM 2774 N N . LYS A 1 345 ? -9.233 4.211 -2.428 1.00 94.69 345 LYS A N 1
ATOM 2775 C CA . LYS A 1 345 ? -10.209 3.190 -2.864 1.00 94.69 345 LYS A CA 1
ATOM 2776 C C . LYS A 1 345 ? -9.558 1.864 -3.278 1.00 94.69 345 LYS A C 1
ATOM 2778 O O . LYS A 1 345 ? -10.246 0.845 -3.361 1.00 94.69 345 LYS A O 1
ATOM 2783 N N . TYR A 1 346 ? -8.246 1.851 -3.490 1.00 97.12 346 TYR A N 1
ATOM 2784 C CA . TYR A 1 346 ? -7.474 0.651 -3.813 1.00 97.12 346 TYR A CA 1
ATOM 2785 C C . TYR A 1 346 ? -6.834 0.007 -2.573 1.00 97.12 346 TYR A C 1
ATOM 2787 O O . TYR A 1 346 ? -6.090 -0.957 -2.706 1.00 97.12 346 TYR A O 1
ATOM 2795 N N . GLY A 1 347 ? -7.180 0.475 -1.367 1.00 95.56 347 GLY A N 1
ATOM 2796 C CA . GLY A 1 347 ? -6.747 -0.140 -0.110 1.00 95.56 347 GLY A CA 1
ATOM 2797 C C . GLY A 1 347 ? -5.490 0.467 0.502 1.00 95.56 347 GLY A C 1
ATOM 2798 O O . GLY A 1 347 ? -4.865 -0.193 1.318 1.00 95.56 347 GLY A O 1
ATOM 2799 N N . PHE A 1 348 ? -5.126 1.693 0.117 1.00 97.12 348 PHE A N 1
ATOM 2800 C CA . PHE A 1 348 ? -4.093 2.476 0.795 1.00 97.12 348 PHE A CA 1
ATOM 2801 C C . PHE A 1 348 ? -4.717 3.382 1.861 1.00 97.12 348 PHE A C 1
ATOM 2803 O O . PHE A 1 348 ? -5.640 4.140 1.565 1.00 97.12 348 PHE A O 1
ATOM 2810 N N . ASP A 1 349 ? -4.197 3.340 3.085 1.00 93.81 349 ASP A N 1
ATOM 2811 C CA . ASP A 1 349 ? -4.602 4.233 4.177 1.00 93.81 349 ASP A CA 1
ATOM 2812 C C . ASP A 1 349 ? -4.128 5.674 3.919 1.00 93.81 349 ASP A C 1
ATOM 2814 O O . ASP A 1 349 ? -4.853 6.634 4.186 1.00 93.81 349 ASP A O 1
ATOM 2818 N N . ARG A 1 350 ? -2.915 5.832 3.368 1.00 94.44 350 ARG A N 1
ATOM 2819 C CA . ARG A 1 350 ? -2.304 7.134 3.068 1.00 94.44 350 ARG A CA 1
ATOM 2820 C C . ARG A 1 350 ? -1.741 7.162 1.652 1.00 94.44 350 ARG A C 1
ATOM 2822 O O . ARG A 1 350 ? -1.180 6.179 1.175 1.00 94.44 350 ARG A O 1
ATOM 2829 N N . SER A 1 351 ? -1.852 8.311 0.991 1.00 96.44 351 SER A N 1
ATOM 2830 C CA . SER A 1 351 ? -1.207 8.520 -0.302 1.00 96.44 351 SER A CA 1
ATOM 2831 C C . SER A 1 351 ? -0.750 9.958 -0.509 1.00 96.44 351 SER A C 1
ATOM 2833 O O . SER A 1 351 ? -1.502 10.879 -0.188 1.00 96.44 351 SER A O 1
ATOM 2835 N N . LEU A 1 352 ? 0.415 10.133 -1.128 1.00 97.69 352 LEU A N 1
ATOM 2836 C CA . LEU A 1 352 ? 0.870 11.388 -1.728 1.00 97.69 352 LEU A CA 1
ATOM 2837 C C . LEU A 1 352 ? 1.347 11.075 -3.145 1.00 97.69 352 LEU A C 1
ATOM 2839 O O . LEU A 1 352 ? 2.293 10.314 -3.309 1.00 97.69 352 LEU A O 1
ATOM 2843 N N . THR A 1 353 ? 0.689 11.615 -4.165 1.00 97.38 353 THR A N 1
ATOM 2844 C CA . THR A 1 353 ? 0.991 11.273 -5.566 1.00 97.38 353 THR A CA 1
ATOM 2845 C C . THR A 1 353 ? 1.451 12.478 -6.379 1.00 97.38 353 THR A C 1
ATOM 2847 O O . THR A 1 353 ? 1.542 13.583 -5.849 1.00 97.38 353 THR A O 1
ATOM 2850 N N . ASN A 1 354 ? 1.778 12.271 -7.652 1.00 95.12 354 ASN A N 1
ATOM 2851 C CA . ASN A 1 354 ? 2.131 13.340 -8.581 1.00 95.12 354 ASN A CA 1
ATOM 2852 C C . ASN A 1 354 ? 0.925 13.731 -9.459 1.00 95.12 354 ASN A C 1
ATOM 2854 O O . ASN A 1 354 ? -0.231 13.436 -9.146 1.00 95.12 354 ASN A O 1
ATOM 2858 N N . PHE A 1 355 ? 1.177 14.390 -10.590 1.00 93.75 355 PHE A N 1
ATOM 2859 C CA . PHE A 1 355 ? 0.135 14.797 -11.535 1.00 93.75 355 PHE A CA 1
ATOM 2860 C C . PHE A 1 355 ? -0.634 13.630 -12.198 1.00 93.75 355 PHE A C 1
ATOM 2862 O O . PHE A 1 355 ? -1.625 13.877 -12.892 1.00 93.75 355 PHE A O 1
ATOM 2869 N N . GLU A 1 356 ? -0.229 12.370 -11.985 1.00 94.62 356 GLU A N 1
ATOM 2870 C CA . GLU A 1 356 ? -0.865 11.168 -12.544 1.00 94.62 356 GLU A CA 1
ATOM 2871 C C . GLU A 1 356 ? -1.665 10.339 -11.529 1.00 94.62 356 GLU A C 1
ATOM 2873 O O . GLU A 1 356 ? -1.831 9.127 -11.685 1.00 94.62 356 GLU A O 1
ATOM 2878 N N . GLY A 1 357 ? -2.194 11.007 -10.506 1.00 96.12 357 GLY A N 1
ATOM 2879 C CA . GLY A 1 357 ? -3.148 10.461 -9.548 1.00 96.12 357 GLY A CA 1
ATOM 2880 C C . GLY A 1 357 ? -4.051 11.550 -8.965 1.00 96.12 357 GLY A C 1
ATOM 2881 O O . GLY A 1 357 ? -3.905 12.730 -9.276 1.00 96.12 357 GLY A O 1
ATOM 2882 N N . LEU A 1 358 ? -4.994 11.156 -8.106 1.00 96.50 358 LEU A N 1
ATOM 2883 C CA . LEU A 1 358 ? -5.865 12.072 -7.352 1.00 96.50 358 LEU A CA 1
ATOM 2884 C C . LEU A 1 358 ? -5.725 11.831 -5.847 1.00 96.50 358 LEU A C 1
ATOM 2886 O O . LEU A 1 358 ? -5.408 10.722 -5.415 1.00 96.50 358 LEU A O 1
ATOM 2890 N N . GLY A 1 359 ? -6.038 12.857 -5.053 1.00 95.06 359 GLY A N 1
ATOM 2891 C CA . GLY A 1 359 ? -5.781 12.904 -3.614 1.00 95.06 359 GLY A CA 1
ATOM 2892 C C . GLY A 1 359 ? -4.774 14.008 -3.273 1.00 95.06 359 GLY A C 1
ATOM 2893 O O . GLY A 1 359 ? -4.633 14.964 -4.044 1.00 95.06 359 GLY A O 1
ATOM 2894 N N . PRO A 1 360 ? -4.088 13.912 -2.120 1.00 95.81 360 PRO A N 1
ATOM 2895 C CA . PRO A 1 360 ? -2.923 14.742 -1.837 1.00 95.81 360 PRO A CA 1
ATOM 2896 C C . PRO A 1 360 ? -1.879 14.597 -2.947 1.00 95.81 360 PRO A C 1
ATOM 2898 O O . PRO A 1 360 ? -1.513 13.475 -3.313 1.00 95.81 360 PRO A O 1
ATOM 2901 N N . ARG A 1 361 ? -1.418 15.724 -3.491 1.00 96.69 361 ARG A N 1
ATOM 2902 C CA . ARG A 1 361 ? -0.501 15.753 -4.634 1.00 96.69 361 ARG A CA 1
ATOM 2903 C C . ARG A 1 361 ? 0.667 16.694 -4.421 1.00 96.69 361 ARG A C 1
ATOM 2905 O O . ARG A 1 361 ? 0.465 17.804 -3.937 1.00 96.69 361 ARG A O 1
ATOM 2912 N N . VAL A 1 362 ? 1.840 16.270 -4.873 1.00 96.38 362 VAL A N 1
ATOM 2913 C CA . VAL A 1 362 ? 2.988 17.143 -5.127 1.00 96.38 362 VAL A CA 1
ATOM 2914 C C . VAL A 1 362 ? 3.055 17.397 -6.629 1.00 96.38 362 VAL A C 1
ATOM 2916 O O . VAL A 1 362 ? 3.078 16.454 -7.418 1.00 96.38 362 VAL A O 1
ATOM 2919 N N . LEU A 1 363 ? 3.027 18.665 -7.033 1.00 95.44 363 LEU A N 1
ATOM 2920 C CA . LEU A 1 363 ? 3.091 19.085 -8.430 1.00 95.44 363 LEU A CA 1
ATOM 2921 C C . LEU A 1 363 ? 4.396 19.853 -8.677 1.00 95.44 363 LEU A C 1
ATOM 2923 O O . LEU A 1 363 ? 4.714 20.759 -7.901 1.00 95.44 363 LEU A O 1
ATOM 2927 N N . PRO A 1 364 ? 5.146 19.524 -9.740 1.00 94.19 364 PRO A N 1
ATOM 2928 C CA . PRO A 1 364 ? 6.464 20.097 -9.935 1.00 94.19 364 PRO A CA 1
ATOM 2929 C C . PRO A 1 364 ? 6.407 21.531 -10.472 1.00 94.19 364 PRO A C 1
ATOM 2931 O O . PRO A 1 364 ? 5.634 21.871 -11.379 1.00 94.19 364 PRO A O 1
ATOM 2934 N N . LEU A 1 365 ? 7.295 22.355 -9.931 1.00 91.88 365 LEU A N 1
ATOM 2935 C CA . LEU A 1 365 ? 7.755 23.616 -10.486 1.00 91.88 365 LEU A CA 1
ATOM 2936 C C . LEU A 1 365 ? 9.095 23.364 -11.183 1.00 91.88 365 LEU A C 1
ATOM 2938 O O . LEU A 1 365 ? 10.007 22.787 -10.599 1.00 91.88 365 LEU A O 1
ATOM 2942 N N . LYS A 1 366 ? 9.205 23.772 -12.442 1.00 86.19 366 LYS A N 1
ATOM 2943 C CA . LYS A 1 366 ? 10.455 23.763 -13.207 1.00 86.19 366 LYS A CA 1
ATOM 2944 C C . LYS A 1 366 ? 11.119 25.127 -13.079 1.00 86.19 366 LYS A C 1
ATOM 2946 O O . LYS A 1 366 ? 10.403 26.131 -13.047 1.00 86.19 366 LYS A O 1
ATOM 2951 N N . ASP A 1 367 ? 12.448 25.147 -13.061 1.00 70.94 367 ASP A N 1
ATOM 2952 C CA . ASP A 1 367 ? 13.247 26.378 -13.021 1.00 70.94 367 ASP A CA 1
ATOM 2953 C C . ASP A 1 367 ? 12.841 27.313 -11.863 1.00 70.94 367 ASP A C 1
ATOM 2955 O O . ASP A 1 367 ? 12.722 28.522 -12.040 1.00 70.94 367 ASP A O 1
ATOM 2959 N N . ALA A 1 368 ? 12.561 26.762 -10.671 1.00 61.28 368 ALA A N 1
ATOM 2960 C CA . ALA A 1 368 ? 12.282 27.577 -9.481 1.00 61.28 368 ALA A CA 1
ATOM 2961 C C . ALA A 1 368 ? 13.565 28.139 -8.826 1.00 61.28 368 ALA A C 1
ATOM 2963 O O . ALA A 1 368 ? 13.488 28.893 -7.855 1.00 61.28 368 ALA A O 1
ATOM 2964 N N . TYR A 1 369 ? 14.728 27.814 -9.393 1.00 58.62 369 TYR A N 1
ATOM 2965 C CA . TYR A 1 369 ? 16.057 28.298 -9.030 1.00 58.62 369 TYR A CA 1
ATOM 2966 C C . TYR A 1 369 ? 16.722 28.916 -10.263 1.00 58.62 369 TYR A C 1
ATOM 2968 O O . TYR A 1 369 ? 16.600 28.329 -11.333 1.00 58.62 369 TYR A O 1
ATOM 2976 N N . ASP A 1 370 ? 17.450 30.029 -10.059 1.00 53.12 370 ASP A N 1
ATOM 2977 C CA . ASP A 1 370 ? 18.123 30.926 -11.038 1.00 53.12 370 ASP A CA 1
ATOM 2978 C C . ASP A 1 370 ? 17.506 32.334 -11.224 1.00 53.12 370 ASP A C 1
ATOM 2980 O O . ASP A 1 370 ? 17.953 33.120 -12.063 1.00 53.12 370 ASP A O 1
ATOM 2984 N N . GLY A 1 371 ? 16.505 32.703 -10.418 1.00 55.72 371 GLY A N 1
ATOM 2985 C CA . GLY A 1 371 ? 15.860 34.018 -10.510 1.00 55.72 371 GLY A CA 1
ATOM 2986 C C . GLY A 1 371 ? 14.924 34.171 -11.716 1.00 55.72 371 GLY A C 1
ATOM 2987 O O . GLY A 1 371 ? 14.318 35.236 -11.874 1.00 55.72 371 GLY A O 1
ATOM 2988 N N . LYS A 1 372 ? 14.751 33.128 -12.542 1.00 65.12 372 LYS A N 1
ATOM 2989 C CA . LYS A 1 372 ? 13.673 33.062 -13.532 1.00 65.12 372 LYS A CA 1
ATOM 2990 C C . LYS A 1 372 ? 12.340 32.707 -12.857 1.00 65.12 372 LYS A C 1
ATOM 2992 O O . LYS A 1 372 ? 12.304 32.150 -11.759 1.00 65.12 372 LYS A O 1
ATOM 2997 N N . PRO A 1 373 ? 11.203 33.046 -13.489 1.00 73.88 373 PRO A N 1
ATOM 2998 C CA . PRO A 1 373 ? 9.897 32.671 -12.967 1.00 73.88 373 PRO A CA 1
ATOM 2999 C C . PRO A 1 373 ? 9.692 31.155 -13.042 1.00 73.88 373 PRO A C 1
ATOM 3001 O O . PRO A 1 373 ? 9.728 30.580 -14.132 1.00 73.88 373 PRO A O 1
ATOM 3004 N N . ALA A 1 374 ? 9.390 30.537 -11.900 1.00 83.00 374 ALA A N 1
ATOM 3005 C CA . ALA A 1 374 ? 9.044 29.123 -11.822 1.00 83.00 374 ALA A CA 1
ATOM 3006 C C . ALA A 1 374 ? 7.898 28.765 -12.789 1.00 83.00 374 ALA A C 1
ATOM 3008 O O . ALA A 1 374 ? 6.846 29.415 -12.810 1.00 83.00 374 ALA A O 1
ATOM 3009 N N . GLN A 1 375 ? 8.074 27.694 -13.564 1.00 88.25 375 GLN A N 1
ATOM 3010 C CA . GLN A 1 375 ? 7.072 27.200 -14.508 1.00 88.25 375 GLN A CA 1
ATOM 3011 C C . GLN A 1 375 ? 6.361 25.965 -13.962 1.00 88.25 375 GLN A C 1
ATOM 3013 O O . GLN A 1 375 ? 6.982 24.942 -13.680 1.00 88.25 375 GLN A O 1
ATOM 3018 N N . LYS A 1 376 ? 5.031 26.010 -13.888 1.00 91.94 376 LYS A N 1
ATOM 3019 C CA . LYS A 1 376 ? 4.221 24.855 -13.476 1.00 91.94 376 LYS A CA 1
ATOM 3020 C C . LYS A 1 376 ? 4.318 23.716 -14.496 1.00 91.94 376 LYS A C 1
ATOM 3022 O O . LYS A 1 376 ? 4.171 23.940 -15.698 1.00 91.94 376 LYS A O 1
ATOM 3027 N N . HIS A 1 377 ? 4.518 22.490 -14.016 1.00 91.44 377 HIS A N 1
ATOM 3028 C CA . HIS A 1 377 ? 4.473 21.272 -14.826 1.00 91.44 377 HIS A CA 1
ATOM 3029 C C . HIS A 1 377 ? 3.516 20.234 -14.228 1.00 91.44 377 HIS A C 1
ATOM 3031 O O . HIS A 1 377 ? 3.911 19.189 -13.738 1.00 91.44 377 HIS A O 1
ATOM 3037 N N . ASP A 1 378 ? 2.219 20.507 -14.264 1.00 90.94 378 ASP A N 1
ATOM 3038 C CA . ASP A 1 378 ? 1.201 19.643 -13.657 1.00 90.94 378 ASP A CA 1
ATOM 3039 C C . ASP A 1 378 ? 0.337 18.885 -14.674 1.00 90.94 378 ASP A C 1
ATOM 3041 O O . ASP A 1 378 ? -0.541 18.118 -14.289 1.00 90.94 378 ASP A O 1
ATOM 3045 N N . LEU A 1 379 ? 0.534 19.119 -15.975 1.00 91.00 379 LEU A N 1
ATOM 3046 C CA . LEU A 1 379 ? -0.248 18.513 -17.062 1.00 91.00 379 LEU A CA 1
ATOM 3047 C C . LEU A 1 379 ? -1.780 18.656 -16.892 1.00 91.00 379 LEU A C 1
ATOM 3049 O O . LEU A 1 379 ? -2.537 17.787 -17.339 1.00 91.00 379 LEU A O 1
ATOM 3053 N N . GLY A 1 380 ? -2.233 19.751 -16.269 1.00 91.75 380 GLY A N 1
ATOM 3054 C CA . GLY A 1 380 ? -3.642 20.023 -15.963 1.00 91.75 380 GLY A CA 1
ATOM 3055 C C . GLY A 1 380 ? -4.172 19.306 -14.717 1.00 91.75 380 GLY A C 1
ATOM 3056 O O . GLY A 1 380 ? -5.373 19.329 -14.463 1.00 91.75 380 GLY A O 1
ATOM 3057 N N . SER A 1 381 ? -3.312 18.647 -13.932 1.00 94.50 381 SER A N 1
ATOM 3058 C CA . SER A 1 381 ? -3.719 17.968 -12.698 1.00 94.50 381 SER A CA 1
ATOM 3059 C C . SER A 1 381 ? -4.278 18.948 -11.667 1.00 94.50 381 SER A C 1
ATOM 3061 O O . SER A 1 381 ? -5.234 18.602 -10.967 1.00 94.50 381 SER A O 1
ATOM 3063 N N . ALA A 1 382 ? -3.755 20.178 -11.594 1.00 93.88 382 ALA A N 1
ATOM 3064 C CA . ALA A 1 382 ? -4.240 21.172 -10.639 1.00 93.88 382 ALA A CA 1
ATOM 3065 C C . ALA A 1 382 ? -5.737 21.486 -10.823 1.00 93.88 382 ALA A C 1
ATOM 3067 O O . ALA A 1 382 ? -6.446 21.692 -9.836 1.00 93.88 382 ALA A O 1
ATOM 3068 N N . ASP A 1 383 ? -6.235 21.409 -12.060 1.00 93.69 383 ASP A N 1
ATOM 3069 C CA . ASP A 1 383 ? -7.624 21.714 -12.414 1.00 93.69 383 ASP A CA 1
ATOM 3070 C C . ASP A 1 383 ? -8.598 20.555 -12.135 1.00 93.69 383 ASP A C 1
ATOM 3072 O O . ASP A 1 383 ? -9.814 20.748 -12.115 1.00 93.69 383 ASP A O 1
ATOM 3076 N N . LEU A 1 384 ? -8.101 19.336 -11.887 1.00 92.06 384 LEU A N 1
ATOM 3077 C CA . LEU A 1 384 ? -8.956 18.160 -11.668 1.00 92.06 384 LEU A CA 1
ATOM 3078 C C . LEU A 1 384 ? -9.680 18.154 -10.314 1.00 92.06 384 LEU A C 1
ATOM 3080 O O . LEU A 1 384 ? -10.620 17.375 -10.122 1.00 92.06 384 LEU A O 1
ATOM 3084 N N . GLY A 1 385 ? -9.244 18.994 -9.370 1.00 78.31 385 GLY A N 1
ATOM 3085 C CA . GLY A 1 385 ? -9.731 18.987 -7.991 1.00 78.31 385 GLY A CA 1
ATOM 3086 C C . GLY A 1 385 ? -9.421 17.674 -7.256 1.00 78.31 385 GLY A C 1
ATOM 3087 O O . GLY A 1 385 ? -8.710 16.817 -7.772 1.00 78.31 385 GLY A O 1
ATOM 3088 N N . LYS A 1 386 ? -9.944 17.517 -6.033 1.00 87.50 386 LYS A N 1
ATOM 3089 C CA . LYS A 1 386 ? -9.789 16.356 -5.121 1.00 87.50 386 LYS A CA 1
ATOM 3090 C C . LYS A 1 386 ? -8.430 16.206 -4.425 1.00 87.50 386 LYS A C 1
ATOM 3092 O O . LYS A 1 386 ? -7.544 15.491 -4.885 1.00 87.50 386 LYS A O 1
ATOM 3097 N N . GLY A 1 387 ? -8.355 16.788 -3.229 1.00 89.88 387 GLY A N 1
ATOM 3098 C CA . GLY A 1 387 ? -7.221 16.686 -2.309 1.00 89.88 387 GLY A CA 1
ATOM 3099 C C . GLY A 1 387 ? -6.305 17.913 -2.354 1.00 89.88 387 GLY A C 1
ATOM 3100 O O . GLY A 1 387 ? -6.372 18.683 -3.315 1.00 89.88 387 GLY A O 1
ATOM 3101 N N . PRO A 1 388 ? -5.493 18.124 -1.303 1.00 93.75 388 PRO A N 1
ATOM 3102 C CA . PRO A 1 388 ? -4.567 19.247 -1.240 1.00 93.75 388 PRO A CA 1
ATOM 3103 C C . PRO A 1 388 ? -3.477 19.125 -2.310 1.00 93.75 388 PRO A C 1
ATOM 3105 O O . PRO A 1 388 ? -3.063 18.022 -2.671 1.00 93.75 388 PRO A O 1
ATOM 3108 N N . ILE A 1 389 ? -3.017 20.272 -2.800 1.00 95.81 389 ILE A N 1
ATOM 3109 C CA . ILE A 1 389 ? -1.924 20.387 -3.763 1.00 95.81 389 ILE A CA 1
ATOM 3110 C C . ILE A 1 389 ? -0.773 21.115 -3.083 1.00 95.81 389 ILE A C 1
ATOM 3112 O O . ILE A 1 389 ? -0.953 22.208 -2.546 1.00 95.81 389 ILE A O 1
ATOM 3116 N N . PHE A 1 390 ? 0.405 20.516 -3.164 1.00 95.56 390 PHE A N 1
ATOM 3117 C CA . PHE A 1 390 ? 1.674 21.095 -2.765 1.00 95.56 390 PHE A CA 1
ATOM 3118 C C . PHE A 1 390 ? 2.506 21.297 -4.029 1.00 95.56 390 PHE A C 1
ATOM 3120 O O . PHE A 1 390 ? 2.549 20.418 -4.886 1.00 95.56 390 PHE A O 1
ATOM 3127 N N . TRP A 1 391 ? 3.124 22.462 -4.169 1.00 94.94 391 TRP A N 1
ATOM 3128 C CA . TRP A 1 391 ? 4.047 22.736 -5.266 1.00 94.94 391 TRP A CA 1
ATOM 3129 C C . TRP A 1 391 ? 5.466 22.576 -4.745 1.00 94.94 391 TRP A C 1
ATOM 3131 O O . TRP A 1 391 ? 5.770 23.102 -3.677 1.00 94.94 391 TRP A O 1
ATOM 3141 N N . GLU A 1 392 ? 6.298 21.853 -5.482 1.00 93.62 392 GLU A N 1
ATOM 3142 C CA . GLU A 1 392 ? 7.677 21.552 -5.096 1.00 93.62 392 GLU A CA 1
ATOM 3143 C C . GLU A 1 392 ? 8.591 21.701 -6.309 1.00 93.62 392 GLU A C 1
ATOM 3145 O O . GLU A 1 392 ? 8.149 21.483 -7.439 1.00 93.62 392 GLU A O 1
ATOM 3150 N N . ASP A 1 393 ? 9.849 22.082 -6.102 1.00 91.62 393 ASP A N 1
ATOM 3151 C CA . ASP A 1 393 ? 10.806 22.103 -7.209 1.00 91.62 393 ASP A CA 1
ATOM 3152 C C . ASP A 1 393 ? 11.008 20.685 -7.770 1.00 91.62 393 ASP A C 1
ATOM 3154 O O . ASP A 1 393 ? 11.175 19.722 -7.016 1.00 91.62 393 ASP A O 1
ATOM 3158 N N . ARG A 1 394 ? 10.994 20.549 -9.105 1.00 92.75 394 ARG A N 1
ATOM 3159 C CA . ARG A 1 394 ? 11.106 19.258 -9.803 1.00 92.75 394 ARG A CA 1
ATOM 3160 C C . ARG A 1 394 ? 12.316 18.439 -9.339 1.00 92.75 394 ARG A C 1
ATOM 3162 O O . ARG A 1 394 ? 12.192 17.217 -9.292 1.00 92.75 394 ARG A O 1
ATOM 3169 N N . SER A 1 395 ? 13.426 19.083 -8.979 1.00 91.81 395 SER A N 1
ATOM 3170 C CA . SER A 1 395 ? 14.671 18.438 -8.541 1.00 91.81 395 SER A CA 1
ATOM 3171 C C . SER A 1 395 ? 14.584 17.749 -7.173 1.00 91.81 395 SER A C 1
ATOM 3173 O O . SER A 1 395 ? 15.416 16.892 -6.869 1.00 91.81 395 SER A O 1
ATOM 3175 N N . VAL A 1 396 ? 13.575 18.081 -6.356 1.00 92.44 396 VAL A N 1
ATOM 3176 C CA . VAL A 1 396 ? 13.404 17.558 -4.986 1.00 92.44 396 VAL A CA 1
ATOM 3177 C C . VAL A 1 396 ? 12.033 16.915 -4.733 1.00 92.44 396 VAL A C 1
ATOM 3179 O O . VAL A 1 396 ? 11.666 16.635 -3.589 1.00 92.44 396 VAL A O 1
ATOM 3182 N N . VAL A 1 397 ? 11.265 16.626 -5.790 1.00 94.56 397 VAL A N 1
ATOM 3183 C CA . VAL A 1 397 ? 9.958 15.946 -5.679 1.00 94.56 397 VAL A CA 1
ATOM 3184 C C . VAL A 1 397 ? 10.094 14.569 -5.016 1.00 94.56 397 VAL A C 1
ATOM 3186 O O . VAL A 1 397 ? 9.280 14.218 -4.156 1.00 94.56 397 VAL A O 1
ATOM 3189 N N . THR A 1 398 ? 11.154 13.813 -5.325 1.00 97.56 398 THR A N 1
ATOM 3190 C CA . THR A 1 398 ? 11.430 12.525 -4.666 1.00 97.56 398 THR A CA 1
ATOM 3191 C C . THR A 1 398 ? 11.592 12.684 -3.147 1.00 97.56 398 THR A C 1
ATOM 3193 O O . THR A 1 398 ? 11.047 11.886 -2.381 1.00 97.56 398 THR A O 1
ATOM 3196 N N . ALA A 1 399 ? 12.245 13.748 -2.670 1.00 97.50 399 ALA A N 1
ATOM 3197 C CA . ALA A 1 399 ? 12.406 14.034 -1.246 1.00 97.50 399 ALA A CA 1
ATOM 3198 C C . ALA A 1 399 ? 11.069 14.322 -0.555 1.00 97.50 399 ALA A C 1
ATOM 3200 O O . ALA A 1 399 ? 10.906 13.963 0.616 1.00 97.50 399 ALA A O 1
ATOM 3201 N N . ALA A 1 400 ? 10.104 14.928 -1.255 1.00 97.50 400 ALA A N 1
ATOM 3202 C CA . ALA A 1 400 ? 8.758 15.125 -0.727 1.00 97.50 400 ALA A CA 1
ATOM 3203 C C . ALA A 1 400 ? 8.048 13.778 -0.502 1.00 97.50 400 ALA A C 1
ATOM 3205 O O . ALA A 1 400 ? 7.514 13.541 0.585 1.00 97.50 400 ALA A O 1
ATOM 3206 N N . PHE A 1 401 ? 8.127 12.850 -1.464 1.00 98.56 401 PHE A N 1
ATOM 3207 C CA . PHE A 1 401 ? 7.594 11.492 -1.291 1.00 98.56 401 PHE A CA 1
ATOM 3208 C C . PHE A 1 401 ? 8.293 10.737 -0.158 1.00 98.56 401 PHE A C 1
ATOM 3210 O O . PHE A 1 401 ? 7.620 10.140 0.683 1.00 98.56 401 PHE A O 1
ATOM 3217 N N . VAL A 1 402 ? 9.624 10.813 -0.081 1.00 98.81 402 VAL A N 1
ATOM 3218 C CA . VAL A 1 402 ? 10.423 10.191 0.987 1.00 98.81 402 VAL A CA 1
ATOM 3219 C C . VAL A 1 402 ? 10.051 10.743 2.365 1.00 98.81 402 VAL A C 1
ATOM 3221 O O . VAL A 1 402 ? 9.909 9.980 3.318 1.00 98.81 402 VAL A O 1
ATOM 3224 N N . LYS A 1 403 ? 9.843 12.056 2.498 1.00 98.31 403 LYS A N 1
ATOM 3225 C CA . LYS A 1 403 ? 9.441 12.689 3.764 1.00 98.31 403 LYS A CA 1
ATOM 3226 C C . LYS A 1 403 ? 8.093 12.165 4.269 1.00 98.31 403 LYS A C 1
ATOM 3228 O O . LYS A 1 403 ? 7.953 11.851 5.456 1.00 98.31 403 LYS A O 1
ATOM 3233 N N . ASP A 1 404 ? 7.099 12.074 3.390 1.00 97.44 404 ASP A N 1
ATOM 3234 C CA . ASP A 1 404 ? 5.782 11.546 3.751 1.00 97.44 404 ASP A CA 1
ATOM 3235 C C . ASP A 1 404 ? 5.819 10.032 4.019 1.00 97.44 404 ASP A C 1
ATOM 3237 O O . ASP A 1 404 ? 5.177 9.567 4.965 1.00 97.44 404 ASP A O 1
ATOM 3241 N N . ALA A 1 405 ? 6.634 9.283 3.267 1.00 98.62 405 ALA A N 1
ATOM 3242 C CA . ALA A 1 405 ? 6.899 7.866 3.502 1.00 98.62 405 ALA A CA 1
ATOM 3243 C C . ALA A 1 405 ? 7.525 7.612 4.885 1.00 98.62 405 ALA A C 1
ATOM 3245 O O . ALA A 1 405 ? 7.047 6.754 5.623 1.00 98.62 405 ALA A O 1
ATOM 3246 N N . LEU A 1 406 ? 8.535 8.397 5.280 1.00 98.69 406 LEU A N 1
ATOM 3247 C CA . LEU A 1 406 ? 9.154 8.337 6.611 1.00 98.69 406 LEU A CA 1
ATOM 3248 C C . LEU A 1 406 ? 8.133 8.600 7.723 1.00 98.69 406 LEU A C 1
ATOM 3250 O O . LEU A 1 406 ? 8.041 7.831 8.676 1.00 98.69 406 LEU A O 1
ATOM 3254 N N . THR A 1 407 ? 7.308 9.639 7.559 1.00 97.31 407 THR A N 1
ATOM 3255 C CA . THR A 1 407 ? 6.239 9.958 8.520 1.00 97.31 407 THR A CA 1
ATOM 3256 C C . THR A 1 407 ? 5.263 8.788 8.664 1.00 97.31 407 THR A C 1
ATOM 3258 O O . THR A 1 407 ? 4.836 8.458 9.768 1.00 97.31 407 THR A O 1
ATOM 3261 N N . PHE A 1 408 ? 4.898 8.149 7.552 1.00 97.94 408 PHE A N 1
ATOM 3262 C CA . PHE A 1 408 ? 4.030 6.977 7.557 1.00 97.94 408 PHE A CA 1
ATOM 3263 C C . PHE A 1 408 ? 4.673 5.767 8.249 1.00 97.94 408 PHE A C 1
ATOM 3265 O O . PHE A 1 408 ? 3.998 5.125 9.052 1.00 97.94 408 PHE A O 1
ATOM 3272 N N . ILE A 1 409 ? 5.956 5.487 7.991 1.00 98.44 409 ILE A N 1
ATOM 3273 C CA . ILE A 1 409 ? 6.704 4.417 8.671 1.00 98.44 409 ILE A CA 1
ATOM 3274 C C . ILE A 1 409 ? 6.690 4.667 10.181 1.00 98.44 409 ILE A C 1
ATOM 3276 O O . ILE A 1 409 ? 6.302 3.787 10.942 1.00 98.44 409 ILE A O 1
ATOM 3280 N N . ASP A 1 410 ? 7.018 5.879 10.627 1.00 97.12 410 ASP A N 1
ATOM 3281 C CA . ASP A 1 410 ? 7.052 6.204 12.056 1.00 97.12 410 ASP A CA 1
ATOM 3282 C C . ASP A 1 410 ? 5.662 6.100 12.718 1.00 97.12 410 ASP A C 1
ATOM 3284 O O . ASP A 1 410 ? 5.542 5.665 13.866 1.00 97.12 410 ASP A O 1
ATOM 3288 N N . HIS A 1 411 ? 4.584 6.436 12.000 1.00 96.44 411 HIS A N 1
ATOM 3289 C CA . HIS A 1 411 ? 3.210 6.232 12.482 1.00 96.44 411 HIS A CA 1
ATOM 3290 C C . HIS A 1 411 ? 2.842 4.742 12.571 1.00 96.44 411 HIS A C 1
ATOM 3292 O O . HIS A 1 411 ? 2.213 4.324 13.548 1.00 96.44 411 HIS A O 1
ATOM 3298 N N . ALA A 1 412 ? 3.249 3.922 11.599 1.00 95.94 412 ALA A N 1
ATOM 3299 C CA . ALA A 1 412 ? 3.067 2.470 11.654 1.00 95.94 412 ALA A CA 1
ATOM 3300 C C . ALA A 1 412 ? 3.842 1.855 12.835 1.00 95.94 412 ALA A C 1
ATOM 3302 O O . ALA A 1 412 ? 3.292 1.068 13.605 1.00 95.94 412 ALA A O 1
ATOM 3303 N N . GLU A 1 413 ? 5.074 2.307 13.073 1.00 94.69 413 GLU A N 1
ATOM 3304 C CA . GLU A 1 413 ? 5.882 1.908 14.228 1.00 94.69 413 GLU A CA 1
ATOM 3305 C C . GLU A 1 413 ? 5.208 2.275 15.561 1.00 94.69 413 GLU A C 1
ATOM 3307 O O . GLU A 1 413 ? 5.143 1.450 16.481 1.00 94.69 413 GLU A O 1
ATOM 3312 N N . ALA A 1 414 ? 4.659 3.492 15.656 1.00 94.56 414 ALA A N 1
ATOM 3313 C CA . ALA A 1 414 ? 3.960 3.981 16.842 1.00 94.56 414 ALA A CA 1
ATOM 3314 C C . ALA A 1 414 ? 2.668 3.196 17.127 1.00 94.56 414 ALA A C 1
ATOM 3316 O O . ALA A 1 414 ? 2.372 2.860 18.276 1.00 94.56 414 ALA A O 1
ATOM 3317 N N . THR A 1 415 ? 1.907 2.849 16.090 1.00 93.69 415 THR A N 1
ATOM 3318 C CA . THR A 1 415 ? 0.719 1.992 16.230 1.00 93.69 415 THR A CA 1
ATOM 3319 C C . THR A 1 415 ? 1.102 0.533 16.487 1.00 93.69 415 THR A C 1
ATOM 3321 O O . THR A 1 415 ? 0.360 -0.190 17.141 1.00 93.69 415 THR A O 1
ATOM 3324 N N . GLY A 1 416 ? 2.292 0.097 16.074 1.00 93.06 416 GLY A N 1
ATOM 3325 C CA . GLY A 1 416 ? 2.726 -1.294 16.170 1.00 93.06 416 GLY A CA 1
ATOM 3326 C C . GLY A 1 416 ? 2.125 -2.194 15.095 1.00 93.06 416 GLY A C 1
ATOM 3327 O O . GLY A 1 416 ? 2.084 -3.403 15.304 1.00 93.06 416 GLY A O 1
ATOM 3328 N N . GLN A 1 417 ? 1.657 -1.616 13.989 1.00 94.50 417 GLN A N 1
ATOM 3329 C CA . GLN A 1 417 ? 1.219 -2.357 12.809 1.00 94.50 417 GLN A CA 1
ATOM 3330 C C . GLN A 1 417 ? 2.421 -2.635 11.891 1.00 94.50 417 GLN A C 1
ATOM 3332 O O . GLN A 1 417 ? 3.285 -1.762 11.768 1.00 94.50 417 GLN A O 1
ATOM 3337 N N . PRO A 1 418 ? 2.489 -3.798 11.215 1.00 97.69 418 PRO A N 1
ATOM 3338 C CA . PRO A 1 418 ? 3.375 -3.941 10.067 1.00 97.69 418 PRO A CA 1
ATOM 3339 C C . PRO A 1 418 ? 2.891 -3.031 8.929 1.00 97.69 418 PRO A C 1
ATOM 3341 O O . PRO A 1 418 ? 1.715 -2.646 8.891 1.00 97.69 418 PRO A O 1
ATOM 3344 N N . PHE A 1 419 ? 3.772 -2.679 7.994 1.00 98.62 419 PHE A N 1
ATOM 3345 C CA . PHE A 1 419 ? 3.420 -1.772 6.901 1.00 98.62 419 PHE A CA 1
ATOM 3346 C C . PHE A 1 419 ? 3.767 -2.290 5.506 1.00 98.62 419 PHE A C 1
ATOM 3348 O O . PHE A 1 419 ? 4.741 -3.010 5.301 1.00 98.62 419 PHE A O 1
ATOM 3355 N N . PHE A 1 420 ? 2.938 -1.900 4.539 1.00 98.88 420 PHE A N 1
ATOM 3356 C CA . PHE A 1 420 ? 3.180 -2.044 3.109 1.00 98.88 420 PHE A CA 1
ATOM 3357 C C . PHE A 1 420 ? 3.256 -0.658 2.486 1.00 98.88 420 PHE A C 1
ATOM 3359 O O . PHE A 1 420 ? 2.325 0.144 2.611 1.00 98.88 420 PHE A O 1
ATOM 3366 N N . LEU A 1 421 ? 4.371 -0.380 1.825 1.00 98.75 421 LEU A N 1
ATOM 3367 C CA . LEU A 1 421 ? 4.675 0.923 1.270 1.00 98.75 421 LEU A CA 1
ATOM 3368 C C . LEU A 1 421 ? 5.091 0.797 -0.192 1.00 98.75 421 LEU A C 1
ATOM 3370 O O . LEU A 1 421 ? 6.058 0.114 -0.515 1.00 98.75 421 LEU A O 1
ATOM 3374 N N . ASN A 1 422 ? 4.402 1.524 -1.062 1.00 98.81 422 ASN A N 1
ATOM 3375 C CA . ASN A 1 422 ? 4.879 1.811 -2.408 1.00 98.81 422 ASN A CA 1
ATOM 3376 C C . ASN A 1 422 ? 5.575 3.172 -2.398 1.00 98.81 422 ASN A C 1
ATOM 3378 O O . ASN A 1 422 ? 4.941 4.176 -2.077 1.00 98.81 422 ASN A O 1
ATOM 3382 N N . LEU A 1 423 ? 6.856 3.209 -2.756 1.00 98.75 423 LEU A N 1
ATOM 3383 C CA . LEU A 1 423 ? 7.617 4.427 -3.022 1.00 98.75 423 LEU A CA 1
ATOM 3384 C C . LEU A 1 423 ? 7.985 4.448 -4.498 1.00 98.75 423 LEU A C 1
ATOM 3386 O O . LEU A 1 423 ? 8.995 3.896 -4.917 1.00 98.75 423 LEU A O 1
ATOM 3390 N N . TRP A 1 424 ? 7.115 5.013 -5.312 1.00 98.38 424 TRP A N 1
ATOM 3391 C CA . TRP A 1 424 ? 7.213 4.943 -6.761 1.00 98.38 424 TRP A CA 1
ATOM 3392 C C . TRP A 1 424 ? 7.532 6.331 -7.304 1.00 98.38 424 TRP A C 1
ATOM 3394 O O . TRP A 1 424 ? 6.604 7.023 -7.724 1.00 98.38 424 TRP A O 1
ATOM 3404 N N . PRO A 1 425 ? 8.791 6.793 -7.234 1.00 97.19 425 PRO A N 1
ATOM 3405 C CA . PRO A 1 425 ? 9.138 8.118 -7.726 1.00 97.19 425 PRO A CA 1
ATOM 3406 C C . PRO A 1 425 ? 8.777 8.252 -9.211 1.00 97.19 425 PRO A C 1
ATOM 3408 O O . PRO A 1 425 ? 8.721 7.268 -9.950 1.00 97.19 425 PRO A O 1
ATOM 3411 N N . ASP A 1 426 ? 8.476 9.476 -9.632 1.00 93.62 426 ASP A N 1
ATOM 3412 C CA . ASP A 1 426 ? 8.459 9.842 -11.048 1.00 93.62 426 ASP A CA 1
ATOM 3413 C C . ASP A 1 426 ? 9.846 10.226 -11.563 1.00 93.62 426 ASP A C 1
ATOM 3415 O O . ASP A 1 426 ? 10.023 10.376 -12.763 1.00 93.62 426 ASP A O 1
ATOM 3419 N N . ASP A 1 427 ? 10.853 10.318 -10.694 1.00 96.44 427 ASP A N 1
ATOM 3420 C CA . ASP A 1 427 ? 12.234 10.179 -11.138 1.00 96.44 427 ASP A CA 1
ATOM 3421 C C . ASP A 1 427 ? 12.485 8.736 -11.613 1.00 96.44 427 ASP A C 1
ATOM 3423 O O . ASP A 1 427 ? 11.973 7.773 -11.040 1.00 96.44 427 ASP A O 1
ATOM 3427 N N . VAL A 1 428 ? 13.206 8.541 -12.712 1.00 96.38 428 VAL A N 1
ATOM 3428 C CA . VAL A 1 428 ? 14.018 9.519 -13.463 1.00 96.38 428 VAL A CA 1
ATOM 3429 C C . VAL A 1 428 ? 13.313 10.075 -14.707 1.00 96.38 428 VAL A C 1
ATOM 3431 O O . VAL A 1 428 ? 13.966 10.680 -15.544 1.00 96.38 428 VAL A O 1
ATOM 3434 N N . HIS A 1 429 ? 11.996 9.911 -14.851 1.00 96.31 429 HIS A N 1
ATOM 3435 C CA . HIS A 1 429 ? 11.239 10.285 -16.053 1.00 96.31 429 HIS A CA 1
ATOM 3436 C C . HIS A 1 429 ? 11.337 11.778 -16.410 1.00 96.31 429 HIS A C 1
ATOM 3438 O O . HIS A 1 429 ? 11.393 12.674 -15.558 1.00 96.31 429 HIS A O 1
ATOM 3444 N N . SER A 1 430 ? 11.281 12.047 -17.717 1.00 92.62 430 SER A N 1
ATOM 3445 C CA . SER A 1 430 ? 11.309 13.396 -18.279 1.00 92.62 430 SER A CA 1
ATOM 3446 C C . SER A 1 430 ? 10.152 14.294 -17.791 1.00 92.62 430 SER A C 1
ATOM 3448 O O . SER A 1 430 ? 9.062 13.825 -17.462 1.00 92.62 430 SER A O 1
ATOM 3450 N N . PRO A 1 431 ? 10.330 15.623 -17.782 1.00 93.00 431 PRO A N 1
ATOM 3451 C CA . PRO A 1 431 ? 11.546 16.339 -18.152 1.00 93.00 431 PRO A CA 1
ATOM 3452 C C . PRO A 1 431 ? 12.606 16.312 -17.033 1.00 93.00 431 PRO A C 1
ATOM 3454 O O . PRO A 1 431 ? 12.263 16.324 -15.852 1.00 93.00 431 PRO A O 1
ATOM 3457 N N . PHE A 1 432 ? 13.886 16.299 -17.416 1.00 93.75 432 PHE A N 1
ATOM 3458 C CA . PHE A 1 432 ? 15.014 16.162 -16.487 1.00 93.75 432 PHE A CA 1
ATOM 3459 C C . PHE A 1 432 ? 15.430 17.526 -15.923 1.00 93.75 432 PHE A C 1
ATOM 3461 O O . PHE A 1 432 ? 15.931 18.377 -16.654 1.00 93.75 432 PHE A O 1
ATOM 3468 N N . PHE A 1 433 ? 15.217 17.726 -14.623 1.00 92.38 433 PHE A N 1
ATOM 3469 C CA . PHE A 1 433 ? 15.604 18.940 -13.898 1.00 92.38 433 PHE A CA 1
ATOM 3470 C C . PHE A 1 433 ? 16.408 18.552 -12.656 1.00 92.38 433 PHE A C 1
ATOM 3472 O O . PHE A 1 433 ? 15.843 18.484 -11.565 1.00 92.38 433 PHE A O 1
ATOM 3479 N N . PRO A 1 434 ? 17.710 18.262 -12.801 1.00 91.88 434 PRO A N 1
ATOM 3480 C CA . PRO A 1 434 ? 18.556 17.965 -11.654 1.00 91.88 434 PRO A CA 1
ATOM 3481 C C . PRO A 1 434 ? 18.802 19.226 -10.804 1.00 91.88 434 PRO A C 1
ATOM 3483 O O . PRO A 1 434 ? 18.697 20.352 -11.325 1.00 91.88 434 PRO A O 1
ATOM 3486 N N . PRO A 1 435 ? 19.165 19.057 -9.516 1.00 90.06 435 PRO A N 1
ATOM 3487 C CA . PRO A 1 435 ? 19.686 20.141 -8.689 1.00 90.06 435 PRO A CA 1
ATOM 3488 C C . PRO A 1 435 ? 20.847 20.854 -9.388 1.00 90.06 435 PRO A C 1
ATOM 3490 O O . PRO A 1 435 ? 21.651 20.209 -10.057 1.00 90.06 435 PRO A O 1
ATOM 3493 N N . GLU A 1 436 ? 20.965 22.173 -9.214 1.00 86.50 436 GLU A N 1
ATOM 3494 C CA . GLU A 1 436 ? 22.002 22.985 -9.876 1.00 86.50 436 GLU A CA 1
ATOM 3495 C C . GLU A 1 436 ? 23.420 22.450 -9.630 1.00 86.50 436 GLU A C 1
ATOM 3497 O O . GLU A 1 436 ? 24.216 22.372 -10.556 1.00 86.50 436 GLU A O 1
ATOM 3502 N N . VAL A 1 437 ? 23.700 21.990 -8.407 1.00 89.69 437 VAL A N 1
ATOM 3503 C CA . VAL A 1 437 ? 25.010 21.443 -8.013 1.00 89.69 437 VAL A CA 1
ATOM 3504 C C . VAL A 1 437 ? 25.405 20.161 -8.760 1.00 89.69 437 VAL A C 1
ATOM 3506 O O . VAL A 1 437 ? 26.585 19.836 -8.808 1.00 89.69 437 VAL A O 1
ATOM 3509 N N . LEU A 1 438 ? 24.440 19.442 -9.344 1.00 91.38 438 LEU A N 1
ATOM 3510 C CA . LEU A 1 438 ? 24.678 18.220 -10.123 1.00 91.38 438 LEU A CA 1
ATOM 3511 C C . LEU A 1 438 ? 24.634 18.467 -11.638 1.00 91.38 438 LEU A C 1
ATOM 3513 O O . LEU A 1 438 ? 24.765 17.526 -12.415 1.00 91.38 438 LEU A O 1
ATOM 3517 N N . ARG A 1 439 ? 24.423 19.712 -12.084 1.00 89.38 439 ARG A N 1
ATOM 3518 C CA . ARG A 1 439 ? 24.452 20.047 -13.512 1.00 89.38 439 ARG A CA 1
ATOM 3519 C C . ARG A 1 439 ? 25.890 20.186 -13.981 1.00 89.38 439 ARG A C 1
ATOM 3521 O O . ARG A 1 439 ? 26.666 20.950 -13.410 1.00 89.38 439 ARG A O 1
ATOM 3528 N N . ASP A 1 440 ? 26.213 19.507 -15.073 1.00 86.38 440 ASP A N 1
ATOM 3529 C CA . ASP A 1 440 ? 27.440 19.772 -15.807 1.00 86.38 440 ASP A CA 1
ATOM 3530 C C . ASP A 1 440 ? 27.247 21.036 -16.658 1.00 86.38 440 ASP A C 1
ATOM 3532 O O . ASP A 1 440 ? 26.450 21.058 -17.593 1.00 86.38 440 ASP A O 1
ATOM 3536 N N . ALA A 1 441 ? 27.985 22.101 -16.337 1.00 83.88 441 ALA A N 1
ATOM 3537 C CA . ALA A 1 441 ? 27.947 23.357 -17.089 1.00 83.88 441 ALA A CA 1
ATOM 3538 C C . ALA A 1 441 ? 28.500 23.229 -18.526 1.00 83.88 441 ALA A C 1
ATOM 3540 O O . ALA A 1 441 ? 28.400 24.174 -19.309 1.00 83.88 441 ALA A O 1
ATOM 3541 N N . THR A 1 442 ? 29.122 22.097 -18.864 1.00 88.94 442 THR A N 1
ATOM 3542 C CA . THR A 1 442 ? 29.723 21.811 -20.172 1.00 88.94 442 THR A CA 1
ATOM 3543 C C . THR A 1 442 ? 28.956 20.769 -20.992 1.00 88.94 442 THR A C 1
ATOM 3545 O O . THR A 1 442 ? 29.167 20.703 -22.205 1.00 88.94 442 THR A O 1
ATOM 3548 N N . ASP A 1 443 ? 28.032 20.016 -20.381 1.00 91.00 443 ASP A N 1
ATOM 3549 C CA . ASP A 1 443 ? 27.186 19.018 -21.047 1.00 91.00 443 ASP A CA 1
ATOM 3550 C C . ASP A 1 443 ? 25.730 19.085 -20.546 1.00 91.00 443 ASP A C 1
ATOM 3552 O O . ASP A 1 443 ? 25.348 18.489 -19.541 1.00 91.00 443 ASP A O 1
ATOM 3556 N N . GLU A 1 444 ? 24.884 19.785 -21.303 1.00 88.75 444 GLU A N 1
ATOM 3557 C CA . GLU A 1 444 ? 23.434 19.858 -21.069 1.00 88.75 444 GLU A CA 1
ATOM 3558 C C . GLU A 1 444 ? 22.654 18.816 -21.891 1.00 88.75 444 GLU A C 1
ATOM 3560 O O . GLU A 1 444 ? 21.453 18.965 -22.150 1.00 88.75 444 GLU A O 1
ATOM 3565 N N . SER A 1 445 ? 23.320 17.759 -22.365 1.00 94.81 445 SER A N 1
ATOM 3566 C CA . SER A 1 445 ? 22.647 16.709 -23.117 1.00 94.81 445 SER A CA 1
ATOM 3567 C C . SER A 1 445 ? 21.566 16.032 -22.275 1.00 94.81 445 SER A C 1
ATOM 3569 O O . SER A 1 445 ? 21.632 15.928 -21.048 1.00 94.81 445 SER A O 1
ATOM 3571 N N . LYS A 1 446 ? 20.562 15.490 -22.972 1.00 95.38 446 LYS A N 1
ATOM 3572 C CA . LYS A 1 446 ? 19.478 14.705 -22.368 1.00 95.38 446 LYS A CA 1
ATOM 3573 C C . LYS A 1 446 ? 20.006 13.636 -21.402 1.00 95.38 446 LYS A C 1
ATOM 3575 O O . LYS A 1 446 ? 19.434 13.438 -20.334 1.00 95.38 446 LYS A O 1
ATOM 3580 N N . ARG A 1 447 ? 21.097 12.968 -21.783 1.00 95.75 447 ARG A N 1
ATOM 3581 C CA . ARG A 1 447 ? 21.752 11.917 -21.004 1.00 95.75 447 ARG A CA 1
ATOM 3582 C C . ARG A 1 447 ? 22.457 12.460 -19.764 1.00 95.75 447 ARG A C 1
ATOM 3584 O O . ARG A 1 447 ? 22.276 11.890 -18.694 1.00 95.75 447 ARG A O 1
ATOM 3591 N N . ALA A 1 448 ? 23.221 13.543 -19.888 1.00 95.62 448 ALA A N 1
ATOM 3592 C CA . ALA A 1 448 ? 23.892 14.157 -18.743 1.00 95.62 448 ALA A CA 1
ATOM 3593 C C . ALA A 1 448 ? 22.876 14.610 -17.681 1.00 95.62 448 ALA A C 1
ATOM 3595 O O . ALA A 1 448 ? 22.988 14.243 -16.511 1.00 95.62 448 ALA A O 1
ATOM 3596 N N . LEU A 1 449 ? 21.809 15.297 -18.106 1.00 95.69 449 LEU A N 1
ATOM 3597 C CA . LEU A 1 449 ? 20.728 15.718 -17.209 1.00 95.69 449 LEU A CA 1
ATOM 3598 C C . LEU A 1 449 ? 20.005 14.528 -16.564 1.00 95.69 449 LEU A C 1
ATOM 3600 O O . LEU A 1 449 ? 19.692 14.578 -15.378 1.00 95.69 449 LEU A O 1
ATOM 3604 N N . TYR A 1 450 ? 19.753 13.457 -17.322 1.00 97.56 450 TYR A N 1
ATOM 3605 C CA . TYR A 1 450 ? 19.162 12.222 -16.803 1.00 97.56 450 TYR A CA 1
ATOM 3606 C C . TYR A 1 450 ? 20.000 11.606 -15.676 1.00 97.56 450 TYR A C 1
ATOM 3608 O O . TYR A 1 450 ? 19.463 11.311 -14.611 1.00 97.56 450 TYR A O 1
ATOM 3616 N N . TYR A 1 451 ? 21.313 11.451 -15.873 1.00 97.44 451 TYR A N 1
ATOM 3617 C CA . TYR A 1 451 ? 22.181 10.850 -14.857 1.00 97.44 451 TYR A CA 1
ATOM 3618 C C . TYR A 1 451 ? 22.345 11.735 -13.619 1.00 97.44 451 TYR A C 1
ATOM 3620 O O . TYR A 1 451 ? 22.398 11.212 -12.510 1.00 97.44 451 TYR A O 1
ATOM 3628 N N . ALA A 1 452 ? 22.319 13.059 -13.777 1.00 96.38 452 ALA A N 1
ATOM 3629 C CA . ALA A 1 452 ? 22.269 13.978 -12.644 1.00 96.38 452 ALA A CA 1
ATOM 3630 C C . ALA A 1 452 ? 20.957 13.846 -11.840 1.00 96.38 452 ALA A C 1
ATOM 3632 O O . ALA A 1 452 ? 20.966 13.939 -10.612 1.00 96.38 452 ALA A O 1
ATOM 3633 N N . VAL A 1 453 ? 19.818 13.590 -12.503 1.00 97.31 453 VAL A N 1
ATOM 3634 C CA . VAL A 1 453 ? 18.546 13.285 -11.819 1.00 97.31 453 VAL A CA 1
ATOM 3635 C C . VAL A 1 453 ? 18.604 11.915 -11.139 1.00 97.31 453 VAL A C 1
ATOM 3637 O O . VAL A 1 453 ? 18.135 11.792 -10.010 1.00 97.31 453 VAL A O 1
ATOM 3640 N N . LEU A 1 454 ? 19.204 10.902 -11.776 1.00 98.19 454 LEU A N 1
ATOM 3641 C CA . LEU A 1 454 ? 19.401 9.573 -11.182 1.00 98.19 454 LEU A CA 1
ATOM 3642 C C . LEU A 1 454 ? 20.213 9.654 -9.885 1.00 98.19 454 LEU A C 1
ATOM 3644 O O . LEU A 1 454 ? 19.796 9.102 -8.868 1.00 98.19 454 LEU A O 1
ATOM 3648 N N . GLU A 1 455 ? 21.322 10.392 -9.901 1.00 97.75 455 GLU A N 1
ATOM 3649 C CA . GLU A 1 455 ? 22.153 10.627 -8.720 1.00 97.75 455 GLU A CA 1
ATOM 3650 C C . GLU A 1 455 ? 21.381 11.369 -7.619 1.00 97.75 455 GLU A C 1
ATOM 3652 O O . GLU A 1 455 ? 21.365 10.942 -6.462 1.00 97.75 455 GLU A O 1
ATOM 3657 N N . ALA A 1 456 ? 20.665 12.441 -7.978 1.00 97.31 456 ALA A N 1
ATOM 3658 C CA . ALA A 1 456 ? 19.837 13.186 -7.034 1.00 97.31 456 ALA A CA 1
ATOM 3659 C C . ALA A 1 456 ? 18.749 12.306 -6.402 1.00 97.31 456 ALA A C 1
ATOM 3661 O O . ALA A 1 456 ? 18.473 12.418 -5.207 1.00 97.31 456 ALA A O 1
ATOM 3662 N N . MET A 1 457 ? 18.099 11.452 -7.194 1.00 98.38 457 MET A N 1
ATOM 3663 C CA . MET A 1 457 ? 17.069 10.535 -6.716 1.00 98.38 457 MET A CA 1
ATOM 3664 C C . MET A 1 457 ? 17.666 9.502 -5.753 1.00 98.38 457 MET A C 1
ATOM 3666 O O . MET A 1 457 ? 17.094 9.294 -4.684 1.00 98.38 457 MET A O 1
ATOM 3670 N N . ASP A 1 458 ? 18.816 8.899 -6.077 1.00 98.56 458 ASP A N 1
ATOM 3671 C CA . ASP A 1 458 ? 19.510 7.949 -5.194 1.00 98.56 458 ASP A CA 1
ATOM 3672 C C . ASP A 1 458 ? 19.832 8.579 -3.826 1.00 98.56 458 ASP A C 1
ATOM 3674 O O . ASP A 1 458 ? 19.484 8.013 -2.785 1.00 98.56 458 ASP A O 1
ATOM 3678 N N . GLN A 1 459 ? 20.380 9.801 -3.815 1.00 98.19 459 GLN A N 1
ATOM 3679 C CA . GLN A 1 459 ? 20.644 10.562 -2.585 1.00 98.19 459 GLN A CA 1
ATOM 3680 C C . GLN A 1 459 ? 19.364 10.817 -1.772 1.00 98.19 459 GLN A C 1
ATOM 3682 O O . GLN A 1 459 ? 19.347 10.688 -0.544 1.00 98.19 459 GLN A O 1
ATOM 3687 N N . GLN A 1 460 ? 18.264 11.166 -2.445 1.00 98.25 460 GLN A N 1
ATOM 3688 C CA . GLN A 1 460 ? 16.980 11.427 -1.792 1.00 98.25 460 GLN A CA 1
ATOM 3689 C C . GLN A 1 460 ? 16.368 10.151 -1.193 1.00 98.25 460 GLN A C 1
ATOM 3691 O O . GLN A 1 460 ? 15.854 10.196 -0.070 1.00 98.25 460 GLN A O 1
ATOM 3696 N N . LEU A 1 461 ? 16.461 9.015 -1.894 1.00 98.69 461 LEU A N 1
ATOM 3697 C CA . LEU A 1 461 ? 16.023 7.700 -1.414 1.00 98.69 461 LEU A CA 1
ATOM 3698 C C . LEU A 1 461 ? 16.860 7.203 -0.226 1.00 98.69 461 LEU A C 1
ATOM 3700 O O . LEU A 1 461 ? 16.306 6.585 0.690 1.00 98.69 461 LEU A O 1
ATOM 3704 N N . GLY A 1 462 ? 18.155 7.537 -0.192 1.00 98.56 462 GLY A N 1
ATOM 3705 C CA . GLY A 1 462 ? 19.087 7.164 0.876 1.00 98.56 462 GLY A CA 1
ATOM 3706 C C . GLY A 1 462 ? 18.562 7.456 2.282 1.00 98.56 462 GLY A C 1
ATOM 3707 O O . GLY A 1 462 ? 18.684 6.623 3.175 1.00 98.56 462 GLY A O 1
ATOM 3708 N N . ARG A 1 463 ? 17.835 8.566 2.474 1.00 98.50 463 ARG A N 1
ATOM 3709 C CA . ARG A 1 463 ? 17.219 8.918 3.769 1.00 98.50 463 ARG A CA 1
ATOM 3710 C C . ARG A 1 463 ? 16.232 7.863 4.277 1.00 98.50 463 ARG A C 1
ATOM 3712 O O . ARG A 1 463 ? 16.185 7.598 5.479 1.00 98.50 463 ARG A O 1
ATOM 3719 N N . LEU A 1 464 ? 15.422 7.283 3.389 1.00 98.75 464 LEU A N 1
ATOM 3720 C CA . LEU A 1 464 ? 14.489 6.215 3.754 1.00 98.75 464 LEU A CA 1
ATOM 3721 C C . LEU A 1 464 ? 15.228 4.898 3.985 1.00 98.75 464 LEU A C 1
ATOM 3723 O O . LEU A 1 464 ? 14.940 4.204 4.962 1.00 98.75 464 LEU A O 1
ATOM 3727 N N . PHE A 1 465 ? 16.199 4.577 3.130 1.00 98.75 465 PHE A N 1
ATOM 3728 C CA . PHE A 1 465 ? 17.001 3.365 3.285 1.00 98.75 465 PHE A CA 1
ATOM 3729 C C . PHE A 1 465 ? 17.770 3.369 4.606 1.00 98.75 465 PHE A C 1
ATOM 3731 O O . PHE A 1 465 ? 17.725 2.380 5.333 1.00 98.75 465 PHE A O 1
ATOM 3738 N N . ASP A 1 466 ? 18.377 4.492 4.979 1.00 98.62 466 ASP A N 1
ATOM 3739 C CA . ASP A 1 466 ? 19.080 4.653 6.249 1.00 98.62 466 ASP A CA 1
ATOM 3740 C C . ASP A 1 466 ? 18.142 4.585 7.454 1.00 98.62 466 ASP A C 1
ATOM 3742 O O . ASP A 1 466 ? 18.491 3.965 8.458 1.00 98.62 466 ASP A O 1
ATOM 3746 N N . ARG A 1 467 ? 16.926 5.146 7.373 1.00 98.19 467 ARG A N 1
ATOM 3747 C CA . ARG A 1 467 ? 15.934 5.018 8.457 1.00 98.19 467 ARG A CA 1
ATOM 3748 C C . ARG A 1 467 ? 15.608 3.556 8.765 1.00 98.19 467 ARG A C 1
ATOM 3750 O O . ARG A 1 467 ? 15.465 3.211 9.939 1.00 98.19 467 ARG A O 1
ATOM 3757 N N . VAL A 1 468 ? 15.462 2.730 7.728 1.00 98.56 468 VAL A N 1
ATOM 3758 C CA . VAL A 1 468 ? 15.183 1.292 7.861 1.00 98.56 468 VAL A CA 1
ATOM 3759 C C . VAL A 1 468 ? 16.439 0.539 8.302 1.00 98.56 468 VAL A C 1
ATOM 3761 O O . VAL A 1 468 ? 16.378 -0.254 9.236 1.00 98.56 468 VAL A O 1
ATOM 3764 N N . ARG A 1 469 ? 17.590 0.807 7.674 1.00 97.88 469 ARG A N 1
ATOM 3765 C CA . ARG A 1 469 ? 18.866 0.121 7.937 1.00 97.88 469 ARG A CA 1
ATOM 3766 C C . ARG A 1 469 ? 19.436 0.378 9.324 1.00 97.88 469 ARG A C 1
ATOM 3768 O O . ARG A 1 469 ? 20.029 -0.530 9.901 1.00 97.88 469 ARG A O 1
ATOM 3775 N N . ASN A 1 470 ? 19.275 1.586 9.855 1.00 97.88 470 ASN A N 1
ATOM 3776 C CA . ASN A 1 470 ? 19.880 1.988 11.127 1.00 97.88 470 ASN A CA 1
ATOM 3777 C C . ASN A 1 470 ? 19.006 1.662 12.348 1.00 97.88 470 ASN A C 1
ATOM 3779 O O . ASN A 1 470 ? 19.438 1.850 13.483 1.00 97.88 470 ASN A O 1
ATOM 3783 N N . ASP A 1 471 ? 17.796 1.149 12.135 1.00 97.75 471 ASP A N 1
ATOM 3784 C CA . ASP A 1 471 ? 16.895 0.690 13.188 1.00 97.75 471 ASP A CA 1
ATOM 3785 C C . ASP A 1 471 ? 16.888 -0.839 13.221 1.00 97.75 471 ASP A C 1
ATOM 3787 O O . ASP A 1 471 ? 16.512 -1.486 12.249 1.00 97.75 471 ASP A O 1
ATOM 3791 N N . ALA A 1 472 ? 17.306 -1.441 14.337 1.00 96.69 472 ALA A N 1
ATOM 3792 C CA . ALA A 1 472 ? 17.455 -2.894 14.432 1.00 96.69 472 ALA A CA 1
ATOM 3793 C C . ALA A 1 472 ? 16.141 -3.656 14.194 1.00 96.69 472 ALA A C 1
ATOM 3795 O O . ALA A 1 472 ? 16.162 -4.753 13.634 1.00 96.69 472 ALA A O 1
ATOM 3796 N N . ARG A 1 473 ? 14.995 -3.089 14.592 1.00 95.38 473 ARG A N 1
ATOM 3797 C CA . ARG A 1 473 ? 13.694 -3.735 14.396 1.00 95.38 473 ARG A CA 1
ATOM 3798 C C . ARG A 1 473 ? 13.287 -3.675 12.934 1.00 95.38 473 ARG A C 1
ATOM 3800 O O . ARG A 1 473 ? 12.887 -4.693 12.376 1.00 95.38 473 ARG A O 1
ATOM 3807 N N . LEU A 1 474 ? 13.409 -2.502 12.315 1.00 98.00 474 LEU A N 1
ATOM 3808 C CA . LEU A 1 474 ? 13.089 -2.343 10.899 1.00 98.00 474 LEU A CA 1
ATOM 3809 C C . LEU A 1 474 ? 14.049 -3.147 10.021 1.00 98.00 474 LEU A C 1
ATOM 3811 O O . LEU A 1 474 ? 13.583 -3.896 9.168 1.00 98.00 474 LEU A O 1
ATOM 3815 N N . LYS A 1 475 ? 15.359 -3.072 10.266 1.00 98.19 475 LYS A N 1
ATOM 3816 C CA . LYS A 1 475 ? 16.385 -3.807 9.515 1.00 98.19 475 LYS A CA 1
ATOM 3817 C C . LYS A 1 475 ? 16.134 -5.313 9.490 1.00 98.19 475 LYS A C 1
ATOM 3819 O O . LYS A 1 475 ? 16.302 -5.947 8.451 1.00 98.19 475 LYS A O 1
ATOM 3824 N N . ASN A 1 476 ? 15.736 -5.883 10.625 1.00 96.88 476 ASN A N 1
ATOM 3825 C CA . ASN A 1 476 ? 15.544 -7.326 10.749 1.00 96.88 476 ASN A CA 1
ATOM 3826 C C . ASN A 1 476 ? 14.175 -7.808 10.250 1.00 96.88 476 ASN A C 1
ATOM 3828 O O . ASN A 1 476 ? 14.003 -9.006 10.062 1.00 96.88 476 ASN A O 1
ATOM 3832 N N . ASN A 1 477 ? 13.216 -6.904 10.028 1.00 98.00 477 ASN A N 1
ATOM 3833 C CA . ASN A 1 477 ? 11.839 -7.262 9.686 1.00 98.00 477 ASN A CA 1
ATOM 3834 C C . ASN A 1 477 ? 11.265 -6.446 8.511 1.00 98.00 477 ASN A C 1
ATOM 3836 O O . ASN A 1 477 ? 10.060 -6.223 8.439 1.00 98.00 477 ASN A O 1
ATOM 3840 N N . THR A 1 478 ? 12.108 -5.949 7.601 1.00 98.75 478 THR A N 1
ATOM 3841 C CA . THR A 1 478 ? 11.658 -5.200 6.415 1.00 98.75 478 THR A CA 1
ATOM 3842 C C . THR A 1 478 ? 12.280 -5.768 5.150 1.00 98.75 478 THR A C 1
ATOM 3844 O O . THR A 1 478 ? 13.496 -5.928 5.077 1.00 98.75 478 THR A O 1
ATOM 3847 N N . LEU A 1 479 ? 11.441 -6.034 4.150 1.00 98.81 479 LEU A N 1
ATOM 3848 C CA . LEU A 1 479 ? 11.842 -6.382 2.791 1.00 98.81 479 LEU A CA 1
ATOM 3849 C C . LEU A 1 479 ? 11.694 -5.148 1.891 1.00 98.81 479 LEU A C 1
ATOM 3851 O O . LEU A 1 479 ? 10.607 -4.577 1.799 1.00 98.81 479 LEU A O 1
ATOM 3855 N N . ILE A 1 480 ? 12.766 -4.748 1.216 1.00 98.94 480 ILE A N 1
ATOM 3856 C CA . ILE A 1 480 ? 12.787 -3.675 0.220 1.00 98.94 480 ILE A CA 1
ATOM 3857 C C . ILE A 1 480 ? 13.023 -4.305 -1.154 1.00 98.94 480 ILE A C 1
ATOM 3859 O O . ILE A 1 480 ? 14.004 -5.020 -1.339 1.00 98.94 480 ILE A O 1
ATOM 3863 N N . LEU A 1 481 ? 12.143 -4.036 -2.118 1.00 98.88 481 LEU A N 1
ATOM 3864 C CA . LEU A 1 481 ? 12.285 -4.474 -3.508 1.00 98.88 481 LEU A CA 1
ATOM 3865 C C . LEU A 1 481 ? 12.435 -3.251 -4.407 1.00 98.88 481 LEU A C 1
ATOM 3867 O O . LEU A 1 481 ? 11.556 -2.396 -4.393 1.00 98.88 481 LEU A O 1
ATOM 3871 N N . ILE A 1 482 ? 13.515 -3.167 -5.181 1.00 98.81 482 ILE A N 1
ATOM 3872 C CA . ILE A 1 482 ? 13.816 -2.029 -6.061 1.00 98.81 482 ILE A CA 1
ATOM 3873 C C . ILE A 1 482 ? 13.874 -2.515 -7.501 1.00 98.81 482 ILE A C 1
ATOM 3875 O O . ILE A 1 482 ? 14.646 -3.420 -7.809 1.00 98.81 482 ILE A O 1
ATOM 3879 N N . ALA A 1 483 ? 13.081 -1.899 -8.371 1.00 98.44 483 ALA A N 1
ATOM 3880 C CA . ALA A 1 483 ? 13.063 -2.160 -9.805 1.00 98.44 483 ALA A CA 1
ATOM 3881 C C . ALA A 1 483 ? 12.679 -0.895 -10.592 1.00 98.44 483 ALA A C 1
ATOM 3883 O O . ALA A 1 483 ? 12.327 0.127 -9.997 1.00 98.44 483 ALA A O 1
ATOM 3884 N N . SER A 1 484 ? 12.707 -0.967 -11.923 1.00 98.06 484 SER A N 1
ATOM 3885 C CA . SER A 1 484 ? 12.113 0.042 -12.803 1.00 98.06 484 SER A CA 1
ATOM 3886 C C . SER A 1 484 ? 10.843 -0.464 -13.474 1.00 98.06 484 SER A C 1
ATOM 3888 O O . SER A 1 484 ? 10.709 -1.659 -13.738 1.00 98.06 484 SER A O 1
ATOM 3890 N N . ASP A 1 485 ? 9.901 0.436 -13.760 1.00 97.56 485 ASP A N 1
ATOM 3891 C CA . ASP A 1 485 ? 8.628 0.083 -14.384 1.00 97.56 485 ASP A CA 1
ATOM 3892 C C . ASP A 1 485 ? 8.711 -0.229 -15.879 1.00 97.56 485 ASP A C 1
ATOM 3894 O O . ASP A 1 485 ? 7.821 -0.909 -16.395 1.00 97.56 485 ASP A O 1
ATOM 3898 N N . ASN A 1 486 ? 9.773 0.194 -16.557 1.00 98.44 486 ASN A N 1
ATOM 3899 C CA . ASN A 1 486 ? 10.109 -0.155 -17.932 1.00 98.44 486 ASN A CA 1
ATOM 3900 C C . ASN A 1 486 ? 11.562 0.214 -18.248 1.00 98.44 486 ASN A C 1
ATOM 3902 O O . ASN A 1 486 ? 12.242 0.825 -17.436 1.00 98.44 486 ASN A O 1
ATOM 3906 N N . GLY A 1 487 ? 12.014 -0.116 -19.458 1.00 98.00 487 GLY A N 1
ATOM 3907 C CA . GLY A 1 487 ? 13.299 0.342 -19.986 1.00 98.00 487 GLY A CA 1
ATOM 3908 C C . GLY A 1 487 ? 13.469 1.867 -20.048 1.00 98.00 487 GLY A C 1
ATOM 3909 O O . GLY A 1 487 ? 12.506 2.609 -19.823 1.00 98.00 487 GLY A O 1
ATOM 3910 N N . PRO A 1 488 ? 14.666 2.348 -20.426 1.00 97.44 488 PRO A N 1
ATOM 3911 C CA . PRO A 1 488 ? 14.994 3.766 -20.409 1.00 97.44 488 PRO A CA 1
ATOM 3912 C C . PRO A 1 488 ? 14.326 4.521 -21.557 1.00 97.44 488 PRO A C 1
ATOM 3914 O O . PRO A 1 488 ? 14.084 3.966 -22.631 1.00 97.44 488 PRO A O 1
ATOM 3917 N N . GLU A 1 489 ? 14.062 5.813 -21.373 1.00 96.38 489 GLU A N 1
ATOM 3918 C CA . GLU A 1 489 ? 13.708 6.688 -22.494 1.00 96.38 489 GLU A CA 1
ATOM 3919 C C . GLU A 1 489 ? 14.891 6.792 -23.481 1.00 96.38 489 GLU A C 1
ATOM 3921 O O . GLU A 1 489 ? 16.025 7.044 -23.070 1.00 96.38 489 GLU A O 1
ATOM 3926 N N . GLU A 1 490 ? 14.648 6.637 -24.790 1.00 93.62 490 GLU A N 1
ATOM 3927 C CA . GLU A 1 490 ? 15.710 6.697 -25.809 1.00 93.62 490 GLU A CA 1
ATOM 3928 C C . GLU A 1 490 ? 16.542 7.988 -25.700 1.00 93.62 490 GLU A C 1
ATOM 3930 O O . GLU A 1 490 ? 16.006 9.100 -25.647 1.00 93.62 490 GLU A O 1
ATOM 3935 N N . GLY A 1 491 ? 17.870 7.848 -25.666 1.00 94.06 491 GLY A N 1
ATOM 3936 C CA . GLY A 1 491 ? 18.811 8.966 -25.536 1.00 94.06 491 GLY A CA 1
ATOM 3937 C C . GLY A 1 491 ? 18.959 9.547 -24.122 1.00 94.06 491 GLY A C 1
ATOM 3938 O O . GLY A 1 491 ? 19.744 10.477 -23.959 1.00 94.06 491 GLY A O 1
ATOM 3939 N N . ALA A 1 492 ? 18.232 9.033 -23.125 1.00 96.56 492 ALA A N 1
ATOM 3940 C CA . ALA A 1 492 ? 18.447 9.340 -21.711 1.00 96.56 492 ALA A CA 1
ATOM 3941 C C . ALA A 1 492 ? 19.341 8.259 -21.075 1.00 96.56 492 ALA A C 1
ATOM 3943 O O . ALA A 1 492 ? 20.561 8.306 -21.259 1.00 96.56 492 ALA A O 1
ATOM 3944 N N . GLY A 1 493 ? 18.738 7.273 -20.405 1.00 96.25 493 GLY A N 1
ATOM 3945 C CA . GLY A 1 493 ? 19.424 6.126 -19.807 1.00 96.25 493 GLY A CA 1
ATOM 3946 C C . GLY A 1 493 ? 19.885 5.061 -20.804 1.00 96.25 493 GLY A C 1
ATOM 3947 O O . GLY A 1 493 ? 19.756 5.210 -22.025 1.00 96.25 493 GLY A O 1
ATOM 3948 N N . LEU A 1 494 ? 20.430 3.974 -20.261 1.00 96.69 494 LEU A N 1
ATOM 3949 C CA . LEU A 1 494 ? 21.031 2.858 -20.984 1.00 96.69 494 LEU A CA 1
ATOM 3950 C C . LEU A 1 494 ? 20.449 1.517 -20.527 1.00 96.69 494 LEU A C 1
ATOM 3952 O O . LEU A 1 494 ? 20.177 1.281 -19.351 1.00 96.69 494 LEU A O 1
ATOM 3956 N N . ALA A 1 495 ? 20.300 0.605 -21.482 1.00 96.44 495 ALA A N 1
ATOM 3957 C CA . ALA A 1 495 ? 19.911 -0.779 -21.230 1.00 96.44 495 ALA A CA 1
ATOM 3958 C C . ALA A 1 495 ? 20.990 -1.761 -21.700 1.00 96.44 495 ALA A C 1
ATOM 3960 O O . ALA A 1 495 ? 20.683 -2.907 -21.981 1.00 96.44 495 ALA A O 1
ATOM 3961 N N . GLU A 1 496 ? 22.244 -1.334 -21.833 1.00 94.44 496 GLU A N 1
ATOM 3962 C CA . GLU A 1 496 ? 23.300 -2.148 -22.434 1.00 94.44 496 GLU A CA 1
ATOM 3963 C C . GLU A 1 496 ? 23.565 -3.441 -21.634 1.00 94.44 496 GLU A C 1
ATOM 3965 O O . GLU A 1 496 ? 23.575 -3.421 -20.404 1.00 94.44 496 GLU A O 1
ATOM 3970 N N . PRO A 1 497 ? 23.815 -4.585 -22.297 1.00 95.94 497 PRO A N 1
ATOM 3971 C CA . PRO A 1 497 ? 23.887 -4.797 -23.746 1.00 95.94 497 PRO A CA 1
ATOM 3972 C C . PRO A 1 497 ? 22.531 -5.172 -24.384 1.00 95.94 497 PRO A C 1
ATOM 3974 O O . PRO A 1 497 ? 22.503 -5.725 -25.482 1.00 95.94 497 PRO A O 1
ATOM 3977 N N . LEU A 1 498 ? 21.413 -4.949 -23.694 1.00 97.81 498 LEU A N 1
ATOM 3978 C CA . LEU A 1 498 ? 20.077 -5.327 -24.147 1.00 97.81 498 LEU A CA 1
ATOM 3979 C C . LEU A 1 498 ? 19.613 -4.445 -25.313 1.00 97.81 498 LEU A C 1
ATOM 3981 O O . LEU A 1 498 ? 19.921 -3.253 -25.379 1.00 97.81 498 LEU A O 1
ATOM 3985 N N . ARG A 1 499 ? 18.826 -5.028 -26.219 1.00 96.94 499 ARG A N 1
ATOM 3986 C CA . ARG A 1 499 ? 18.269 -4.328 -27.379 1.00 96.94 499 ARG A CA 1
ATOM 3987 C C . ARG A 1 499 ? 16.975 -3.602 -27.034 1.00 96.94 499 ARG A C 1
ATOM 3989 O O . ARG A 1 499 ? 16.143 -4.104 -26.286 1.00 96.94 499 ARG A O 1
ATOM 3996 N N . GLY A 1 500 ? 16.771 -2.441 -27.646 1.00 95.56 500 GLY A N 1
ATOM 3997 C CA . GLY A 1 500 ? 15.564 -1.638 -27.475 1.00 95.56 500 GLY A CA 1
ATOM 3998 C C . GLY A 1 500 ? 15.552 -0.812 -26.189 1.00 95.56 500 GLY A C 1
ATOM 3999 O O . GLY A 1 500 ? 16.510 -0.767 -25.422 1.00 95.56 500 GLY A O 1
ATOM 4000 N N . ALA A 1 501 ? 14.445 -0.110 -25.989 1.00 96.44 501 ALA A N 1
ATOM 4001 C CA . ALA A 1 501 ? 14.272 0.880 -24.935 1.00 96.44 501 ALA A CA 1
ATOM 4002 C C . ALA A 1 501 ? 12.792 0.951 -24.528 1.00 96.44 501 ALA A C 1
ATOM 4004 O O . ALA A 1 501 ? 11.966 0.153 -24.991 1.00 96.44 501 ALA A O 1
ATOM 4005 N N . LYS A 1 502 ? 12.417 1.922 -23.687 1.00 97.38 502 LYS A N 1
ATOM 4006 C CA . LYS A 1 502 ? 11.014 2.211 -23.359 1.00 97.38 502 LYS A CA 1
ATOM 4007 C C . LYS A 1 502 ? 10.145 2.165 -24.614 1.00 97.38 502 LYS A C 1
ATOM 4009 O O . LYS A 1 502 ? 10.471 2.761 -25.636 1.00 97.38 502 LYS A O 1
ATOM 4014 N N . THR A 1 503 ? 8.983 1.532 -24.495 1.00 96.81 503 THR A N 1
ATOM 4015 C CA . THR A 1 503 ? 7.972 1.249 -25.529 1.00 96.81 503 THR A CA 1
ATOM 4016 C C . THR A 1 503 ? 8.223 0.035 -26.430 1.00 96.81 503 THR A C 1
ATOM 4018 O O . THR A 1 503 ? 7.278 -0.413 -27.083 1.00 96.81 503 THR A O 1
ATOM 4021 N N . TRP A 1 504 ? 9.419 -0.554 -26.412 1.00 97.00 504 TRP A N 1
ATOM 4022 C CA . TRP A 1 504 ? 9.809 -1.660 -27.290 1.00 97.00 504 TRP A CA 1
ATOM 4023 C C . TRP A 1 504 ? 9.692 -3.017 -26.585 1.00 97.00 504 TRP A C 1
ATOM 4025 O O . TRP A 1 504 ? 9.946 -3.108 -25.389 1.00 97.00 504 TRP A O 1
ATOM 4035 N N . LEU A 1 505 ? 9.294 -4.077 -27.299 1.00 98.00 505 LEU A N 1
ATOM 4036 C CA . LEU A 1 505 ? 9.157 -5.425 -26.711 1.00 98.00 505 LEU A CA 1
ATOM 4037 C C . LEU A 1 505 ? 10.487 -6.186 -26.546 1.00 98.00 505 LEU A C 1
ATOM 4039 O O . LEU A 1 505 ? 10.502 -7.270 -25.954 1.00 98.00 505 LEU A O 1
ATOM 4043 N N . TYR A 1 506 ? 11.583 -5.642 -27.071 1.00 98.19 506 TYR A N 1
ATOM 4044 C CA . TYR A 1 506 ? 12.938 -6.162 -26.876 1.00 98.19 506 TYR A CA 1
ATOM 4045 C C . TYR A 1 506 ? 13.390 -6.046 -25.416 1.00 98.19 506 TYR A C 1
ATOM 4047 O O . TYR A 1 506 ? 12.782 -5.326 -24.615 1.00 98.19 506 TYR A O 1
ATOM 4055 N N . GLU A 1 507 ? 14.437 -6.783 -25.054 1.00 98.44 507 GLU A N 1
ATOM 4056 C CA . GLU A 1 507 ? 14.880 -6.957 -23.671 1.00 98.44 507 GLU A CA 1
ATOM 4057 C C . GLU A 1 507 ? 15.126 -5.624 -22.956 1.00 98.44 507 GLU A C 1
ATOM 4059 O O . GLU A 1 507 ? 14.688 -5.457 -21.822 1.00 98.44 507 GLU A O 1
ATOM 4064 N N . GLY A 1 508 ? 15.708 -4.631 -23.625 1.00 98.06 508 GLY A N 1
ATOM 4065 C CA . GLY A 1 508 ? 15.970 -3.307 -23.061 1.00 98.06 508 GLY A CA 1
ATOM 4066 C C . GLY A 1 508 ? 14.717 -2.488 -22.746 1.00 98.06 508 GLY A C 1
ATOM 4067 O O . GLY A 1 508 ? 14.811 -1.512 -22.008 1.00 98.06 508 GLY A O 1
ATOM 4068 N N . GLY A 1 509 ? 13.542 -2.875 -23.255 1.00 98.00 509 GLY A N 1
ATOM 4069 C CA . GLY A 1 509 ? 12.257 -2.255 -22.927 1.00 98.00 509 GLY A CA 1
ATOM 4070 C C . GLY A 1 509 ? 11.473 -2.956 -21.813 1.00 98.00 509 GLY A C 1
ATOM 4071 O O . GLY A 1 509 ? 10.709 -2.290 -21.109 1.00 98.00 509 GLY A O 1
ATOM 4072 N N . VAL A 1 510 ? 11.645 -4.275 -21.640 1.00 98.56 510 VAL A N 1
ATOM 4073 C CA . VAL A 1 510 ? 10.835 -5.101 -20.715 1.00 98.56 510 VAL A CA 1
ATOM 4074 C C . VAL A 1 510 ? 11.617 -5.774 -19.586 1.00 98.56 510 VAL A C 1
ATOM 4076 O O . VAL A 1 510 ? 11.001 -6.250 -18.631 1.00 98.56 510 VAL A O 1
ATOM 4079 N N . ARG A 1 511 ? 12.945 -5.844 -19.665 1.00 98.62 511 ARG A N 1
ATOM 4080 C CA . ARG A 1 511 ? 13.806 -6.377 -18.607 1.00 98.62 511 ARG A CA 1
ATOM 4081 C C . ARG A 1 511 ? 14.228 -5.239 -17.688 1.00 98.62 511 ARG A C 1
ATOM 4083 O O . ARG A 1 511 ? 14.687 -4.199 -18.146 1.00 98.62 511 ARG A O 1
ATOM 4090 N N . SER A 1 512 ? 14.077 -5.445 -16.388 1.00 97.94 512 SER A N 1
ATOM 4091 C CA . SER A 1 512 ? 14.368 -4.447 -15.356 1.00 97.94 512 SER A CA 1
ATOM 4092 C C . SER A 1 512 ? 15.401 -5.010 -14.383 1.00 97.94 512 SER A C 1
ATOM 4094 O O . SER A 1 512 ? 15.419 -6.225 -14.162 1.00 97.94 512 SER A O 1
ATOM 4096 N N . PRO A 1 513 ? 16.245 -4.167 -13.762 1.00 97.31 513 PRO A N 1
ATOM 4097 C CA . PRO A 1 513 ? 16.996 -4.617 -12.605 1.00 97.31 513 PRO A CA 1
ATOM 4098 C C . PRO A 1 513 ? 15.997 -4.944 -11.489 1.00 97.31 513 PRO A C 1
ATOM 4100 O O . PRO A 1 513 ? 14.933 -4.324 -11.400 1.00 97.31 513 PRO A O 1
ATOM 4103 N N . LEU A 1 514 ? 16.318 -5.926 -10.652 1.00 98.75 514 LEU A N 1
ATOM 4104 C CA . LEU A 1 514 ? 15.603 -6.162 -9.400 1.00 98.75 514 LEU A CA 1
ATOM 4105 C C . LEU A 1 514 ? 16.612 -6.379 -8.277 1.00 98.75 514 LEU A C 1
ATOM 4107 O O . LEU A 1 514 ? 17.472 -7.257 -8.351 1.00 98.75 514 LEU A O 1
ATOM 4111 N N . ILE A 1 515 ? 16.501 -5.572 -7.231 1.00 98.88 515 ILE A N 1
ATOM 4112 C CA . ILE A 1 515 ? 17.264 -5.714 -5.993 1.00 98.88 515 ILE A CA 1
ATOM 4113 C C . ILE A 1 515 ? 16.274 -6.044 -4.887 1.00 98.88 515 ILE A C 1
ATOM 4115 O O . ILE A 1 515 ? 15.272 -5.350 -4.728 1.00 98.88 515 ILE A O 1
ATOM 4119 N N . VAL A 1 516 ? 16.562 -7.088 -4.121 1.00 98.81 516 VAL A N 1
ATOM 4120 C CA . VAL A 1 516 ? 15.815 -7.458 -2.922 1.00 98.81 516 VAL A CA 1
ATOM 4121 C C . VAL A 1 516 ? 16.740 -7.297 -1.728 1.00 98.81 516 VAL A C 1
ATOM 4123 O O . VAL A 1 516 ? 17.762 -7.967 -1.633 1.00 98.81 516 VAL A O 1
ATOM 4126 N N . TRP A 1 517 ? 16.393 -6.413 -0.804 1.00 98.81 517 TRP A N 1
ATOM 4127 C CA . TRP A 1 517 ? 17.133 -6.188 0.431 1.00 98.81 517 TRP A CA 1
ATOM 4128 C C . TRP A 1 517 ? 16.252 -6.532 1.628 1.00 98.81 517 TRP A C 1
ATOM 4130 O O . TRP A 1 517 ? 15.069 -6.210 1.655 1.00 98.81 517 TRP A O 1
ATOM 4140 N N . GLY A 1 518 ? 16.819 -7.190 2.630 1.00 98.00 518 GLY A N 1
ATOM 4141 C CA . GLY A 1 518 ? 16.087 -7.591 3.829 1.00 98.00 518 GLY A CA 1
ATOM 4142 C C . GLY A 1 518 ? 16.911 -8.569 4.651 1.00 98.00 518 GLY A C 1
ATOM 4143 O O . GLY A 1 518 ? 16.565 -9.744 4.703 1.00 98.00 518 GLY A O 1
ATOM 4144 N N . PRO A 1 519 ? 18.026 -8.135 5.258 1.00 96.88 519 PRO A N 1
ATOM 4145 C CA . PRO A 1 519 ? 19.041 -9.029 5.816 1.00 96.88 519 PRO A CA 1
ATOM 4146 C C . PRO A 1 519 ? 18.526 -9.961 6.924 1.00 96.88 519 PRO A C 1
ATOM 4148 O O . PRO A 1 519 ? 19.097 -11.026 7.121 1.00 96.88 519 PRO A O 1
ATOM 4151 N N . GLY A 1 520 ? 17.453 -9.595 7.638 1.00 96.38 520 GLY A N 1
ATOM 4152 C CA . GLY A 1 520 ? 16.807 -10.485 8.615 1.00 96.38 520 GLY A CA 1
ATOM 4153 C C . GLY A 1 520 ? 15.832 -11.510 8.017 1.00 96.38 520 GLY A C 1
ATOM 4154 O O . GLY A 1 520 ? 15.432 -12.440 8.710 1.00 96.38 520 GLY A O 1
ATOM 4155 N N . LEU A 1 521 ? 15.450 -11.352 6.746 1.00 97.56 521 LEU A N 1
ATOM 4156 C CA . LEU A 1 521 ? 14.465 -12.188 6.044 1.00 97.56 521 LEU A CA 1
ATOM 4157 C C . LEU A 1 521 ? 15.104 -13.060 4.953 1.00 97.56 521 LEU A C 1
ATOM 4159 O O . LEU A 1 521 ? 14.660 -14.191 4.719 1.00 97.56 521 LEU A O 1
ATOM 4163 N N . LEU A 1 522 ? 16.129 -12.527 4.283 1.00 98.00 522 LEU A N 1
ATOM 4164 C CA . LEU A 1 522 ? 16.898 -13.214 3.254 1.00 98.00 522 LEU A CA 1
ATOM 4165 C C . LEU A 1 522 ? 17.686 -14.385 3.842 1.00 98.00 522 LEU A C 1
ATOM 4167 O O . LEU A 1 522 ? 18.137 -14.355 4.986 1.00 98.00 522 LEU A O 1
ATOM 4171 N N . ASN A 1 523 ? 17.908 -15.407 3.019 1.00 97.94 523 ASN A N 1
ATOM 4172 C CA . ASN A 1 523 ? 18.924 -16.410 3.291 1.00 97.94 523 ASN A CA 1
ATOM 4173 C C . ASN A 1 523 ? 20.296 -15.718 3.420 1.00 97.94 523 ASN A C 1
ATOM 4175 O O . ASN A 1 523 ? 20.726 -15.078 2.456 1.00 97.94 523 ASN A O 1
ATOM 4179 N N . PRO A 1 524 ? 21.022 -15.868 4.546 1.00 97.38 524 PRO A N 1
ATOM 4180 C CA . PRO A 1 524 ? 22.327 -15.237 4.723 1.00 97.38 524 PRO A CA 1
ATOM 4181 C C . PRO A 1 524 ? 23.330 -15.562 3.610 1.00 97.38 524 PRO A C 1
ATOM 4183 O O . PRO A 1 524 ? 24.158 -14.716 3.285 1.00 97.38 524 PRO A O 1
ATOM 4186 N N . ALA A 1 525 ? 23.232 -16.749 2.997 1.00 97.44 525 ALA A N 1
ATOM 4187 C CA . ALA A 1 525 ? 24.095 -17.162 1.890 1.00 97.44 525 ALA A CA 1
ATOM 4188 C C . ALA A 1 525 ? 23.821 -16.409 0.573 1.00 97.44 525 ALA A C 1
ATOM 4190 O O . ALA A 1 525 ? 24.682 -16.388 -0.301 1.00 97.44 525 ALA A O 1
ATOM 4191 N N . ALA A 1 526 ? 22.644 -15.793 0.426 1.00 96.44 526 ALA A N 1
ATOM 4192 C CA . ALA A 1 526 ? 22.271 -15.021 -0.757 1.00 96.44 526 ALA A CA 1
ATOM 4193 C C . ALA A 1 526 ? 22.684 -13.539 -0.666 1.00 96.44 526 ALA A C 1
ATOM 4195 O O . ALA A 1 526 ? 22.667 -12.831 -1.675 1.00 96.44 526 ALA A O 1
ATOM 4196 N N . THR A 1 527 ? 23.073 -13.059 0.517 1.00 96.06 527 THR A N 1
ATOM 4197 C CA . THR A 1 527 ? 23.489 -11.669 0.750 1.00 96.06 527 THR A CA 1
ATOM 4198 C C . THR A 1 527 ? 24.706 -11.290 -0.099 1.00 96.06 527 THR A C 1
ATOM 4200 O O . THR A 1 527 ? 25.721 -11.982 -0.100 1.00 96.06 527 THR A O 1
ATOM 4203 N N . GLY A 1 528 ? 24.608 -10.174 -0.819 1.00 97.31 528 GLY A N 1
ATOM 4204 C CA . GLY A 1 528 ? 25.619 -9.654 -1.741 1.00 97.31 528 GLY A CA 1
ATOM 4205 C C . GLY A 1 528 ? 25.736 -10.415 -3.064 1.00 97.31 528 GLY A C 1
ATOM 4206 O O . GLY A 1 528 ? 26.559 -10.055 -3.912 1.00 97.31 528 GLY A O 1
ATOM 4207 N N . THR A 1 529 ? 24.929 -11.457 -3.276 1.00 98.19 529 THR A N 1
ATOM 4208 C CA . THR A 1 529 ? 25.025 -12.315 -4.463 1.00 98.19 529 THR A CA 1
ATOM 4209 C C . THR A 1 529 ? 24.162 -11.807 -5.622 1.00 98.19 529 THR A C 1
ATOM 4211 O O . THR A 1 529 ? 23.464 -10.790 -5.547 1.00 98.19 529 THR A O 1
ATOM 4214 N N . THR A 1 530 ? 24.258 -12.479 -6.767 1.00 98.44 530 THR A N 1
ATOM 4215 C CA . THR A 1 530 ? 23.442 -12.194 -7.949 1.00 98.44 530 THR A CA 1
ATOM 4216 C C . THR A 1 530 ? 22.869 -13.490 -8.482 1.00 98.44 530 THR A C 1
ATOM 4218 O O . THR A 1 530 ? 23.613 -14.379 -8.887 1.00 98.44 530 THR A O 1
ATOM 4221 N N . ASN A 1 531 ? 21.546 -13.570 -8.515 1.00 98.31 531 ASN A N 1
ATOM 4222 C CA . ASN A 1 531 ? 20.823 -14.632 -9.178 1.00 98.31 531 ASN A CA 1
ATOM 4223 C C . ASN A 1 531 ? 20.717 -14.310 -10.677 1.00 98.31 531 ASN A C 1
ATOM 4225 O O . ASN A 1 531 ? 20.103 -13.320 -11.094 1.00 98.31 531 ASN A O 1
ATOM 4229 N N . THR A 1 532 ? 21.350 -15.155 -11.486 1.00 96.19 532 THR A N 1
ATOM 4230 C CA . THR A 1 532 ? 21.412 -15.021 -12.946 1.00 96.19 532 THR A CA 1
ATOM 4231 C C . THR A 1 532 ? 20.599 -16.073 -13.691 1.00 96.19 532 THR A C 1
ATOM 4233 O O . THR A 1 532 ? 20.578 -16.061 -14.922 1.00 96.19 532 THR A O 1
ATOM 4236 N N . THR A 1 533 ? 19.912 -16.961 -12.974 1.00 95.44 533 THR A N 1
ATOM 4237 C CA . THR A 1 533 ? 19.270 -18.156 -13.535 1.00 95.44 533 THR A CA 1
ATOM 4238 C C . THR A 1 533 ? 17.750 -18.096 -13.434 1.00 95.44 533 THR A C 1
ATOM 4240 O O . THR A 1 533 ? 17.063 -18.424 -14.403 1.00 95.44 533 THR A O 1
ATOM 4243 N N . SER A 1 534 ? 17.203 -17.629 -12.310 1.00 97.69 534 SER A N 1
ATOM 4244 C CA . SER A 1 534 ? 15.758 -17.573 -12.089 1.00 97.69 534 SER A CA 1
ATOM 4245 C C . SER A 1 534 ? 15.105 -16.495 -12.952 1.00 97.69 534 SER A C 1
ATOM 4247 O O . SER A 1 534 ? 15.506 -15.333 -12.925 1.00 97.69 534 SER A O 1
ATOM 4249 N N . VAL A 1 535 ? 14.057 -16.869 -13.687 1.00 98.25 535 VAL A N 1
ATOM 4250 C CA . VAL A 1 535 ? 13.220 -15.946 -14.468 1.00 98.25 535 VAL A CA 1
ATOM 4251 C C . VAL A 1 535 ? 11.970 -15.601 -13.673 1.00 98.25 535 VAL A C 1
ATOM 4253 O O . VAL A 1 535 ? 11.285 -16.498 -13.187 1.00 98.25 535 VAL A O 1
ATOM 4256 N N . LEU A 1 536 ? 11.656 -14.313 -13.564 1.00 98.12 536 LEU A N 1
ATOM 4257 C CA . LEU A 1 536 ? 10.484 -13.825 -12.841 1.00 98.12 536 LEU A CA 1
ATOM 4258 C C . LEU A 1 536 ? 10.002 -12.486 -13.406 1.00 98.12 536 LEU A C 1
ATOM 4260 O O . LEU A 1 536 ? 10.744 -11.780 -14.089 1.00 98.12 536 LEU A O 1
ATOM 4264 N N . CYS A 1 537 ? 8.758 -12.121 -13.117 1.00 98.62 537 CYS A N 1
ATOM 4265 C CA . CYS A 1 537 ? 8.170 -10.853 -13.528 1.00 98.62 537 CYS A CA 1
ATOM 4266 C C . CYS A 1 537 ? 7.408 -10.143 -12.400 1.00 98.62 537 CYS A C 1
ATOM 4268 O O . CYS A 1 537 ? 7.220 -10.683 -11.309 1.00 98.62 537 CYS A O 1
ATOM 4270 N N . ALA A 1 538 ? 6.953 -8.914 -12.652 1.00 98.38 538 ALA A N 1
ATOM 4271 C CA . ALA A 1 538 ? 6.250 -8.096 -11.661 1.00 98.38 538 ALA A CA 1
ATOM 4272 C C . ALA A 1 538 ? 4.977 -8.766 -11.093 1.00 98.38 538 ALA A C 1
ATOM 4274 O O . ALA A 1 538 ? 4.642 -8.558 -9.925 1.00 98.38 538 ALA A O 1
ATOM 4275 N N . LEU A 1 539 ? 4.297 -9.610 -11.881 1.00 98.12 539 LEU A N 1
ATOM 4276 C CA . LEU A 1 539 ? 3.160 -10.420 -11.412 1.00 98.12 539 LEU A CA 1
ATOM 4277 C C . LEU A 1 539 ? 3.580 -11.433 -10.342 1.00 98.12 539 LEU A C 1
ATOM 4279 O O . LEU A 1 539 ? 2.846 -11.651 -9.380 1.00 98.12 539 LEU A O 1
ATOM 4283 N N . ASP A 1 540 ? 4.756 -12.041 -10.508 1.00 98.69 540 ASP A N 1
ATOM 4284 C CA . ASP A 1 540 ? 5.283 -13.049 -9.587 1.00 98.69 540 ASP A CA 1
ATOM 4285 C C . ASP A 1 540 ? 5.718 -12.387 -8.275 1.00 98.69 540 ASP A C 1
ATOM 4287 O O . ASP A 1 540 ? 5.463 -12.920 -7.198 1.00 98.69 540 ASP A O 1
ATOM 4291 N N . VAL A 1 541 ? 6.280 -11.172 -8.337 1.00 98.69 541 VAL A N 1
ATOM 4292 C CA . VAL A 1 541 ? 6.543 -10.356 -7.138 1.00 98.69 541 VAL A CA 1
ATOM 4293 C C . VAL A 1 541 ? 5.245 -10.100 -6.375 1.00 98.69 541 VAL A C 1
ATOM 4295 O O . VAL A 1 541 ? 5.180 -10.368 -5.178 1.00 98.69 541 VAL A O 1
ATOM 4298 N N . ASN A 1 542 ? 4.185 -9.656 -7.060 1.00 98.56 542 ASN A N 1
ATOM 4299 C CA . ASN A 1 542 ? 2.875 -9.467 -6.436 1.00 98.56 542 ASN A CA 1
ATOM 4300 C C . ASN A 1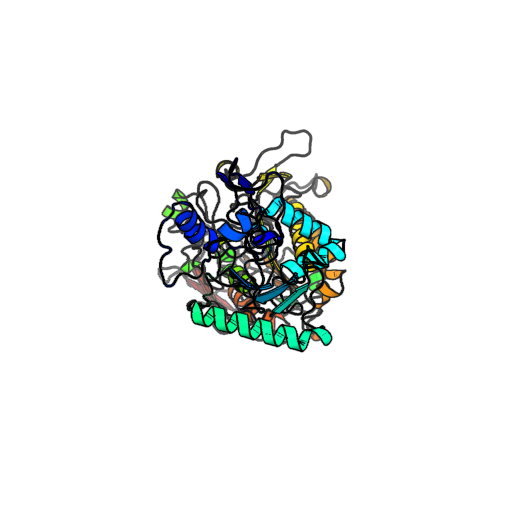 542 ? 2.370 -10.755 -5.765 1.00 98.56 542 ASN A C 1
ATOM 4302 O O . ASN A 1 542 ? 2.040 -10.737 -4.578 1.00 98.56 542 ASN A O 1
ATOM 4306 N N . ARG A 1 543 ? 2.355 -11.876 -6.500 1.00 98.38 543 ARG A N 1
ATOM 4307 C CA . ARG A 1 543 ? 1.876 -13.162 -5.981 1.00 98.38 543 ARG A CA 1
ATOM 4308 C C . ARG A 1 543 ? 2.694 -13.626 -4.776 1.00 98.38 543 ARG A C 1
ATOM 4310 O O . ARG A 1 543 ? 2.104 -14.093 -3.803 1.00 98.38 543 ARG A O 1
ATOM 4317 N N . SER A 1 544 ? 4.012 -13.485 -4.821 1.00 98.75 544 SER A N 1
ATOM 4318 C CA . SER A 1 544 ? 4.925 -13.922 -3.759 1.00 98.75 544 SER A CA 1
ATOM 4319 C C . SER A 1 544 ? 4.742 -13.127 -2.466 1.00 98.75 544 SER A C 1
ATOM 4321 O O . SER A 1 544 ? 4.862 -13.680 -1.374 1.00 98.75 544 SER A O 1
ATOM 4323 N N . LEU A 1 545 ? 4.397 -11.838 -2.559 1.00 98.69 545 LEU A N 1
ATOM 4324 C CA . LEU A 1 545 ? 4.208 -10.994 -1.378 1.00 98.69 545 LEU A CA 1
ATOM 4325 C C . LEU A 1 545 ? 3.028 -11.431 -0.497 1.00 98.69 545 LEU A C 1
ATOM 4327 O O . LEU A 1 545 ? 3.075 -11.209 0.712 1.00 98.69 545 LEU A O 1
ATOM 4331 N N . TYR A 1 546 ? 2.018 -12.117 -1.039 1.00 98.00 546 TYR A N 1
ATOM 4332 C CA . TYR A 1 546 ? 0.979 -12.760 -0.221 1.00 98.00 546 TYR A CA 1
ATOM 4333 C C . TYR A 1 546 ? 1.568 -13.821 0.713 1.00 98.00 546 TYR A C 1
ATOM 4335 O O . TYR A 1 546 ? 1.270 -13.835 1.906 1.00 98.00 546 TYR A O 1
ATOM 4343 N N . THR A 1 547 ? 2.465 -14.657 0.189 1.00 97.88 547 THR A N 1
ATOM 4344 C CA . THR A 1 547 ? 3.134 -15.721 0.945 1.00 97.88 547 THR A CA 1
ATOM 4345 C C . THR A 1 547 ? 4.109 -15.141 1.964 1.00 97.88 547 THR A C 1
ATOM 4347 O O . THR A 1 547 ? 4.062 -15.519 3.131 1.00 97.88 547 THR A O 1
ATOM 4350 N N . VAL A 1 548 ? 4.918 -14.150 1.566 1.00 98.06 548 VAL A N 1
ATOM 4351 C CA . VAL A 1 548 ? 5.868 -13.464 2.464 1.00 98.06 548 VAL A CA 1
ATOM 4352 C C . VAL A 1 548 ? 5.161 -12.819 3.661 1.00 98.06 548 VAL A C 1
ATOM 4354 O O . VAL A 1 548 ? 5.668 -12.860 4.777 1.00 98.06 548 VAL A O 1
ATOM 4357 N N . THR A 1 549 ? 3.986 -12.227 3.447 1.00 97.06 549 THR A N 1
ATOM 4358 C CA . THR A 1 549 ? 3.237 -11.504 4.491 1.00 97.06 549 THR A CA 1
ATOM 4359 C C . THR A 1 549 ? 2.228 -12.376 5.247 1.00 97.06 549 THR A C 1
ATOM 4361 O O . THR A 1 549 ? 1.642 -11.931 6.237 1.00 97.06 549 THR A O 1
ATOM 4364 N N . GLY A 1 550 ? 1.986 -13.609 4.786 1.00 94.56 550 GLY A N 1
ATOM 4365 C CA . GLY A 1 550 ? 0.917 -14.472 5.294 1.00 94.56 550 GLY A CA 1
ATOM 4366 C C . GLY A 1 550 ? -0.485 -13.886 5.083 1.00 94.56 550 GLY A C 1
ATOM 4367 O O . GLY A 1 550 ? -1.387 -14.136 5.890 1.00 94.56 550 GLY A O 1
ATOM 4368 N N . ALA A 1 551 ? -0.655 -13.048 4.058 1.00 94.50 551 ALA A N 1
ATOM 4369 C CA . ALA A 1 551 ? -1.942 -12.483 3.682 1.00 94.50 551 ALA A CA 1
ATOM 4370 C C . ALA A 1 551 ? -2.717 -13.444 2.778 1.00 94.50 551 ALA A C 1
ATOM 4372 O O . ALA A 1 551 ? -2.148 -14.147 1.944 1.00 94.50 551 ALA A O 1
ATOM 4373 N N . GLU A 1 552 ? -4.037 -13.455 2.936 1.00 93.44 552 GLU A N 1
ATOM 4374 C CA . GLU A 1 552 ? -4.909 -14.294 2.120 1.00 93.44 552 GLU A CA 1
ATOM 4375 C C . GLU A 1 552 ? -4.974 -13.780 0.676 1.00 93.44 552 GLU A C 1
ATOM 4377 O O . GLU A 1 552 ? -4.937 -12.574 0.408 1.00 93.44 552 GLU A O 1
ATOM 4382 N N . LEU A 1 553 ? -5.086 -14.714 -0.269 1.00 95.69 553 LEU A N 1
ATOM 4383 C CA . LEU A 1 553 ? -5.306 -14.380 -1.671 1.00 95.69 553 LEU A CA 1
ATOM 4384 C C . LEU A 1 553 ? -6.701 -13.759 -1.865 1.00 95.69 553 LEU A C 1
ATOM 4386 O O . LEU A 1 553 ? -7.655 -14.148 -1.185 1.00 95.69 553 LEU A O 1
ATOM 4390 N N . PRO A 1 554 ? -6.862 -12.830 -2.826 1.00 93.94 554 PRO A N 1
ATOM 4391 C CA . PRO A 1 554 ? -8.158 -12.227 -3.114 1.00 93.94 554 PRO A CA 1
ATOM 4392 C C . PRO A 1 554 ? -9.184 -13.290 -3.532 1.00 93.94 554 PRO A C 1
ATOM 4394 O O . PRO A 1 554 ? -8.998 -14.009 -4.513 1.00 93.94 554 PRO A O 1
ATOM 4397 N N . THR A 1 555 ? -10.304 -13.366 -2.810 1.00 89.75 555 THR A N 1
ATOM 4398 C CA . THR A 1 555 ? -11.390 -14.306 -3.130 1.00 89.75 555 THR A CA 1
ATOM 4399 C C . THR A 1 555 ? -12.014 -13.979 -4.489 1.00 89.75 555 THR A C 1
ATOM 4401 O O . THR A 1 555 ? -12.335 -12.826 -4.769 1.00 89.75 555 THR A O 1
ATOM 4404 N N . GLY A 1 556 ? -12.220 -14.999 -5.326 1.00 88.69 556 GLY A N 1
ATOM 4405 C CA . GLY A 1 556 ? -12.889 -14.854 -6.625 1.00 88.69 556 GLY A CA 1
ATOM 4406 C C . GLY A 1 556 ? -12.032 -14.237 -7.735 1.00 88.69 556 GLY A C 1
ATOM 4407 O O . GLY A 1 556 ? -12.547 -14.010 -8.828 1.00 88.69 556 GLY A O 1
ATOM 4408 N N . ALA A 1 557 ? -10.742 -13.989 -7.492 1.00 89.38 557 ALA A N 1
ATOM 4409 C CA . ALA A 1 557 ? -9.801 -13.532 -8.506 1.00 89.38 557 ALA A CA 1
ATOM 4410 C C . ALA A 1 557 ? -8.702 -14.576 -8.741 1.00 89.38 557 ALA A C 1
ATOM 4412 O O . ALA A 1 557 ? -8.109 -15.099 -7.802 1.00 89.38 557 ALA A O 1
ATOM 4413 N N . THR A 1 558 ? -8.401 -14.849 -10.009 1.00 92.31 558 THR A N 1
ATOM 4414 C CA . THR A 1 558 ? -7.236 -15.649 -10.401 1.00 92.31 558 THR A CA 1
ATOM 4415 C C . THR A 1 558 ? -6.068 -14.711 -10.663 1.00 92.31 558 THR A C 1
ATOM 4417 O O . THR A 1 558 ? -6.175 -13.829 -11.517 1.00 92.31 558 THR A O 1
ATOM 4420 N N . LEU A 1 559 ? -4.970 -14.882 -9.932 1.00 96.81 559 LEU A N 1
ATOM 4421 C CA . LEU A 1 559 ? -3.719 -14.178 -10.213 1.00 96.81 559 LEU A CA 1
ATOM 4422 C C . LEU A 1 559 ? -2.978 -14.890 -11.353 1.00 96.81 559 LEU A C 1
ATOM 4424 O O . LEU A 1 559 ? -3.037 -16.112 -11.455 1.00 96.81 559 LEU A O 1
ATOM 4428 N N . ASP A 1 560 ? -2.304 -14.119 -12.204 1.00 97.94 560 ASP A N 1
ATOM 4429 C CA . ASP A 1 560 ? -1.489 -14.637 -13.313 1.00 97.94 560 ASP A CA 1
ATOM 4430 C C . ASP A 1 560 ? -0.019 -14.872 -12.893 1.00 97.94 560 ASP A C 1
ATOM 4432 O O . ASP A 1 560 ? 0.737 -15.529 -13.612 1.00 97.94 560 ASP A O 1
ATOM 4436 N N . GLY A 1 561 ? 0.396 -14.306 -11.754 1.00 97.50 561 GLY A N 1
ATOM 4437 C CA . GLY A 1 561 ? 1.725 -14.499 -11.173 1.00 97.50 561 GLY A CA 1
ATOM 4438 C C . GLY A 1 561 ? 1.889 -15.847 -10.470 1.00 97.50 561 GLY A C 1
ATOM 4439 O O . GLY A 1 561 ? 0.943 -16.373 -9.880 1.00 97.50 561 GLY A O 1
ATOM 4440 N N . GLU A 1 562 ? 3.110 -16.371 -10.492 1.00 98.12 562 GLU A N 1
ATOM 4441 C CA . GLU A 1 562 ? 3.531 -17.563 -9.756 1.00 98.12 562 GLU A CA 1
ATOM 4442 C C . GLU A 1 562 ? 4.136 -17.191 -8.396 1.00 98.12 562 GLU A C 1
ATOM 4444 O O . GLU A 1 562 ? 4.651 -16.092 -8.193 1.00 98.12 562 GLU A O 1
ATOM 4449 N N . ASP A 1 563 ? 4.036 -18.104 -7.431 1.00 98.38 563 ASP A N 1
ATOM 4450 C CA . ASP A 1 563 ? 4.596 -17.902 -6.096 1.00 98.38 563 ASP A CA 1
ATOM 4451 C C . ASP A 1 563 ? 6.079 -18.271 -6.077 1.00 98.38 563 ASP A C 1
ATOM 4453 O O . ASP A 1 563 ? 6.441 -19.446 -6.117 1.00 98.38 563 ASP A O 1
ATOM 4457 N N . LEU A 1 564 ? 6.927 -17.250 -6.020 1.00 98.56 564 LEU A N 1
ATOM 4458 C CA . LEU A 1 564 ? 8.384 -17.341 -6.009 1.00 98.56 564 LEU A CA 1
ATOM 4459 C C . LEU A 1 564 ? 8.964 -16.728 -4.726 1.00 98.56 564 LEU A C 1
ATOM 4461 O O . LEU A 1 564 ? 10.087 -16.224 -4.730 1.00 98.56 564 LEU A O 1
ATOM 4465 N N . ALA A 1 565 ? 8.214 -16.758 -3.617 1.00 98.62 565 ALA A N 1
ATOM 4466 C CA . ALA A 1 565 ? 8.646 -16.182 -2.343 1.00 98.62 565 ALA A CA 1
ATOM 4467 C C . ALA A 1 565 ? 10.002 -16.734 -1.875 1.00 98.62 565 ALA A C 1
ATOM 4469 O O . ALA A 1 565 ? 10.885 -15.966 -1.500 1.00 98.62 565 ALA A O 1
ATOM 4470 N N . GLU A 1 566 ? 10.208 -18.049 -1.966 1.00 98.62 566 GLU A N 1
ATOM 4471 C CA . GLU A 1 566 ? 11.480 -18.673 -1.584 1.00 98.62 566 GLU A CA 1
ATOM 4472 C C . GLU A 1 566 ? 12.640 -18.229 -2.488 1.00 98.62 566 GLU A C 1
ATOM 4474 O O . GLU A 1 566 ? 13.751 -18.022 -2.002 1.00 98.62 566 GLU A O 1
ATOM 4479 N N . THR A 1 567 ? 12.388 -18.004 -3.779 1.00 98.69 567 THR A N 1
ATOM 4480 C CA . THR A 1 567 ? 13.386 -17.465 -4.713 1.00 98.69 567 THR A CA 1
ATOM 4481 C C . THR A 1 567 ? 13.723 -16.014 -4.381 1.00 98.69 567 THR A C 1
ATOM 4483 O O . THR A 1 567 ? 14.898 -15.675 -4.262 1.00 98.69 567 THR A O 1
ATOM 4486 N N . LEU A 1 568 ? 12.715 -15.164 -4.146 1.00 98.50 568 LEU A N 1
ATOM 4487 C CA . LEU A 1 568 ? 12.915 -13.768 -3.727 1.00 98.50 568 LEU A CA 1
ATOM 4488 C C . LEU A 1 568 ? 13.711 -13.663 -2.421 1.00 98.50 568 LEU A C 1
ATOM 4490 O O . LEU A 1 568 ? 14.488 -12.727 -2.253 1.00 98.50 568 LEU A O 1
ATOM 4494 N N . LEU A 1 569 ? 13.538 -14.627 -1.512 1.00 98.56 569 LEU A N 1
ATOM 4495 C CA . LEU A 1 569 ? 14.255 -14.694 -0.239 1.00 98.56 569 LEU A CA 1
ATOM 4496 C C . LEU A 1 569 ? 15.622 -15.396 -0.336 1.00 98.56 569 LEU A C 1
ATOM 4498 O O . LEU A 1 569 ? 16.282 -15.582 0.687 1.00 98.56 569 LEU A O 1
ATOM 4502 N N . GLY A 1 570 ? 16.068 -15.787 -1.536 1.00 98.25 570 GLY A N 1
ATOM 4503 C CA . GLY A 1 570 ? 17.365 -16.435 -1.757 1.00 98.25 570 GLY A CA 1
ATOM 4504 C C . GLY A 1 570 ? 17.463 -17.859 -1.196 1.00 98.25 570 GLY A C 1
ATOM 4505 O O . GLY A 1 570 ? 18.554 -18.345 -0.899 1.00 98.25 570 GLY A O 1
ATOM 4506 N N . ARG A 1 571 ? 16.326 -18.524 -0.985 1.00 98.31 571 ARG A N 1
ATOM 4507 C CA . ARG A 1 571 ? 16.226 -19.906 -0.480 1.00 98.31 571 ARG A CA 1
ATOM 4508 C C . ARG A 1 571 ? 16.038 -20.927 -1.606 1.00 98.31 571 ARG A C 1
ATOM 4510 O O . ARG A 1 571 ? 16.131 -22.125 -1.362 1.00 98.31 571 ARG A O 1
ATOM 4517 N N . SER A 1 572 ? 15.793 -20.451 -2.825 1.00 97.88 572 SER A N 1
ATOM 4518 C CA . SER A 1 572 ? 15.649 -21.245 -4.042 1.00 97.88 572 SER A CA 1
ATOM 4519 C C . SER A 1 572 ? 16.236 -20.503 -5.246 1.00 97.88 572 SER A C 1
ATOM 4521 O O . SER A 1 572 ? 16.298 -19.274 -5.255 1.00 97.88 572 SER A O 1
ATOM 4523 N N . GLU A 1 573 ? 16.629 -21.254 -6.274 1.00 95.75 573 GLU A N 1
ATOM 4524 C CA . GLU A 1 573 ? 17.007 -20.731 -7.596 1.00 95.75 573 GLU A CA 1
ATOM 4525 C C . GLU A 1 573 ? 15.950 -21.046 -8.671 1.00 95.75 573 GLU A C 1
ATOM 4527 O O . GLU A 1 573 ? 16.148 -20.800 -9.863 1.00 95.75 573 GLU A O 1
ATOM 4532 N N . GLU A 1 574 ? 14.789 -21.562 -8.269 1.00 96.94 574 GLU A N 1
ATOM 4533 C CA . GLU A 1 574 ? 13.683 -21.826 -9.184 1.00 96.94 574 GLU A CA 1
ATOM 4534 C C . GLU A 1 574 ? 13.090 -20.518 -9.732 1.00 96.94 574 GLU A C 1
ATOM 4536 O O . GLU A 1 574 ? 12.832 -19.568 -8.993 1.00 96.94 574 GLU A O 1
ATOM 4541 N N . GLY A 1 575 ? 12.861 -20.464 -11.044 1.00 96.56 575 GLY A N 1
ATOM 4542 C CA . GLY A 1 575 ? 12.100 -19.397 -11.702 1.00 96.56 575 GLY A CA 1
ATOM 4543 C C . GLY A 1 575 ? 10.664 -19.815 -12.014 1.00 96.56 575 GLY A C 1
ATOM 4544 O O . GLY A 1 575 ? 10.287 -20.975 -11.806 1.00 96.56 575 GLY A O 1
ATOM 4545 N N . ARG A 1 576 ? 9.882 -18.885 -12.577 1.00 96.56 576 ARG A N 1
ATOM 4546 C CA . ARG A 1 576 ? 8.535 -19.193 -13.077 1.00 96.56 576 ARG A CA 1
ATOM 4547 C C . ARG A 1 576 ? 8.583 -20.292 -14.136 1.00 96.56 576 ARG A C 1
ATOM 4549 O O . ARG A 1 576 ? 9.543 -20.382 -14.907 1.00 96.56 576 ARG A O 1
ATOM 4556 N N . LYS A 1 577 ? 7.539 -21.113 -14.180 1.00 97.06 577 LYS A N 1
ATOM 4557 C CA . LYS A 1 577 ? 7.419 -22.248 -15.103 1.00 97.06 577 LYS A CA 1
ATOM 4558 C C . LYS A 1 577 ? 6.648 -21.895 -16.361 1.00 97.06 577 LYS A C 1
ATOM 4560 O O . LYS A 1 577 ? 7.004 -22.367 -17.434 1.00 97.06 577 LYS A O 1
ATOM 4565 N N . ALA A 1 578 ? 5.597 -21.089 -16.246 1.00 97.62 578 ALA A N 1
ATOM 4566 C CA . ALA A 1 578 ? 4.827 -20.664 -17.401 1.00 97.62 578 ALA A CA 1
ATOM 4567 C C . ALA A 1 578 ? 5.577 -19.576 -18.195 1.00 97.62 578 ALA A C 1
ATOM 4569 O O . ALA A 1 578 ? 6.331 -18.792 -17.618 1.00 97.62 578 ALA A O 1
ATOM 4570 N N . PRO A 1 579 ? 5.330 -19.430 -19.505 1.00 98.31 579 PRO A N 1
ATOM 4571 C CA . PRO A 1 579 ? 5.916 -18.342 -20.282 1.00 98.31 579 PRO A CA 1
ATOM 4572 C C . PRO A 1 579 ? 5.425 -16.957 -19.834 1.00 98.31 579 PRO A C 1
ATOM 4574 O O . PRO A 1 579 ? 4.332 -16.822 -19.273 1.00 98.31 579 PRO A O 1
ATOM 4577 N N . ILE A 1 580 ? 6.213 -15.912 -20.094 1.00 98.69 580 ILE A N 1
ATOM 4578 C CA . ILE A 1 580 ? 5.792 -14.510 -19.928 1.00 98.69 580 ILE A CA 1
ATOM 4579 C C . ILE A 1 580 ? 5.355 -13.975 -21.285 1.00 98.69 580 ILE A C 1
ATOM 4581 O O . ILE A 1 580 ? 6.101 -14.101 -22.251 1.00 98.69 580 ILE A O 1
ATOM 4585 N N . PHE A 1 581 ? 4.184 -13.347 -21.353 1.00 98.50 581 PHE A N 1
ATOM 4586 C CA . PHE A 1 581 ? 3.636 -12.796 -22.589 1.00 98.50 581 PHE A CA 1
ATOM 4587 C C . PHE A 1 581 ? 3.629 -11.272 -22.574 1.00 98.50 581 PHE A C 1
ATOM 4589 O O . PHE A 1 581 ? 3.313 -10.640 -21.566 1.00 98.50 581 PHE A O 1
ATOM 4596 N N . TRP A 1 582 ? 3.883 -10.677 -23.732 1.00 98.62 582 TRP A N 1
ATOM 4597 C CA . TRP A 1 582 ? 3.730 -9.250 -23.949 1.00 98.62 582 TRP A CA 1
ATOM 4598 C C . TRP A 1 582 ? 2.934 -8.971 -25.208 1.00 98.62 582 TRP A C 1
ATOM 4600 O O . TRP A 1 582 ? 2.978 -9.700 -26.198 1.00 98.62 582 TRP A O 1
ATOM 4610 N N . ARG A 1 583 ? 2.234 -7.845 -25.150 1.00 97.00 583 ARG A N 1
ATOM 4611 C CA . ARG A 1 583 ? 1.588 -7.222 -26.293 1.00 97.00 583 ARG A CA 1
ATOM 4612 C C . ARG A 1 583 ? 2.044 -5.779 -26.357 1.00 97.00 583 ARG A C 1
ATOM 4614 O O . ARG A 1 583 ? 1.970 -5.072 -25.349 1.00 97.00 583 ARG A O 1
ATOM 4621 N N . ARG A 1 584 ? 2.473 -5.357 -27.538 1.00 96.38 584 ARG A N 1
ATOM 4622 C CA . ARG A 1 584 ? 2.926 -4.000 -27.819 1.00 96.38 584 ARG A CA 1
ATOM 4623 C C . ARG A 1 584 ? 1.836 -2.976 -27.493 1.00 96.38 584 ARG A C 1
ATOM 4625 O O . ARG A 1 584 ? 0.667 -3.209 -27.822 1.00 96.38 584 ARG A O 1
ATOM 4632 N N . PRO A 1 585 ? 2.185 -1.816 -26.908 1.00 96.69 585 PRO A N 1
ATOM 4633 C CA . PRO A 1 585 ? 1.247 -0.709 -26.817 1.00 96.69 585 PRO A CA 1
ATOM 4634 C C . PRO A 1 585 ? 0.753 -0.309 -28.218 1.00 96.69 585 PRO A C 1
ATOM 4636 O O . PRO A 1 585 ? 1.578 -0.116 -29.118 1.00 96.69 585 PRO A O 1
ATOM 4639 N N . PRO A 1 586 ? -0.569 -0.170 -28.440 1.00 94.62 586 PRO A N 1
ATOM 4640 C CA . PRO A 1 586 ? -1.133 0.007 -29.782 1.00 94.62 586 PRO A CA 1
ATOM 4641 C C . PRO A 1 586 ? -0.568 1.235 -30.513 1.00 94.62 586 PRO A C 1
ATOM 4643 O O . PRO A 1 586 ? -0.384 1.213 -31.725 1.00 94.62 586 PRO A O 1
ATOM 4646 N N . ASP A 1 587 ? -0.210 2.275 -29.764 1.00 94.75 587 ASP A N 1
ATOM 4647 C CA . ASP A 1 587 ? 0.317 3.557 -30.231 1.00 94.75 587 ASP A CA 1
ATOM 4648 C C . ASP A 1 587 ? 1.855 3.647 -30.253 1.00 94.75 587 ASP A C 1
ATOM 4650 O O . ASP A 1 587 ? 2.413 4.748 -30.272 1.00 94.75 587 ASP A O 1
ATOM 4654 N N . ARG A 1 588 ? 2.555 2.506 -30.211 1.00 95.56 588 ARG A N 1
ATOM 4655 C CA . ARG A 1 588 ? 4.027 2.428 -30.204 1.00 95.56 588 ARG A CA 1
ATOM 4656 C C . ARG A 1 588 ? 4.569 1.417 -31.223 1.00 95.56 588 ARG A C 1
ATOM 4658 O O . ARG A 1 588 ? 5.151 0.421 -30.810 1.00 95.56 588 ARG A O 1
ATOM 4665 N N . PRO A 1 589 ? 4.383 1.639 -32.538 1.00 93.69 589 PRO A N 1
ATOM 4666 C CA . PRO A 1 589 ? 4.789 0.691 -33.587 1.00 93.69 589 PRO A CA 1
ATOM 4667 C C . PRO A 1 589 ? 6.310 0.572 -33.797 1.00 93.69 589 PRO A C 1
ATOM 4669 O O . PRO A 1 589 ? 6.742 -0.175 -34.666 1.00 93.69 589 PRO A O 1
ATOM 4672 N N . GLY A 1 590 ? 7.129 1.283 -33.017 1.00 90.88 590 GLY A N 1
ATOM 4673 C CA . GLY A 1 590 ? 8.561 1.416 -33.280 1.00 90.88 590 GLY A CA 1
ATOM 4674 C C . GLY A 1 590 ? 8.830 2.413 -34.405 1.00 90.88 590 GLY A C 1
ATOM 4675 O O . GLY A 1 590 ? 8.019 3.310 -34.664 1.00 90.88 590 GLY A O 1
ATOM 4676 N N . THR A 1 591 ? 9.975 2.266 -35.062 1.00 88.12 591 THR A N 1
ATOM 4677 C CA . THR A 1 591 ? 10.376 3.112 -36.195 1.00 88.12 591 THR A CA 1
ATOM 4678 C C . THR A 1 591 ? 10.202 2.363 -37.516 1.00 88.12 591 THR A C 1
ATOM 4680 O O . THR A 1 591 ? 9.914 1.171 -37.537 1.00 88.12 591 THR A O 1
ATOM 4683 N N . LYS A 1 592 ? 10.371 3.052 -38.654 1.00 86.19 592 LYS A N 1
ATOM 4684 C CA . LYS A 1 592 ? 10.357 2.374 -39.963 1.00 86.19 592 LYS A CA 1
ATOM 4685 C C . LYS A 1 592 ? 11.565 1.452 -40.143 1.00 86.19 592 LYS A C 1
ATOM 4687 O O . LYS A 1 592 ? 11.457 0.443 -40.825 1.00 86.19 592 LYS A O 1
ATOM 4692 N N . GLN A 1 593 ? 12.705 1.846 -39.583 1.00 86.69 593 GLN A N 1
ATOM 4693 C CA . GLN A 1 593 ? 13.970 1.121 -39.664 1.00 86.69 593 GLN A CA 1
ATOM 4694 C C . GLN A 1 593 ? 13.973 -0.092 -38.738 1.00 86.69 593 GLN A C 1
ATOM 4696 O O . GLN A 1 593 ? 14.559 -1.116 -39.069 1.00 86.69 593 GLN A O 1
ATOM 4701 N N . GLU A 1 594 ? 13.295 0.024 -37.603 1.00 86.19 594 GLU A N 1
ATOM 4702 C CA . GLU A 1 594 ? 13.202 -1.029 -36.610 1.00 86.19 594 GLU A CA 1
ATOM 4703 C C . GLU A 1 594 ? 11.762 -1.086 -36.080 1.00 86.19 594 GLU A C 1
ATOM 4705 O O . GLU A 1 594 ? 11.416 -0.408 -35.100 1.00 86.19 594 GLU A O 1
ATOM 4710 N N . PRO A 1 595 ? 10.878 -1.820 -36.785 1.00 91.62 595 PRO A N 1
ATOM 4711 C CA . PRO A 1 595 ? 9.505 -1.991 -36.349 1.00 91.62 595 PRO A CA 1
ATOM 4712 C C . PRO A 1 595 ? 9.477 -2.790 -35.046 1.00 91.62 595 PRO A C 1
ATOM 4714 O O . PRO A 1 595 ? 10.235 -3.741 -34.840 1.00 91.62 595 PRO A O 1
ATOM 4717 N N . ASN A 1 596 ? 8.582 -2.387 -34.155 1.00 95.12 596 ASN A N 1
ATOM 4718 C CA . ASN A 1 596 ? 8.378 -3.052 -32.880 1.00 95.12 596 ASN A CA 1
ATOM 4719 C C . ASN A 1 596 ? 7.380 -4.208 -33.077 1.00 95.12 596 ASN A C 1
ATOM 4721 O O . ASN A 1 596 ? 6.270 -3.937 -33.550 1.00 95.12 596 ASN A O 1
ATOM 4725 N N . PRO A 1 597 ? 7.726 -5.458 -32.718 1.00 96.69 597 PRO A N 1
ATOM 4726 C CA . PRO A 1 597 ? 6.825 -6.601 -32.876 1.00 96.69 597 PRO A CA 1
ATOM 4727 C C . PRO A 1 597 ? 5.515 -6.409 -32.109 1.00 96.69 597 PRO A C 1
ATOM 4729 O O . PRO A 1 597 ? 5.511 -5.804 -31.038 1.00 96.69 597 PRO A O 1
ATOM 4732 N N . ASP A 1 598 ? 4.397 -6.937 -32.610 1.00 97.44 598 ASP A N 1
ATOM 4733 C CA . ASP A 1 598 ? 3.106 -6.798 -31.919 1.00 97.44 598 ASP A CA 1
ATOM 4734 C C . ASP A 1 598 ? 2.996 -7.666 -30.662 1.00 97.44 598 ASP A C 1
ATOM 4736 O O . ASP A 1 598 ? 2.366 -7.263 -29.674 1.00 97.44 598 ASP A O 1
ATOM 4740 N N . LEU A 1 599 ? 3.595 -8.855 -30.703 1.00 98.12 599 LEU A N 1
ATOM 4741 C CA . LEU A 1 599 ? 3.516 -9.879 -29.672 1.00 98.12 599 LEU A CA 1
ATOM 4742 C C . LEU A 1 599 ? 4.912 -10.401 -29.346 1.00 98.12 599 LEU A C 1
ATOM 4744 O O . LEU A 1 599 ? 5.754 -10.555 -30.231 1.00 98.12 599 LEU A O 1
ATOM 4748 N N . ALA A 1 600 ? 5.132 -10.710 -28.070 1.00 98.50 600 ALA A N 1
ATOM 4749 C CA . ALA A 1 600 ? 6.339 -11.388 -27.622 1.00 98.50 600 ALA A CA 1
ATOM 4750 C C . ALA A 1 600 ? 6.026 -12.418 -26.538 1.00 98.50 600 ALA A C 1
ATOM 4752 O O . ALA A 1 600 ? 5.108 -12.231 -25.735 1.00 98.50 600 ALA A O 1
ATOM 4753 N N . VAL A 1 601 ? 6.827 -13.476 -26.473 1.00 98.56 601 VAL A N 1
ATOM 4754 C CA . VAL A 1 601 ? 6.803 -14.447 -25.376 1.00 98.56 601 VAL A CA 1
ATOM 4755 C C . VAL A 1 601 ? 8.223 -14.818 -24.964 1.00 98.56 601 VAL A C 1
ATOM 4757 O O . VAL A 1 601 ? 9.105 -14.952 -25.809 1.00 98.56 601 VAL A O 1
ATOM 4760 N N . ARG A 1 602 ? 8.448 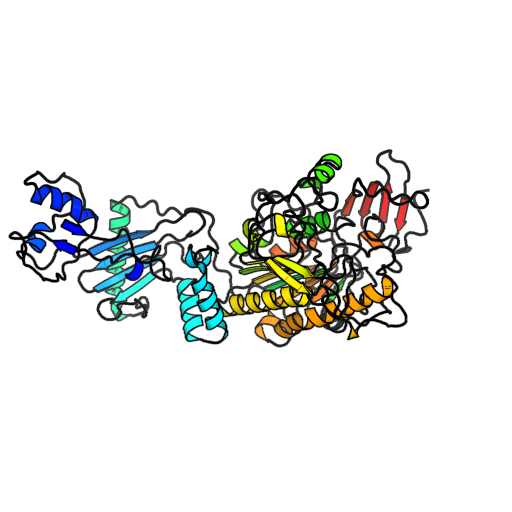-14.972 -23.657 1.00 98.31 602 ARG A N 1
ATOM 4761 C CA . ARG A 1 602 ? 9.667 -15.558 -23.094 1.00 98.31 602 ARG A CA 1
ATOM 4762 C C . ARG A 1 602 ? 9.307 -16.894 -22.465 1.00 98.31 602 ARG A C 1
ATOM 4764 O O . ARG A 1 602 ? 8.506 -16.916 -21.532 1.00 98.31 602 ARG A O 1
ATOM 4771 N N . ASP A 1 603 ? 9.938 -17.962 -22.936 1.00 97.69 603 ASP A N 1
ATOM 4772 C CA . ASP A 1 603 ? 9.827 -19.309 -22.377 1.00 97.69 603 ASP A CA 1
ATOM 4773 C C . ASP A 1 603 ? 11.226 -19.889 -22.122 1.00 97.69 603 ASP A C 1
ATOM 4775 O O . ASP A 1 603 ? 12.002 -20.158 -23.045 1.00 97.69 603 ASP A O 1
ATOM 4779 N N . GLY A 1 604 ? 11.594 -19.998 -20.844 1.00 94.50 604 GLY A N 1
ATOM 4780 C CA . GLY A 1 604 ? 12.949 -20.345 -20.423 1.00 94.50 604 GLY A CA 1
ATOM 4781 C C . GLY A 1 604 ? 14.010 -19.412 -21.025 1.00 94.50 604 GLY A C 1
ATOM 4782 O O . GLY A 1 604 ? 14.070 -18.214 -20.712 1.00 94.50 604 GLY A O 1
ATOM 4783 N N . LYS A 1 605 ? 14.872 -19.979 -21.878 1.00 95.62 605 LYS A N 1
ATOM 4784 C CA . LYS A 1 605 ? 15.931 -19.251 -22.598 1.00 95.62 605 LYS A CA 1
ATOM 4785 C C . LYS A 1 605 ? 15.463 -18.593 -23.896 1.00 95.62 605 LYS A C 1
ATOM 4787 O O . LYS A 1 605 ? 16.176 -17.750 -24.427 1.00 95.62 605 LYS A O 1
ATOM 4792 N N . TRP A 1 606 ? 14.301 -18.981 -24.410 1.00 98.31 606 TRP A N 1
ATOM 4793 C CA . TRP A 1 606 ? 13.821 -18.536 -25.709 1.00 98.31 606 TRP A CA 1
ATOM 4794 C C . TRP A 1 606 ? 12.990 -17.266 -25.587 1.00 98.31 606 TRP A C 1
ATOM 4796 O O . TRP A 1 606 ? 12.103 -17.169 -24.734 1.00 98.31 606 TRP A O 1
ATOM 4806 N N . LYS A 1 607 ? 13.252 -16.313 -26.478 1.00 98.56 607 LYS A N 1
ATOM 4807 C CA . LYS A 1 607 ? 12.438 -15.118 -26.686 1.00 98.56 607 LYS A CA 1
ATOM 4808 C C . LYS A 1 607 ? 11.910 -15.121 -28.113 1.00 98.56 607 LYS A C 1
ATOM 4810 O O . LYS A 1 607 ? 12.694 -15.124 -29.056 1.00 98.56 607 LYS A O 1
ATOM 4815 N N . PHE A 1 608 ? 10.592 -15.161 -28.258 1.00 98.56 608 PHE A N 1
ATOM 4816 C CA . PHE A 1 608 ? 9.907 -15.226 -29.545 1.00 98.56 608 PHE A CA 1
ATOM 4817 C C . PHE A 1 608 ? 9.091 -13.961 -29.791 1.00 98.56 608 PHE A C 1
ATOM 4819 O O . PHE A 1 608 ? 8.460 -13.443 -28.865 1.00 98.56 608 PHE A O 1
ATOM 4826 N N . TYR A 1 609 ? 9.065 -13.520 -31.045 1.00 98.31 609 TYR A N 1
ATOM 4827 C CA . TYR A 1 609 ? 8.357 -12.341 -31.527 1.00 98.31 609 TYR A CA 1
ATOM 4828 C C . TYR A 1 609 ? 7.546 -12.652 -32.778 1.00 98.31 609 TYR A C 1
ATOM 4830 O O . TYR A 1 609 ? 7.977 -13.437 -33.620 1.00 98.31 609 TYR A O 1
ATOM 4838 N N . MET A 1 610 ? 6.404 -11.980 -32.920 1.00 97.25 610 MET A N 1
ATOM 4839 C CA . MET A 1 610 ? 5.608 -11.988 -34.149 1.00 97.25 610 MET A CA 1
ATOM 4840 C C . MET A 1 610 ? 4.732 -10.736 -34.248 1.00 97.25 610 MET A C 1
ATOM 4842 O O . MET A 1 610 ? 4.400 -10.109 -33.235 1.00 97.25 610 MET A O 1
ATOM 4846 N N . ASN A 1 611 ? 4.300 -10.412 -35.463 1.00 96.50 611 ASN A N 1
ATOM 4847 C CA . ASN A 1 611 ? 3.194 -9.483 -35.681 1.00 96.50 611 ASN A CA 1
ATOM 4848 C C . ASN A 1 611 ? 1.844 -10.215 -35.638 1.00 96.50 611 ASN A C 1
ATOM 4850 O O . ASN A 1 611 ? 1.788 -11.446 -35.688 1.00 96.50 611 ASN A O 1
ATOM 4854 N N . TYR A 1 612 ? 0.735 -9.472 -35.589 1.00 94.25 612 TYR A N 1
ATOM 4855 C CA . TYR A 1 612 ? -0.605 -10.081 -35.597 1.00 94.25 612 TYR A CA 1
ATOM 4856 C C . TYR A 1 612 ? -0.891 -10.934 -36.841 1.00 94.25 612 TYR A C 1
ATOM 4858 O O . TYR A 1 612 ? -1.561 -11.959 -36.730 1.00 94.25 612 TYR A O 1
ATOM 4866 N N . GLU A 1 613 ? -0.335 -10.560 -37.994 1.00 93.56 613 GLU A N 1
ATOM 4867 C CA . GLU A 1 613 ? -0.496 -11.281 -39.265 1.00 93.56 613 GLU A CA 1
ATOM 4868 C C . GLU A 1 613 ? 0.380 -12.545 -39.356 1.00 93.56 613 GLU A C 1
ATOM 4870 O O . GLU A 1 613 ? 0.444 -13.186 -40.402 1.00 93.56 613 GLU A O 1
ATOM 4875 N N . SER A 1 614 ? 1.040 -12.939 -38.256 1.00 90.06 614 SER A N 1
ATOM 4876 C CA . SER A 1 614 ? 1.945 -14.099 -38.196 1.00 90.06 614 SER A CA 1
ATOM 4877 C C . SER A 1 614 ? 3.162 -14.008 -39.118 1.00 90.06 614 SER A C 1
ATOM 4879 O O . SER A 1 614 ? 3.770 -15.020 -39.458 1.00 90.06 614 SER A O 1
ATOM 4881 N N . ASP A 1 615 ? 3.553 -12.786 -39.468 1.00 92.56 615 ASP A N 1
ATOM 4882 C CA . ASP A 1 615 ? 4.819 -12.459 -40.109 1.00 92.56 615 ASP A CA 1
ATOM 4883 C C . ASP A 1 615 ? 5.788 -11.780 -39.119 1.00 92.56 615 ASP A C 1
ATOM 4885 O O . ASP A 1 615 ? 5.514 -11.654 -37.919 1.00 92.56 615 ASP A O 1
ATOM 4889 N N . GLY A 1 616 ? 6.967 -11.388 -39.615 1.00 92.56 616 GLY A N 1
ATOM 4890 C CA . GLY A 1 616 ? 7.988 -10.722 -38.800 1.00 92.56 616 GLY A CA 1
ATOM 4891 C C . GLY A 1 616 ? 8.527 -11.592 -37.661 1.00 92.56 616 GLY A C 1
ATOM 4892 O O . GLY A 1 616 ? 8.859 -11.064 -36.601 1.00 92.56 616 GLY A O 1
ATOM 4893 N N . ILE A 1 617 ? 8.574 -12.913 -37.867 1.00 96.81 617 ILE A N 1
ATOM 4894 C CA . ILE A 1 617 ? 8.954 -13.888 -36.845 1.00 96.81 617 ILE A CA 1
ATOM 4895 C C . ILE A 1 617 ? 10.423 -13.711 -36.453 1.00 96.81 617 ILE A C 1
ATOM 4897 O O . ILE A 1 617 ? 11.316 -13.672 -37.303 1.00 96.81 617 ILE A O 1
ATOM 4901 N N . GLN A 1 618 ? 10.675 -13.637 -35.148 1.00 97.75 618 GLN A N 1
ATOM 4902 C CA . GLN A 1 618 ? 12.028 -13.633 -34.597 1.00 97.75 618 GLN A CA 1
ATOM 4903 C C . GLN A 1 618 ? 12.102 -14.587 -33.407 1.00 97.75 618 GLN A C 1
ATOM 4905 O O . GLN A 1 618 ? 11.162 -14.672 -32.615 1.00 97.75 618 GLN A O 1
ATOM 4910 N N . LEU A 1 619 ? 13.217 -15.299 -33.275 1.00 98.44 619 LEU A N 1
ATOM 4911 C CA . LEU A 1 619 ? 13.480 -16.213 -32.168 1.00 98.44 619 LEU A CA 1
ATOM 4912 C C . LEU A 1 619 ? 14.924 -16.042 -31.694 1.00 98.44 619 LEU A C 1
ATOM 4914 O O . LEU A 1 619 ? 15.850 -16.187 -32.484 1.00 98.44 619 LEU A O 1
ATOM 4918 N N . TYR A 1 620 ? 15.120 -15.783 -30.405 1.00 98.56 620 TYR A N 1
ATOM 4919 C CA . TYR A 1 620 ? 16.440 -15.563 -29.812 1.00 98.56 620 TYR A CA 1
ATOM 4920 C C . TYR A 1 620 ? 16.680 -16.496 -28.625 1.00 98.56 620 TYR A C 1
ATOM 4922 O O . TYR A 1 620 ? 15.784 -16.723 -27.809 1.00 98.56 620 TYR A O 1
ATOM 4930 N N . ASP A 1 621 ? 17.901 -17.025 -28.521 1.00 98.00 621 ASP A N 1
ATOM 4931 C CA . ASP A 1 621 ? 18.385 -17.725 -27.328 1.00 98.00 621 ASP A CA 1
ATOM 4932 C C . ASP A 1 621 ? 19.078 -16.711 -26.408 1.00 98.00 621 ASP A C 1
ATOM 4934 O O . ASP A 1 621 ? 20.247 -16.381 -26.605 1.00 98.00 621 ASP A O 1
ATOM 4938 N N . LEU A 1 622 ? 18.374 -16.235 -25.381 1.00 97.50 622 LEU A N 1
ATOM 4939 C CA . LEU A 1 622 ? 18.862 -15.197 -24.467 1.00 97.50 622 LEU A CA 1
ATOM 4940 C C . LEU A 1 622 ? 20.059 -15.637 -23.611 1.00 97.50 622 LEU A C 1
ATOM 4942 O O . LEU A 1 622 ? 20.696 -14.791 -22.985 1.00 97.50 622 LEU A O 1
ATOM 4946 N N . THR A 1 623 ? 20.368 -16.939 -23.548 1.00 94.62 623 THR A N 1
ATOM 4947 C CA . THR A 1 623 ? 21.573 -17.419 -22.848 1.00 94.62 623 THR A CA 1
ATOM 4948 C C . THR A 1 623 ? 22.835 -17.245 -23.684 1.00 94.62 623 THR A C 1
ATOM 4950 O O . THR A 1 623 ? 23.916 -17.076 -23.123 1.00 94.62 623 THR A O 1
ATOM 4953 N N . ALA A 1 624 ? 22.698 -17.252 -25.011 1.00 96.38 624 ALA A N 1
ATOM 4954 C CA . ALA A 1 624 ? 23.798 -17.068 -25.951 1.00 96.38 624 ALA A CA 1
ATOM 4955 C C . ALA A 1 624 ? 23.847 -15.649 -26.544 1.00 96.38 624 ALA A C 1
ATOM 4957 O O . ALA A 1 624 ? 24.918 -15.184 -26.924 1.00 96.38 624 ALA A O 1
ATOM 4958 N N . ASP A 1 625 ? 22.701 -14.972 -26.630 1.00 97.31 625 ASP A N 1
ATOM 4959 C CA . ASP A 1 625 ? 22.529 -13.695 -27.320 1.00 97.31 625 ASP A CA 1
ATOM 4960 C C . ASP A 1 625 ? 21.505 -12.812 -26.592 1.00 97.31 625 ASP A C 1
ATOM 4962 O O . ASP A 1 625 ? 20.370 -12.614 -27.021 1.00 97.31 625 ASP A O 1
ATOM 4966 N N . ILE A 1 626 ? 21.925 -12.270 -25.449 1.00 96.62 626 ILE A N 1
ATOM 4967 C CA . ILE A 1 626 ? 21.114 -11.347 -24.640 1.00 96.62 626 ILE A CA 1
ATOM 4968 C C . ILE A 1 626 ? 20.814 -10.018 -25.367 1.00 96.62 626 ILE A C 1
ATOM 4970 O O . ILE A 1 626 ? 19.913 -9.280 -24.975 1.00 96.62 626 ILE A O 1
ATOM 4974 N N . SER A 1 627 ? 21.585 -9.713 -26.414 1.00 97.75 627 SER A N 1
ATOM 4975 C CA . SER A 1 627 ? 21.454 -8.520 -27.254 1.00 97.75 627 SER A CA 1
ATOM 4976 C C . SER A 1 627 ? 20.511 -8.720 -28.439 1.00 97.75 627 SER A C 1
ATOM 4978 O O . SER A 1 627 ? 20.295 -7.775 -29.192 1.00 97.75 627 SER A O 1
ATOM 4980 N N . GLU A 1 628 ? 19.954 -9.920 -28.622 1.00 97.62 628 GLU A N 1
ATOM 4981 C CA . GLU A 1 628 ? 18.950 -10.211 -29.654 1.00 97.62 628 GLU A CA 1
ATOM 4982 C C . GLU A 1 628 ? 19.427 -9.833 -31.071 1.00 97.62 628 GLU A C 1
ATOM 4984 O O . GLU A 1 628 ? 18.716 -9.207 -31.868 1.00 97.62 628 GLU A O 1
ATOM 4989 N N . THR A 1 629 ? 20.675 -10.196 -31.368 1.00 96.56 629 THR A N 1
ATOM 4990 C CA . THR A 1 629 ? 21.394 -9.885 -32.611 1.00 96.56 629 THR A CA 1
ATOM 4991 C C . THR A 1 629 ? 21.338 -11.012 -33.645 1.00 96.56 629 THR A C 1
ATOM 4993 O O . THR A 1 629 ? 21.458 -10.756 -34.842 1.00 96.56 629 THR A O 1
ATOM 4996 N N . GLN A 1 630 ? 21.133 -12.258 -33.215 1.00 96.19 630 GLN A N 1
ATOM 4997 C CA . GLN A 1 630 ? 21.149 -13.463 -34.043 1.00 96.19 630 GLN A CA 1
ATOM 4998 C C . GLN A 1 630 ? 19.779 -14.141 -34.035 1.00 96.19 630 GLN A C 1
ATOM 5000 O O . GLN A 1 630 ? 19.496 -14.994 -33.192 1.00 96.19 630 GLN A O 1
ATOM 5005 N N . ASN A 1 631 ? 18.937 -13.786 -35.006 1.00 96.50 631 ASN A N 1
ATOM 5006 C CA . ASN A 1 631 ? 17.637 -14.429 -35.188 1.00 96.50 631 ASN A CA 1
ATOM 5007 C C . ASN A 1 631 ? 17.811 -15.919 -35.561 1.00 96.50 631 ASN A C 1
ATOM 5009 O O . ASN A 1 631 ? 18.592 -16.255 -36.449 1.00 96.50 631 ASN A O 1
ATOM 5013 N N . ARG A 1 632 ? 17.084 -16.804 -34.873 1.00 96.44 632 ARG A N 1
ATOM 5014 C CA . ARG A 1 632 ? 17.072 -18.272 -35.020 1.00 96.44 632 ARG A CA 1
ATOM 5015 C C . ARG A 1 632 ? 15.737 -18.808 -35.556 1.00 96.44 632 ARG A C 1
ATOM 5017 O O . ARG A 1 632 ? 15.444 -19.982 -35.362 1.00 96.44 632 ARG A O 1
ATOM 5024 N N . ALA A 1 633 ? 14.897 -17.943 -36.121 1.00 92.50 633 ALA A N 1
ATOM 5025 C CA . ALA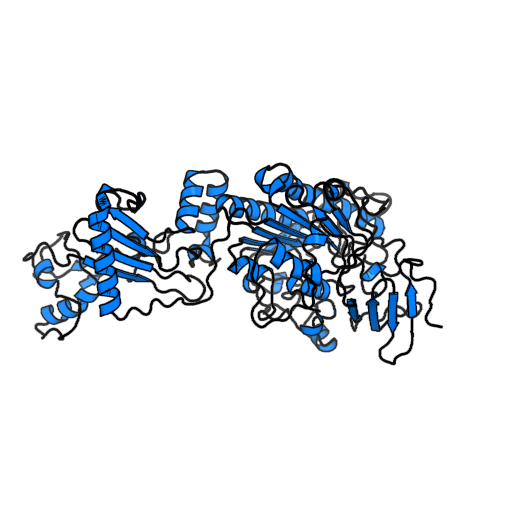 A 1 633 ? 13.584 -18.327 -36.635 1.00 92.50 633 ALA A CA 1
ATOM 5026 C C . ALA A 1 633 ? 13.634 -19.108 -37.963 1.00 92.50 633 ALA A C 1
ATOM 5028 O O . ALA A 1 633 ? 12.675 -19.824 -38.251 1.00 92.50 633 ALA A O 1
ATOM 5029 N N . ASP A 1 634 ? 14.716 -18.955 -38.736 1.00 79.25 634 ASP A N 1
ATOM 5030 C CA . ASP A 1 634 ? 14.923 -19.597 -40.044 1.00 79.25 634 ASP A CA 1
ATOM 5031 C C . ASP A 1 634 ? 15.452 -21.038 -39.950 1.00 79.25 634 ASP A C 1
ATOM 5033 O O . ASP A 1 634 ? 16.329 -21.305 -39.088 1.00 79.25 634 ASP A O 1
#

Radius of gyration: 30.25 Å; chains: 1; bounding box: 82×56×85 Å

Sequence (634 aa):
FLHTSDHGAQWPFGKWNLYDDGIRTPLIVSWPGQIEKGVRSQAMVSWIDILPTLVDVAGGAVPEKIDGRSILPVLKGKKTSHRDVVFTTHSGDGNFNVYPIRAARTREGWKYIRNLHPEFLFTSHVTSSPADSGYWNSWLQKAVSDDIARQKVRRYLFRPREELYQVTDDPYEQKNLIDDPAQVKRLAQLRKEVNQWMGETRDPQTVFGTPRRIADRDRPNIITVFIDDMGWSDLSCYGGKVTQTENIDRLASEGLRFTNFYVNSPICSPSRVALTTGQYPQRWKITSYLARRKANRERGLAQWLDPAAPVLARQLNQAGYATGHFGKWHMGGQRDVGNAPLITKYGFDRSLTNFEGLGPRVLPLKDAYDGKPAQKHDLGSADLGKGPIFWEDRSVVTAAFVKDALTFIDHAEATGQPFFLNLWPDDVHSPFFPPEVLRDATDESKRALYYAVLEAMDQQLGRLFDRVRNDARLKNNTLILIASDNGPEEGAGLAEPLRGAKTWLYEGGVRSPLIVWGPGLLNPAATGTTNTTSVLCALDVNRSLYTVTGAELPTGATLDGEDLAETLLGRSEEGRKAPIFWRRPPDRPGTKQEPNPDLAVRDGKWKFYMNYESDGIQLYDLTADISETQNRAD

pLDDT: mean 94.79, std 5.88, range [53.12, 98.94]

Foldseek 3Di:
DKDKDPFADPDQCADLHPACNTHVIDIDDDDPPQADPPDDALADADPQQVQQQVCVVVVHDRDPPGPHHHCSCVRRVVDRYDDQKDKDWHQADAAQFQWTKIWMAGSQQKIKIATPCLQFFGGHCCQFPPVNVPVVLVLLVCLLPDVVSLVVLLCSGGPDRMFMDRCVVVVRSPDTCPVPPVCVVVVVVRVVVRVVVCVVVVPVSDRHYQTAGAADLLFFFEEEEAAAFAWACCAVCSVRDQDHLPLVNVLLLQFEWEQFEWFQALAFQQSLCCLFFLARSVVQQAFHQQDDPVVCVVLSRDQAGPLPGRGLLQLVRSPFAQEEEFEADRRHQAQHGLVDDAPVSNNHSYYEYDLRGAAHYEWEWECPPDPDDTDTDNNCSVVSDHYDYHYDHPQCSLLVSLVVVVSSVSSCVSNSHRHYYYSYHNPPDDPQHHDPVQDDPVDPFLASSSSSSSNSNSVSCSVNSCVQCVDPSSLQRYKYKYKYSFAHDPRHHDHPPWDDGRQAPTCRSIGMMIIIGRNNQADVVSTSHYQHQAHAYSSQVSVQVCVSRVGDGDPPDDRPHDHCVCVSRVNDSYYDQDKRKHAGSPPRQDDPVDGGFGIWIDHRQWIWGHHPVRPPTFIDRCVVCNHSPDGPPD